Protein AF-A0A238WHJ2-F1 (afdb_monomer)

Sequence (690 aa):
MQRKSIKTCLEKQFNSIIKKARKKAELDFENLLKTTMLLDDFETFKFFYKENFKLENKIQKQSPTYYAERHPHLSFNLYWNKTYLLGIKQDEKLFDGIYSINLKHKVQIAINKYNNLIPKLTYNGFLEGQKCKYFSQYEHRKHIDQEDYDNIRRWQIDNLISLVESNVSIAIERIQKCTLNHKEISSFYTNELNIINNILNLPFKFKNTLIKYISQLSFINYNEVKNFDEGQIIKSINLILNKRFNESVYDIEYFRSKKSKKECFLPDEDILIHLIFKIKYLLQNQLKKGISQDKYITINYKHELLNAINEAKNEANEIITKHKIDNNSNSKEKSINYLKDNLFETYRHQYMSFKNKEYFVYSPDNEFDNLLTYFSINIFFDNKLDYWVKEIKTIVKIYNVLVNSYKLLKEIDKDSDGFDPNITNNHNKLNTRFLIEKLIINKKNYKLMEEAEVDLINYLILPSIPEEFYYLNLKDTYDNVFYETFKMFQEIIDKVDPSKQNIFLQELLKELKLEKIDDKLEKSLESTNSIYIDSLIDFLQVQLDHIRDSTNYNSPLTLINTKKSIKKGGKSFTYIHYKNRISQILDLMIFLKKEEFITEQTEIKHFRRIFSGEEVEVKIVWRGKISALSYFIKYLHNHSKKVEYLKQEHWEVTIDCFVMEDNEPLDRNKLRRAKKPANHELIEKAVNLI

Organism: NCBI:txid1109740

Foldseek 3Di:
DDDDAPLVVLVVLLVVLLVVLLVLLVVVLVVLVVVCPPPDLVVQLVSLVVVLVVLVVVCVPQDLLLLDPPDNLLNSLQSCLCCQFVVDDCSVSNSVNSNSNSNSVSSVVSNVVSLVVDAAQALVNLLVPNDDPCLVPDPDPSRHDPVRVLSLLLVLLVLLLVLLVVLLLQLLVQLLVVCVPDPDNLVVLVVLLVLLVCLLPPDPPDPPCSLVSLCVRSSDHSVLPVPADVVVLVVLSVCLVVLHDRSSCSGPVNSVQQVVVVVRSDSHSNSSNLSSVVSSVVSVVCSVVDPDSDRDDRDPLLVLLVVLLVVLLVVLCVVVVVLDQDPDPVRNVVSLCCLPVPQQVVLLVVCVPDPCNLLLLCQCVPNVVSNSSVLSSVCSSPVCSVVSSVVSSSSSSSQSSNQVSLVVSVVSCPPPPPPDLVLVFPQLLVQLLVLLSNLDHDPVLSVLVVVLVVVLVVCVVRVSHDPSSSRVVSSVSSVVSSVVSVVVSVVSLVVTDLVSSLSSLVVSLVVLVVVVVVVVVVDPDDDPNCPVSVVSNVVSVVVNVVSVVPPVDPDDDPPPPPPDPPPPFQWAWAFPCCPPPVVLLVVLVVLCCVVQQFDPPDDSVQSSCNHHRDGRPDATEGADDLLLLLLLLCCLCPPVNRTPHPDLCSQSSSQSRHAYPVRDRRDSVCSVPRDHDPPSVSSNVSSVSD

Solvent-accessible surface area (backbone atoms only — not comparable to full-atom values): 38519 Å² total; per-residue (Å²): 135,83,81,73,54,71,65,62,53,51,49,52,51,51,54,51,40,49,55,53,18,46,55,51,23,51,54,54,47,54,54,54,54,63,76,39,73,88,48,54,58,67,59,35,25,52,51,36,50,53,50,43,53,53,47,49,57,50,49,74,71,42,88,38,68,73,42,44,83,90,42,63,68,45,34,46,33,32,50,47,37,27,39,65,64,67,64,42,91,47,68,68,49,48,26,54,21,38,18,52,51,50,31,42,51,53,38,49,52,50,31,52,55,31,54,70,70,51,85,62,50,44,44,66,44,38,76,73,61,59,79,56,73,55,53,76,76,41,101,60,69,87,54,35,53,69,67,31,43,52,51,45,50,42,52,40,47,54,51,48,50,53,58,36,53,58,36,43,51,54,34,49,53,38,40,52,61,55,45,76,76,43,96,52,56,68,61,52,50,50,49,51,46,50,52,52,49,46,70,77,63,57,66,91,82,57,84,94,47,58,64,64,56,55,36,68,38,82,59,41,56,50,88,74,48,73,85,58,58,68,70,55,36,54,50,42,50,54,35,56,76,67,72,49,84,59,72,69,67,57,39,58,64,52,52,51,64,41,62,75,42,73,90,52,83,57,80,47,51,60,54,46,47,55,36,53,56,51,50,47,53,52,50,57,48,35,71,70,74,49,92,72,87,72,80,84,75,81,83,56,56,68,58,54,50,51,50,28,48,51,52,18,48,50,54,24,48,51,61,54,59,79,58,62,72,50,93,48,75,80,44,36,57,53,37,49,50,42,43,46,68,57,48,31,45,50,34,49,50,51,58,71,69,42,88,66,62,72,64,42,49,39,37,78,88,83,29,46,68,60,39,47,45,54,53,45,52,52,31,70,74,68,68,40,58,73,57,51,42,50,50,50,21,50,51,46,23,42,50,49,40,35,54,50,41,49,51,49,51,51,65,71,36,77,85,44,94,80,72,49,52,71,78,59,43,65,61,52,55,56,52,46,50,52,52,37,41,69,46,29,61,51,69,67,46,48,48,51,51,49,50,53,50,49,52,50,50,53,50,69,75,50,65,46,65,67,72,59,58,56,41,56,55,47,46,58,49,44,53,51,46,30,51,56,29,48,54,54,39,53,70,46,56,79,72,40,60,65,73,55,43,48,55,52,48,52,54,51,48,50,52,54,53,50,50,56,50,52,59,55,74,76,43,99,62,97,63,92,76,49,57,67,61,49,54,50,48,53,53,50,50,54,52,49,51,52,51,56,73,73,57,78,66,87,61,88,71,84,61,86,62,87,64,80,73,82,70,80,60,25,48,30,43,32,35,77,51,50,93,82,47,54,67,28,57,52,54,29,50,54,46,35,34,76,71,50,37,30,51,82,83,64,50,69,74,50,62,49,32,41,34,61,56,41,66,27,89,59,56,46,46,31,59,48,58,67,27,46,55,33,44,43,52,46,41,35,44,72,71,67,51,47,30,60,86,53,84,86,47,55,51,59,28,44,51,32,32,40,41,40,70,85,65,56,81,78,45,63,69,60,43,71,70,44,56,86,40,92,67,45,68,60,47,52,55,39,52,68,55,86

pLDDT: mean 79.79, std 14.28, range [24.67, 97.62]

Mean predicted aligned error: 16.81 Å

Radius of gyration: 36.81 Å; Cα contacts (8 Å, |Δi|>4): 658; chains: 1; bounding box: 79×66×107 Å

Secondary structure (DSSP, 8-state):
-----HHHHHHHHHHHHHHHHHHHHHHHHHHHHHHTTTS-HHHHHHHHHHHHHHHHHHHHHSS-TT--TT-HHHHHHHHHIIIIIS----HHHHHHHHHHHHHHHHHHHHHHHHHHHSPPPPHHHHHHT---HHHHH-SS-TTS-HHHHHHHHHHHHHHHHHHHHHHHHHHHHHHHHHHTT-S-HHHHHHHHHHHHHHHHH--TT-TTSHHHHHTTSTT--HHHHTT--HHHHHHHHHHHHTT---TTTS-HHHHHHHHTTTT-S--SHHHHHHHHHHHHHHHHHHHHH----PPP----HHHHHHHHHHHHHHHHHHHHHTTPPPSSHHHHHHHHHIIIIIIIHHHHHHHHH-S-GGGGTS-TTT-HHHHHHHHHHHHHHH--HHHHHHHHHHHHHHHHHHHHHHHHHHHHGGG-TT--HHHHHTHHHHHHHHHHHHH--SHHHHHHHHHHHHHHHHHHHS--S-HHHHHHHHHHHHHHHHHHHHHHHHHHHTTS-HHHHHHHHHHHHHHHHHHHHHHHHH-SS--GGGHHHHHHHHHHHHHHHHHHHHH-----------------PBP--BBTTTTT-HHHHHHHHHHHHHTTSB-TT--HHHHHHTTBSS-BSS-EEE-S-HHHHHHHHHIIIIIS--B---TTTHHHHHHHHEEETT-PPP-HHHHHHPPPPTTHHHHHHHHTT-

Structure (mmCIF, N/CA/C/O backbone):
data_AF-A0A238WHJ2-F1
#
_entry.id   AF-A0A238WHJ2-F1
#
loop_
_atom_site.group_PDB
_atom_site.id
_atom_site.type_symbol
_atom_site.label_atom_id
_atom_site.label_alt_id
_atom_site.label_comp_id
_atom_site.label_asym_id
_atom_site.label_entity_id
_atom_site.label_seq_id
_atom_site.pdbx_PDB_ins_code
_atom_site.Cartn_x
_atom_site.Cartn_y
_atom_site.Cartn_z
_atom_site.occupancy
_atom_site.B_iso_or_equiv
_atom_site.auth_seq_id
_atom_site.auth_comp_id
_atom_site.auth_asym_id
_atom_site.auth_atom_id
_atom_site.pdbx_PDB_model_num
ATOM 1 N N . MET A 1 1 ? 23.315 -0.792 -48.861 1.00 28.84 1 MET A N 1
ATOM 2 C CA . MET A 1 1 ? 22.340 -1.479 -47.980 1.00 28.84 1 MET A CA 1
ATOM 3 C C . MET A 1 1 ? 23.037 -1.885 -46.683 1.00 28.84 1 MET A C 1
ATOM 5 O O . MET A 1 1 ? 23.746 -2.881 -46.676 1.00 28.84 1 MET A O 1
ATOM 9 N N . GLN A 1 2 ? 22.910 -1.107 -45.604 1.00 33.22 2 GLN A N 1
ATOM 10 C CA . GLN A 1 2 ? 23.420 -1.511 -44.284 1.00 33.22 2 GLN A CA 1
ATOM 11 C C . GLN A 1 2 ? 22.559 -2.666 -43.745 1.00 33.22 2 GLN A C 1
ATOM 13 O O . GLN A 1 2 ? 21.333 -2.541 -43.680 1.00 33.22 2 GLN A O 1
ATOM 18 N N . ARG A 1 3 ? 23.180 -3.800 -43.390 1.00 38.34 3 ARG A N 1
ATOM 19 C CA . ARG A 1 3 ? 22.505 -4.889 -42.666 1.00 38.34 3 ARG A CA 1
ATOM 20 C C . ARG A 1 3 ? 21.999 -4.315 -41.335 1.00 38.34 3 ARG A C 1
ATOM 22 O O . ARG A 1 3 ? 22.804 -3.894 -40.513 1.00 38.34 3 ARG A O 1
ATOM 29 N N . LYS A 1 4 ? 20.676 -4.236 -41.151 1.00 55.28 4 LYS A N 1
ATOM 30 C CA . LYS A 1 4 ? 20.058 -3.831 -39.873 1.00 55.28 4 LYS A CA 1
ATOM 31 C C . LYS A 1 4 ? 20.497 -4.821 -38.787 1.00 55.28 4 LYS A C 1
ATOM 33 O O . LYS A 1 4 ? 20.529 -6.019 -39.071 1.00 55.28 4 LYS A O 1
ATOM 38 N N . SER A 1 5 ? 20.837 -4.346 -37.586 1.00 72.81 5 SER A N 1
ATOM 39 C CA . SER A 1 5 ? 21.214 -5.246 -36.488 1.00 72.81 5 SER A CA 1
ATOM 40 C C . SER A 1 5 ? 20.043 -6.169 -36.132 1.00 72.81 5 SER A C 1
ATOM 42 O O . SER A 1 5 ? 18.870 -5.818 -36.317 1.00 72.81 5 SER A O 1
ATOM 44 N N . ILE A 1 6 ? 20.349 -7.371 -35.632 1.00 79.12 6 ILE A N 1
ATOM 45 C CA . ILE A 1 6 ? 19.330 -8.362 -35.245 1.00 79.12 6 ILE A CA 1
ATOM 46 C C . ILE A 1 6 ? 18.405 -7.775 -34.167 1.00 79.12 6 ILE A C 1
ATOM 48 O O . ILE A 1 6 ? 17.190 -7.980 -34.216 1.00 79.12 6 ILE A O 1
ATOM 52 N N . LYS A 1 7 ? 18.957 -6.954 -33.264 1.00 82.56 7 LYS A N 1
ATOM 53 C CA . LYS A 1 7 ? 18.200 -6.231 -32.237 1.00 82.56 7 LYS A CA 1
ATOM 54 C C . LYS A 1 7 ? 17.154 -5.292 -32.845 1.00 82.56 7 LYS A C 1
ATOM 56 O O . LYS A 1 7 ? 15.991 -5.373 -32.465 1.00 82.56 7 LYS A O 1
ATOM 61 N N . THR A 1 8 ? 17.504 -4.512 -33.873 1.00 84.50 8 THR A N 1
ATOM 62 C CA . THR A 1 8 ? 16.544 -3.647 -34.590 1.00 84.50 8 THR A CA 1
ATOM 63 C C . THR A 1 8 ? 15.446 -4.441 -35.312 1.00 84.50 8 THR A C 1
ATOM 65 O O . THR A 1 8 ? 14.333 -3.946 -35.498 1.00 84.50 8 THR A O 1
ATOM 68 N N . CYS A 1 9 ? 15.725 -5.670 -35.758 1.00 85.31 9 CYS A N 1
ATOM 69 C CA . CYS A 1 9 ? 14.700 -6.532 -36.353 1.00 85.31 9 CYS A CA 1
ATOM 70 C C . CYS A 1 9 ? 13.687 -7.004 -35.298 1.00 85.31 9 CYS A C 1
ATOM 72 O O . CYS A 1 9 ? 12.480 -6.836 -35.495 1.00 85.31 9 CYS A O 1
ATOM 74 N N . LEU A 1 10 ? 14.177 -7.501 -34.158 1.00 87.81 10 LEU A N 1
ATOM 75 C CA . LEU A 1 10 ? 13.332 -7.919 -33.037 1.00 87.81 10 LEU A CA 1
ATOM 76 C C . LEU A 1 10 ? 12.553 -6.751 -32.423 1.00 87.81 10 LEU A C 1
ATOM 78 O O . LEU A 1 10 ? 11.403 -6.930 -32.035 1.00 87.81 10 LEU A O 1
ATOM 82 N N . GLU A 1 11 ? 13.112 -5.543 -32.409 1.00 89.75 11 GLU A N 1
ATOM 83 C CA . GLU A 1 11 ? 12.412 -4.332 -31.964 1.00 89.75 11 GLU A CA 1
ATOM 84 C C . GLU A 1 11 ? 11.186 -4.014 -32.829 1.00 89.75 11 GLU A C 1
ATOM 86 O O . GLU A 1 11 ? 10.112 -3.681 -32.325 1.00 89.75 11 GLU A O 1
ATOM 91 N N . LYS A 1 12 ? 11.293 -4.180 -34.151 1.00 90.38 12 LYS A N 1
ATOM 92 C CA . LYS A 1 12 ? 10.149 -3.996 -35.057 1.00 90.38 12 LYS A CA 1
ATOM 93 C C . LYS A 1 12 ? 9.064 -5.040 -34.834 1.00 90.38 12 LYS A C 1
ATOM 95 O O . LYS A 1 12 ? 7.881 -4.696 -34.864 1.00 90.38 12 LYS A O 1
ATOM 100 N N . GLN A 1 13 ? 9.455 -6.293 -34.613 1.00 90.62 13 GLN A N 1
ATOM 101 C CA . GLN A 1 13 ? 8.524 -7.370 -34.284 1.00 90.62 13 GLN A CA 1
ATOM 102 C C . GLN A 1 13 ? 7.814 -7.089 -32.955 1.00 90.62 13 GLN A C 1
ATOM 104 O O . GLN A 1 13 ? 6.583 -7.096 -32.913 1.00 90.62 13 GLN A O 1
ATOM 109 N N . PHE A 1 14 ? 8.572 -6.736 -31.917 1.00 91.00 14 PHE A N 1
ATOM 110 C CA . PHE A 1 14 ? 8.073 -6.324 -30.606 1.00 91.00 14 PHE A CA 1
ATOM 111 C C . PHE A 1 14 ? 7.035 -5.196 -30.720 1.00 91.00 14 PHE A C 1
ATOM 113 O O . PHE A 1 14 ? 5.889 -5.351 -30.289 1.00 91.00 14 PHE A O 1
ATOM 120 N N . ASN A 1 15 ? 7.380 -4.106 -31.411 1.00 91.19 15 ASN A N 1
ATOM 121 C CA . ASN A 1 15 ? 6.484 -2.969 -31.625 1.00 91.19 15 ASN A CA 1
ATOM 122 C C . ASN A 1 15 ? 5.226 -3.350 -32.424 1.00 91.19 15 ASN A C 1
ATOM 124 O O . ASN A 1 15 ? 4.122 -2.881 -32.126 1.00 91.19 15 ASN A O 1
ATOM 128 N N . SER A 1 16 ? 5.353 -4.233 -33.421 1.00 93.75 16 SER A N 1
ATOM 129 C CA . SER A 1 16 ? 4.196 -4.732 -34.167 1.00 93.75 16 SER A CA 1
ATOM 130 C C . SER A 1 16 ? 3.249 -5.554 -33.292 1.00 93.75 16 SER A C 1
ATOM 132 O O . SER A 1 16 ? 2.034 -5.458 -33.485 1.00 93.75 16 SER A O 1
ATOM 134 N N . ILE A 1 17 ? 3.770 -6.380 -32.382 1.00 92.12 17 ILE A N 1
ATOM 135 C CA . ILE A 1 17 ? 2.956 -7.202 -31.478 1.00 92.12 17 ILE A CA 1
ATOM 136 C C . ILE A 1 17 ? 2.199 -6.300 -30.502 1.00 92.12 17 ILE A C 1
ATOM 138 O O . ILE A 1 17 ? 0.980 -6.435 -30.383 1.00 92.12 17 ILE A O 1
ATOM 142 N N . ILE A 1 18 ? 2.884 -5.318 -29.903 1.00 91.38 18 ILE A N 1
ATOM 143 C CA . ILE A 1 18 ? 2.269 -4.323 -29.011 1.00 91.38 18 ILE A CA 1
ATOM 144 C C . ILE A 1 18 ? 1.111 -3.610 -29.708 1.00 91.38 18 ILE A C 1
ATOM 146 O O . ILE A 1 18 ? 0.007 -3.537 -29.167 1.00 91.38 18 ILE A O 1
ATOM 150 N N . LYS A 1 19 ? 1.322 -3.128 -30.939 1.00 93.25 19 LYS A N 1
ATOM 151 C CA . LYS A 1 19 ? 0.282 -2.419 -31.696 1.00 93.25 19 LYS A CA 1
ATOM 152 C C . LYS A 1 19 ? -0.960 -3.285 -31.930 1.00 93.25 19 LYS A C 1
ATOM 154 O O . LYS A 1 19 ? -2.081 -2.795 -31.794 1.00 93.25 19 LYS A O 1
ATOM 159 N N . LYS A 1 20 ? -0.781 -4.567 -32.268 1.00 95.56 20 LYS A N 1
ATOM 160 C CA . LYS A 1 20 ? -1.900 -5.507 -32.465 1.00 95.56 20 LYS A CA 1
ATOM 161 C C . LYS A 1 20 ? -2.649 -5.774 -31.157 1.00 95.56 20 LYS A C 1
ATOM 163 O O . LYS A 1 20 ? -3.878 -5.754 -31.156 1.00 95.56 20 LYS A O 1
ATOM 168 N N . ALA A 1 21 ? -1.922 -5.988 -30.061 1.00 92.62 21 ALA A N 1
ATOM 169 C CA . ALA A 1 21 ? -2.499 -6.242 -28.744 1.00 92.62 21 ALA A CA 1
ATOM 170 C C . ALA A 1 21 ? -3.335 -5.051 -28.247 1.00 92.62 21 ALA A C 1
ATOM 172 O O . ALA A 1 21 ? -4.480 -5.236 -27.833 1.00 92.62 21 ALA A O 1
ATOM 173 N N . ARG A 1 22 ? -2.814 -3.823 -28.388 1.00 93.19 22 ARG A N 1
ATOM 174 C CA . ARG A 1 22 ? -3.525 -2.577 -28.051 1.00 93.19 22 ARG A CA 1
ATOM 175 C C . ARG A 1 22 ? -4.826 -2.415 -28.830 1.00 93.19 22 ARG A C 1
ATOM 177 O O . ARG A 1 22 ? -5.868 -2.177 -28.228 1.00 93.19 22 ARG A O 1
ATOM 184 N N . LYS A 1 23 ? -4.786 -2.621 -30.151 1.00 96.81 23 LYS A N 1
ATOM 185 C CA . LYS A 1 23 ? -5.980 -2.520 -31.006 1.00 96.81 23 LYS A CA 1
ATOM 186 C C . LYS A 1 23 ? -7.068 -3.516 -30.594 1.00 96.81 23 LYS A C 1
ATOM 188 O O . LYS A 1 23 ? -8.246 -3.176 -30.599 1.00 96.81 23 LYS A O 1
ATOM 193 N N . LYS A 1 24 ? -6.681 -4.741 -30.225 1.00 96.50 24 LYS A N 1
ATOM 194 C CA . LYS A 1 24 ? -7.632 -5.745 -29.731 1.00 96.50 24 LYS A CA 1
ATOM 195 C C . LYS A 1 24 ? -8.240 -5.336 -28.386 1.00 96.50 24 LYS A C 1
ATOM 197 O O . LYS A 1 24 ? -9.449 -5.430 -28.224 1.00 96.50 24 LYS A O 1
ATOM 202 N N . ALA A 1 25 ? -7.420 -4.860 -27.448 1.00 94.88 25 ALA A N 1
ATOM 203 C CA . ALA A 1 25 ? -7.895 -4.397 -26.144 1.00 94.88 25 ALA A CA 1
ATOM 204 C C . ALA A 1 25 ? -8.886 -3.230 -26.271 1.00 94.88 25 ALA A C 1
ATOM 206 O O . ALA A 1 25 ? -9.856 -3.155 -25.525 1.00 94.88 25 ALA A O 1
ATOM 207 N N . GLU A 1 26 ? -8.660 -2.335 -27.230 1.00 96.75 26 GLU A N 1
ATOM 208 C CA . GLU A 1 26 ? -9.559 -1.223 -27.530 1.00 96.75 26 GLU A CA 1
ATOM 209 C C . GLU A 1 26 ? -10.919 -1.692 -28.054 1.00 96.75 26 GLU A C 1
ATOM 211 O O . GLU A 1 26 ? -11.944 -1.309 -27.498 1.00 96.75 26 GLU A O 1
ATOM 216 N N . LEU A 1 27 ? -10.925 -2.595 -29.036 1.00 97.62 27 LEU A N 1
ATOM 217 C CA . LEU A 1 27 ? -12.154 -3.159 -29.596 1.00 97.62 27 LEU A CA 1
ATOM 218 C C . LEU A 1 27 ? -12.970 -3.938 -28.551 1.00 97.62 27 LEU A C 1
ATOM 220 O O . LEU A 1 27 ? -14.190 -3.802 -28.476 1.00 97.62 27 LEU A O 1
ATOM 224 N N . ASP A 1 28 ? -12.305 -4.730 -27.711 1.00 97.06 28 ASP A N 1
ATOM 225 C CA . ASP A 1 28 ? -12.982 -5.480 -26.651 1.00 97.06 28 ASP A CA 1
ATOM 226 C C . ASP A 1 28 ? -13.545 -4.546 -25.567 1.00 97.06 28 ASP A C 1
ATOM 228 O O . ASP A 1 28 ? -14.643 -4.779 -25.059 1.00 97.06 28 ASP A O 1
ATOM 232 N N . PHE A 1 29 ? -12.847 -3.453 -25.248 1.00 97.50 29 PHE A N 1
ATOM 233 C CA . PHE A 1 29 ? -13.349 -2.442 -24.318 1.00 97.50 29 PHE A CA 1
ATOM 234 C C . PHE A 1 29 ? -14.579 -1.697 -24.862 1.00 97.50 29 PHE A C 1
ATOM 236 O O . PHE A 1 29 ? -15.536 -1.477 -24.121 1.00 97.50 29 PHE A O 1
ATOM 243 N N . GLU A 1 30 ? -14.605 -1.356 -26.153 1.00 96.88 30 GLU A N 1
ATOM 244 C CA . GLU A 1 30 ? -15.794 -0.774 -26.794 1.00 96.88 30 GLU A CA 1
ATOM 245 C C . GLU A 1 30 ? -17.009 -1.705 -26.705 1.00 96.88 30 GLU A C 1
ATOM 247 O O . GLU A 1 30 ? -18.134 -1.251 -26.486 1.00 96.88 30 GLU A O 1
ATOM 252 N N . ASN A 1 31 ? -16.796 -3.017 -26.827 1.00 96.06 31 ASN A N 1
ATOM 253 C CA . ASN A 1 31 ? -17.862 -3.999 -26.653 1.00 96.06 31 ASN A CA 1
ATOM 254 C C . ASN A 1 31 ? -18.369 -4.046 -25.204 1.00 96.06 31 ASN A C 1
ATOM 256 O O . ASN A 1 31 ? -19.580 -4.118 -24.995 1.00 96.06 31 ASN A O 1
ATOM 260 N N . LEU A 1 32 ? -17.482 -3.932 -24.209 1.00 95.81 32 LEU A N 1
ATOM 261 C CA . LEU A 1 32 ? -17.888 -3.809 -22.803 1.00 95.81 32 LEU A CA 1
ATOM 262 C C . LEU A 1 32 ? -18.720 -2.540 -22.563 1.00 95.81 32 LEU A C 1
ATOM 264 O O . LEU A 1 32 ? -19.763 -2.619 -21.922 1.00 95.81 32 LEU A O 1
ATOM 268 N N . LEU A 1 33 ? -18.332 -1.392 -23.126 1.00 94.38 33 LEU A N 1
ATOM 269 C CA . LEU A 1 33 ? -19.107 -0.149 -23.002 1.00 94.38 33 LEU A CA 1
ATOM 270 C C . LEU A 1 33 ? -20.528 -0.274 -23.567 1.00 94.38 33 LEU A C 1
ATOM 272 O O . LEU A 1 33 ? -21.475 0.236 -22.973 1.00 94.38 33 LEU A O 1
ATOM 276 N N . LYS A 1 34 ? -20.707 -0.983 -24.687 1.00 94.81 34 LYS A N 1
ATOM 277 C CA . LYS A 1 34 ? -22.043 -1.222 -25.262 1.00 94.81 34 LYS A CA 1
ATOM 278 C C . LYS A 1 34 ? -22.947 -2.012 -24.315 1.00 94.81 34 LYS A C 1
ATOM 280 O O . LYS A 1 34 ? -24.147 -1.766 -24.277 1.00 94.81 34 LYS A O 1
ATOM 285 N N . THR A 1 35 ? -22.382 -2.927 -23.524 1.00 93.94 35 THR A N 1
ATOM 286 C CA . THR A 1 35 ? -23.162 -3.758 -22.589 1.00 93.94 35 THR A CA 1
ATOM 287 C C . THR A 1 35 ? -23.715 -2.976 -21.396 1.00 93.94 35 THR A C 1
ATOM 289 O O . THR A 1 35 ? -24.651 -3.445 -20.756 1.00 93.94 35 THR A O 1
ATOM 292 N N . THR A 1 36 ? -23.194 -1.774 -21.121 1.00 94.31 36 THR A N 1
ATOM 293 C CA . THR A 1 36 ? -23.620 -0.939 -19.989 1.00 94.31 36 THR A CA 1
ATOM 294 C C . THR A 1 36 ? -24.494 0.251 -20.393 1.00 94.31 36 THR A C 1
ATOM 296 O O . THR A 1 36 ? -24.823 1.062 -19.540 1.00 94.31 36 THR A O 1
ATOM 299 N N . MET A 1 37 ? -24.895 0.383 -21.666 1.00 91.31 37 MET A N 1
ATOM 300 C CA . MET A 1 37 ? -25.613 1.572 -22.174 1.00 91.31 37 MET A CA 1
ATOM 301 C C . MET A 1 37 ? -26.956 1.869 -21.488 1.00 91.31 37 MET A C 1
ATOM 303 O O . MET A 1 37 ? -27.408 3.008 -21.526 1.00 91.31 37 MET A O 1
ATOM 307 N N . LEU A 1 38 ? -27.602 0.857 -20.902 1.00 92.88 38 LEU A N 1
ATOM 308 C CA . LEU A 1 38 ? -28.906 0.983 -20.236 1.00 92.88 38 LEU A CA 1
ATOM 309 C C . LEU A 1 38 ? -28.808 0.994 -18.702 1.00 92.88 38 LEU A C 1
ATOM 311 O O . LEU A 1 38 ? -29.834 1.012 -18.028 1.00 92.88 38 LEU A O 1
ATOM 315 N N . LEU A 1 39 ? -27.597 0.915 -18.149 1.00 93.81 39 LEU A N 1
ATOM 316 C CA . LEU A 1 39 ? -27.372 0.903 -16.706 1.00 93.81 39 LEU A CA 1
ATOM 317 C C . LEU A 1 39 ? -27.223 2.337 -16.186 1.00 93.81 39 LEU A C 1
ATOM 319 O O . LEU A 1 39 ? -26.712 3.205 -16.892 1.00 93.81 39 LEU A O 1
ATOM 323 N N . ASP A 1 40 ? -27.632 2.575 -14.938 1.00 92.19 40 ASP A N 1
ATOM 324 C CA . ASP A 1 40 ? -27.287 3.822 -14.251 1.00 92.19 40 ASP A CA 1
ATOM 325 C C . ASP A 1 40 ? -25.783 3.871 -13.913 1.00 92.19 40 ASP A C 1
ATOM 327 O O . ASP A 1 40 ? -25.050 2.890 -14.094 1.00 92.19 40 ASP A O 1
ATOM 331 N N . ASP A 1 41 ? -25.295 5.018 -13.433 1.00 90.62 41 ASP A N 1
ATOM 332 C CA . ASP A 1 41 ? -23.867 5.201 -13.142 1.00 90.62 41 ASP A CA 1
ATOM 333 C C . ASP A 1 41 ? -23.340 4.205 -12.092 1.00 90.62 41 ASP A C 1
ATOM 335 O O . ASP A 1 41 ? -22.213 3.716 -12.210 1.00 90.62 41 ASP A O 1
ATOM 339 N N . PHE A 1 42 ? -24.156 3.847 -11.092 1.00 88.88 42 PHE A N 1
ATOM 340 C CA . PHE A 1 42 ? -23.762 2.931 -10.019 1.00 88.88 42 PHE A CA 1
ATOM 341 C C . PHE A 1 42 ? -23.710 1.472 -10.495 1.00 88.88 42 PHE A C 1
ATOM 343 O O . PHE A 1 42 ? -22.740 0.759 -10.220 1.00 88.88 42 PHE A O 1
ATOM 350 N N . GLU A 1 43 ? -24.711 1.021 -11.249 1.00 91.50 43 GLU A N 1
ATOM 351 C CA . GLU A 1 43 ? -24.736 -0.319 -11.840 1.00 91.50 43 GLU A CA 1
ATOM 352 C C . GLU A 1 43 ? -23.663 -0.469 -12.928 1.00 91.50 43 GLU A C 1
ATOM 354 O O . GLU A 1 43 ? -23.013 -1.515 -13.026 1.00 91.50 43 GLU A O 1
ATOM 359 N N . THR A 1 44 ? -23.378 0.599 -13.677 1.00 93.19 44 THR A N 1
ATOM 360 C CA . THR A 1 44 ? -22.259 0.639 -14.627 1.00 93.19 44 THR A CA 1
ATOM 361 C C . THR A 1 44 ? -20.914 0.526 -13.913 1.00 93.19 44 THR A C 1
ATOM 363 O O . THR A 1 44 ? -20.070 -0.290 -14.299 1.00 93.19 44 THR A O 1
ATOM 366 N N . PHE A 1 45 ? -20.709 1.287 -12.833 1.00 91.38 45 PHE A N 1
ATOM 367 C CA . PHE A 1 45 ? -19.521 1.163 -11.989 1.00 91.38 45 PHE A CA 1
ATOM 368 C C . PHE A 1 45 ? -19.346 -0.276 -11.485 1.00 91.38 45 PHE A C 1
ATOM 370 O O . PHE A 1 45 ? -18.266 -0.857 -11.618 1.00 91.38 45 PHE A O 1
ATOM 377 N N . LYS A 1 46 ? -20.413 -0.877 -10.946 1.00 91.31 46 LYS A N 1
ATOM 378 C CA . LYS A 1 46 ? -20.407 -2.242 -10.406 1.00 91.31 46 LYS A CA 1
ATOM 379 C C . LYS A 1 46 ? -20.035 -3.280 -11.457 1.00 91.31 46 LYS A C 1
ATOM 381 O O . LYS A 1 46 ? -19.248 -4.190 -11.174 1.00 91.31 46 LYS A O 1
ATOM 386 N N . PHE A 1 47 ? -20.562 -3.133 -12.670 1.00 94.81 47 PHE A N 1
ATOM 387 C CA . PHE A 1 47 ? -20.197 -3.974 -13.802 1.00 94.81 47 PHE A CA 1
ATOM 388 C C . PHE A 1 47 ? -18.688 -3.910 -14.073 1.00 94.81 47 PHE A C 1
ATOM 390 O O . PHE A 1 47 ? -18.012 -4.942 -14.035 1.00 94.81 47 PHE A O 1
ATOM 397 N N . PHE A 1 48 ? -18.133 -2.709 -14.263 1.00 94.94 48 PHE A N 1
ATOM 398 C CA . PHE A 1 48 ? -16.706 -2.553 -14.554 1.00 94.94 48 PHE A CA 1
ATOM 399 C C . PHE A 1 48 ? -15.812 -2.982 -13.389 1.00 94.94 48 PHE A C 1
ATOM 401 O O . PHE A 1 48 ? -14.762 -3.579 -13.622 1.00 94.94 48 PHE A O 1
ATOM 408 N N . TYR A 1 49 ? -16.233 -2.762 -12.141 1.00 91.19 49 TYR A N 1
ATOM 409 C CA . TYR A 1 49 ? -15.524 -3.249 -10.958 1.00 91.19 49 TYR A CA 1
ATOM 410 C C . TYR A 1 49 ? -15.393 -4.780 -10.968 1.00 91.19 49 TYR A C 1
ATOM 412 O O . TYR A 1 49 ? -14.304 -5.323 -10.762 1.00 91.19 49 TYR A O 1
ATOM 420 N N . LYS A 1 50 ? -16.488 -5.489 -11.274 1.00 92.50 50 LYS A N 1
ATOM 421 C CA . LYS A 1 50 ? -16.500 -6.952 -11.404 1.00 92.50 50 LYS A CA 1
ATOM 422 C C . LYS A 1 50 ? -15.614 -7.428 -12.555 1.00 92.50 50 LYS A C 1
ATOM 424 O O . LYS A 1 50 ? -14.882 -8.405 -12.390 1.00 92.50 50 LYS A O 1
ATOM 429 N N . GLU A 1 51 ? -15.651 -6.750 -13.700 1.00 94.31 51 GLU A N 1
ATOM 430 C CA . GLU A 1 51 ? -14.776 -7.069 -14.833 1.00 94.31 51 GLU A CA 1
ATOM 431 C C . GLU A 1 51 ? -13.297 -6.834 -14.502 1.00 94.31 51 GLU A C 1
ATOM 433 O O . GLU A 1 51 ? -12.466 -7.694 -14.799 1.00 94.31 51 GLU A O 1
ATOM 438 N N . ASN A 1 52 ? -12.952 -5.752 -13.794 1.00 92.94 52 ASN A N 1
ATOM 439 C CA . ASN A 1 52 ? -11.584 -5.526 -13.321 1.00 92.94 52 ASN A CA 1
ATOM 440 C C . ASN A 1 52 ? -11.105 -6.666 -12.416 1.00 92.94 52 ASN A C 1
ATOM 442 O O . ASN A 1 52 ? -9.998 -7.166 -12.606 1.00 92.94 52 ASN A O 1
ATOM 446 N N . PHE A 1 53 ? -11.945 -7.132 -11.487 1.00 89.44 53 PHE A N 1
ATOM 447 C CA . PHE A 1 53 ? -11.605 -8.258 -10.612 1.00 89.44 53 PHE A CA 1
ATOM 448 C C . PHE A 1 53 ? -11.389 -9.567 -11.394 1.00 89.44 53 PHE A C 1
ATOM 450 O O . PHE A 1 53 ? -10.466 -10.335 -11.110 1.00 89.44 53 PHE A O 1
ATOM 457 N N . LYS A 1 54 ? -12.202 -9.839 -12.425 1.00 90.75 54 LYS A N 1
ATOM 458 C CA . LYS A 1 54 ? -11.985 -10.993 -13.319 1.00 90.75 54 LYS A CA 1
ATOM 459 C C . LYS A 1 54 ? -10.657 -10.882 -14.071 1.00 90.75 54 LYS A C 1
ATOM 461 O O . LYS A 1 54 ? -9.918 -11.867 -14.144 1.00 90.75 54 LYS A O 1
ATOM 466 N N . LEU A 1 55 ? -10.350 -9.702 -14.612 1.00 89.62 55 LEU A N 1
ATOM 467 C CA . LEU A 1 55 ? -9.101 -9.436 -15.327 1.00 89.62 55 LEU A CA 1
ATOM 468 C C . LEU A 1 55 ? -7.886 -9.573 -14.404 1.00 89.62 55 LEU A C 1
ATOM 470 O O . LEU A 1 55 ? -6.906 -10.197 -14.795 1.00 89.62 55 LEU A O 1
ATOM 474 N N . GLU A 1 56 ? -7.962 -9.077 -13.170 1.00 86.94 56 GLU A N 1
ATOM 475 C CA . GLU A 1 56 ? -6.913 -9.236 -12.156 1.00 86.94 56 GLU A CA 1
ATOM 476 C C . GLU A 1 56 ? -6.603 -10.697 -11.865 1.00 86.94 56 GLU A C 1
ATOM 478 O O . GLU A 1 56 ? -5.448 -11.110 -11.968 1.00 86.94 56 GLU A O 1
ATOM 483 N N . ASN A 1 57 ? -7.631 -11.502 -11.598 1.00 85.06 57 ASN A N 1
ATOM 484 C CA . ASN A 1 57 ? -7.464 -12.934 -11.367 1.00 85.06 57 ASN A CA 1
ATOM 485 C C . ASN A 1 57 ? -6.866 -13.653 -12.583 1.00 85.06 57 ASN A C 1
ATOM 487 O O . ASN A 1 57 ? -6.055 -14.569 -12.433 1.00 85.06 57 ASN A O 1
ATOM 491 N N . LYS A 1 58 ? -7.256 -13.254 -13.800 1.00 83.62 58 LYS A N 1
ATOM 492 C CA . LYS A 1 58 ? -6.698 -13.812 -15.037 1.00 83.62 58 LYS A CA 1
ATOM 493 C C . LYS A 1 58 ? -5.221 -13.445 -15.195 1.00 83.62 58 LYS A C 1
ATOM 495 O O . LYS A 1 58 ? -4.415 -14.328 -15.470 1.00 83.62 58 LYS A O 1
ATOM 500 N N . ILE A 1 59 ? -4.865 -12.181 -14.974 1.00 81.00 59 ILE A N 1
ATOM 501 C CA . ILE A 1 59 ? -3.489 -11.676 -15.076 1.00 81.00 59 ILE A CA 1
ATOM 502 C C . ILE A 1 59 ? -2.587 -12.337 -14.030 1.00 81.00 59 ILE A C 1
ATOM 504 O O . ILE A 1 59 ? -1.498 -12.777 -14.375 1.00 81.00 59 ILE A O 1
ATOM 508 N N . GLN A 1 60 ? -3.045 -12.489 -12.783 1.00 76.25 60 GLN A N 1
ATOM 509 C CA . GLN A 1 60 ? -2.279 -13.171 -11.732 1.00 76.25 60 GLN A CA 1
ATOM 510 C C . GLN A 1 60 ? -1.987 -14.642 -12.072 1.00 76.25 60 GLN A C 1
ATOM 512 O O . GLN A 1 60 ? -0.908 -15.146 -11.764 1.00 76.25 60 GLN A O 1
ATOM 517 N N . LYS A 1 61 ? -2.934 -15.334 -12.722 1.00 73.94 61 LYS A N 1
ATOM 518 C CA . LYS A 1 61 ? -2.783 -16.741 -13.134 1.00 73.94 61 LYS A CA 1
ATOM 519 C C . LYS A 1 61 ? -1.949 -16.913 -14.406 1.00 73.94 61 LYS A C 1
ATOM 521 O O . LYS A 1 61 ? -1.339 -17.964 -14.595 1.00 73.94 61 LYS A O 1
ATOM 526 N N . GLN A 1 62 ? -1.928 -15.923 -15.295 1.00 65.38 62 GLN A N 1
ATOM 527 C CA . GLN A 1 62 ? -1.181 -15.994 -16.547 1.00 65.38 62 GLN A CA 1
ATOM 528 C C . GLN A 1 62 ? 0.284 -15.582 -16.332 1.00 65.38 62 GLN A C 1
ATOM 530 O O . GLN A 1 62 ? 0.610 -14.569 -15.726 1.00 65.38 62 GLN A O 1
ATOM 535 N N . SER A 1 63 ? 1.212 -16.380 -16.866 1.00 49.38 63 SER A N 1
ATOM 536 C CA . SER A 1 63 ? 2.653 -16.180 -16.680 1.00 49.38 63 SER A CA 1
ATOM 537 C C . SER A 1 63 ? 3.283 -14.867 -17.222 1.00 49.38 63 SER A C 1
ATOM 539 O O . SER A 1 63 ? 4.422 -14.627 -16.805 1.00 49.38 63 SER A O 1
ATOM 541 N N . PRO A 1 64 ? 2.683 -14.021 -18.099 1.00 55.03 64 PRO A N 1
ATOM 542 C CA . PRO A 1 64 ? 3.362 -12.852 -18.660 1.00 55.03 64 PRO A CA 1
ATOM 543 C C . PRO A 1 64 ? 3.017 -11.533 -17.943 1.00 55.03 64 PRO A C 1
ATOM 545 O O . PRO A 1 64 ? 2.782 -10.520 -18.592 1.00 55.03 64 PRO A O 1
ATOM 548 N N . THR A 1 65 ? 3.035 -11.503 -16.607 1.00 54.91 65 THR A N 1
ATOM 549 C CA . THR A 1 65 ? 2.935 -10.238 -15.845 1.00 54.91 65 THR A CA 1
ATOM 550 C C . THR A 1 65 ? 4.140 -9.310 -16.043 1.00 54.91 65 THR A C 1
ATOM 552 O O . THR A 1 65 ? 4.081 -8.149 -15.666 1.00 54.91 65 THR A O 1
ATOM 555 N N . TYR A 1 66 ? 5.223 -9.802 -16.657 1.00 65.00 66 TYR A N 1
ATOM 556 C CA . TYR A 1 66 ? 6.474 -9.059 -16.834 1.00 65.00 66 TYR A CA 1
ATOM 557 C C . TYR A 1 66 ? 6.556 -8.201 -18.105 1.00 65.00 66 TYR A C 1
ATOM 559 O O . TYR A 1 66 ? 7.534 -7.488 -18.299 1.00 65.00 66 TYR A O 1
ATOM 567 N N . TYR A 1 67 ? 5.562 -8.258 -18.993 1.00 70.19 67 TYR A N 1
ATOM 568 C CA . TYR A 1 67 ? 5.436 -7.288 -20.085 1.00 70.19 67 TYR A CA 1
ATOM 569 C C . TYR A 1 67 ? 4.507 -6.164 -19.636 1.00 70.19 67 TYR A C 1
ATOM 571 O O . TYR A 1 67 ? 3.396 -6.020 -20.146 1.00 70.19 67 TYR A O 1
ATOM 579 N N . ALA A 1 68 ? 4.926 -5.422 -18.608 1.00 59.25 68 ALA A N 1
ATOM 580 C CA . ALA A 1 68 ? 4.167 -4.283 -18.122 1.00 59.25 68 ALA A CA 1
ATOM 581 C C . ALA A 1 68 ? 4.463 -3.042 -18.965 1.00 59.25 68 ALA A C 1
ATOM 583 O O . ALA A 1 68 ? 5.615 -2.672 -19.189 1.00 59.25 68 ALA A O 1
ATOM 584 N N . GLU A 1 69 ? 3.406 -2.348 -19.382 1.00 55.47 69 GLU A N 1
ATOM 585 C CA . GLU A 1 69 ? 3.504 -1.086 -20.125 1.00 55.47 69 GLU A CA 1
ATOM 586 C C . GLU A 1 69 ? 4.150 0.064 -19.345 1.00 55.47 69 GLU A C 1
ATOM 588 O O . GLU A 1 69 ? 4.391 1.115 -19.931 1.00 55.47 69 GLU A O 1
ATOM 593 N N . ARG A 1 70 ? 4.455 -0.117 -18.053 1.00 56.62 70 ARG A N 1
ATOM 594 C CA . ARG A 1 70 ? 5.085 0.928 -17.240 1.00 56.62 70 ARG A CA 1
ATOM 595 C C . ARG A 1 70 ? 6.468 1.314 -17.773 1.00 56.62 70 ARG A C 1
ATOM 597 O O . ARG A 1 70 ? 6.786 2.494 -17.749 1.00 56.62 70 ARG A O 1
ATOM 604 N N . HIS A 1 71 ? 7.218 0.360 -18.345 1.00 68.56 71 HIS A N 1
ATOM 605 C CA . HIS A 1 71 ? 8.575 0.589 -18.867 1.00 68.56 71 HIS A CA 1
ATOM 606 C C . HIS A 1 71 ? 8.798 -0.142 -20.210 1.00 68.56 71 HIS A C 1
ATOM 608 O O . HIS A 1 71 ? 9.226 -1.302 -20.232 1.00 68.56 71 HIS A O 1
ATOM 614 N N . PRO A 1 72 ? 8.513 0.500 -21.362 1.00 71.94 72 PRO A N 1
ATOM 615 C CA . PRO A 1 72 ? 8.669 -0.109 -22.689 1.00 71.94 72 PRO A CA 1
ATOM 616 C C . PRO A 1 72 ? 10.084 -0.633 -22.971 1.00 71.94 72 PRO A C 1
ATOM 618 O O . PRO A 1 72 ? 10.238 -1.704 -23.559 1.00 71.94 72 PRO A O 1
ATOM 621 N N . HIS A 1 73 ? 11.109 0.085 -22.501 1.00 74.31 73 HIS A N 1
ATOM 622 C CA . HIS A 1 73 ? 12.515 -0.298 -22.655 1.00 74.31 73 HIS A CA 1
ATOM 623 C C . HIS A 1 73 ? 12.847 -1.593 -21.904 1.00 74.31 73 HIS A C 1
ATOM 625 O O . HIS A 1 73 ? 13.470 -2.490 -22.471 1.00 74.31 73 HIS A O 1
ATOM 631 N N . LEU A 1 74 ? 12.347 -1.739 -20.675 1.00 77.25 74 LEU A N 1
ATOM 632 C CA . LEU A 1 74 ? 12.512 -2.947 -19.871 1.00 77.25 74 LEU A CA 1
ATOM 633 C C . LEU A 1 74 ? 11.838 -4.162 -20.522 1.00 77.25 74 LEU A C 1
ATOM 635 O O . LEU A 1 74 ? 12.445 -5.226 -20.666 1.00 77.25 74 LEU A O 1
ATOM 639 N N . SER A 1 75 ? 10.592 -3.986 -20.970 1.00 80.50 75 SER A N 1
ATOM 640 C CA . SER A 1 75 ? 9.843 -5.024 -21.684 1.00 80.50 75 SER A CA 1
ATOM 641 C C . SER A 1 75 ? 10.568 -5.469 -22.957 1.00 80.50 75 SER A C 1
ATOM 643 O O . SER A 1 75 ? 10.617 -6.667 -23.256 1.00 80.50 75 SER A O 1
ATOM 645 N N . PHE A 1 76 ? 11.166 -4.525 -23.690 1.00 86.44 76 PHE A N 1
ATOM 646 C CA . PHE A 1 76 ? 11.949 -4.839 -24.876 1.00 86.44 76 PHE A CA 1
ATOM 647 C C . PHE A 1 76 ? 13.249 -5.573 -24.537 1.00 86.44 76 PHE A C 1
ATOM 649 O O . PHE A 1 76 ? 13.519 -6.596 -25.161 1.00 86.44 76 PHE A O 1
ATOM 656 N N . ASN A 1 77 ? 14.021 -5.131 -23.540 1.00 86.00 77 ASN A N 1
ATOM 657 C CA . ASN A 1 77 ? 15.257 -5.814 -23.141 1.00 86.00 77 ASN A CA 1
ATOM 658 C C . ASN A 1 77 ? 14.981 -7.253 -22.693 1.00 86.00 77 ASN A C 1
ATOM 660 O O . ASN A 1 77 ? 15.668 -8.170 -23.130 1.00 86.00 77 ASN A O 1
ATOM 664 N N . LEU A 1 78 ? 13.915 -7.491 -21.924 1.00 84.62 78 LEU A N 1
ATOM 665 C CA . LEU A 1 78 ? 13.510 -8.845 -21.545 1.00 84.62 78 LEU A CA 1
ATOM 666 C C . LEU A 1 78 ? 13.079 -9.691 -22.757 1.00 84.62 78 LEU A C 1
ATOM 668 O O . LEU A 1 78 ? 13.413 -10.876 -22.839 1.00 84.62 78 LEU A O 1
ATOM 672 N N . TYR A 1 79 ? 12.341 -9.104 -23.706 1.00 87.25 79 TYR A N 1
ATOM 673 C CA . TYR A 1 79 ? 11.971 -9.764 -24.963 1.00 87.25 79 TYR A CA 1
ATOM 674 C C . TYR A 1 79 ? 13.205 -10.109 -25.807 1.00 87.25 79 TYR A C 1
ATOM 676 O O . TYR A 1 79 ? 13.327 -11.247 -26.261 1.00 87.25 79 TYR A O 1
ATOM 684 N N . TRP A 1 80 ? 14.133 -9.165 -25.966 1.00 88.06 80 TRP A N 1
ATOM 685 C CA . TRP A 1 80 ? 15.412 -9.326 -26.656 1.00 88.06 80 TRP A CA 1
ATOM 686 C C . TRP A 1 80 ? 16.247 -10.432 -26.007 1.00 88.06 80 TRP A C 1
ATOM 688 O O . TRP A 1 80 ? 16.584 -11.409 -26.674 1.00 88.06 80 TRP A O 1
ATOM 698 N N . ASN A 1 81 ? 16.488 -10.342 -24.699 1.00 87.94 81 ASN A N 1
ATOM 699 C CA . ASN A 1 81 ? 17.291 -11.296 -23.940 1.00 87.94 81 ASN A CA 1
ATOM 700 C C . ASN A 1 81 ? 16.699 -12.713 -24.049 1.00 87.94 81 ASN A C 1
ATOM 702 O O . ASN A 1 81 ? 17.397 -13.658 -24.401 1.00 87.94 81 ASN A O 1
ATOM 706 N N . LYS A 1 82 ? 15.388 -12.897 -23.857 1.00 86.75 82 LYS A N 1
ATOM 707 C CA . LYS A 1 82 ? 14.771 -14.233 -23.960 1.00 86.75 82 LYS A CA 1
ATOM 708 C C . LYS A 1 82 ? 14.717 -14.792 -25.377 1.00 86.75 82 LYS A C 1
ATOM 710 O O . LYS A 1 82 ? 14.916 -15.991 -25.563 1.00 86.75 82 LYS A O 1
ATOM 715 N N . THR A 1 83 ? 14.410 -13.956 -26.362 1.00 88.56 83 THR A N 1
ATOM 716 C CA . THR A 1 83 ? 14.210 -14.419 -27.740 1.00 88.56 83 THR A CA 1
ATOM 717 C C . THR A 1 83 ? 15.547 -14.694 -28.414 1.00 88.56 83 THR A C 1
ATOM 719 O O . THR A 1 83 ? 15.713 -15.734 -29.046 1.00 88.56 83 THR A O 1
ATOM 722 N N . TYR A 1 84 ? 16.517 -13.793 -28.247 1.00 88.00 84 TYR A N 1
ATOM 723 C CA . TYR A 1 84 ? 17.817 -13.896 -28.898 1.00 88.00 84 TYR A CA 1
ATOM 724 C C . TYR A 1 84 ? 18.798 -14.775 -28.115 1.00 88.00 84 TYR A C 1
ATOM 726 O O . TYR A 1 84 ? 19.295 -15.762 -28.660 1.00 88.00 84 TYR A O 1
ATOM 734 N N . LEU A 1 85 ? 19.043 -14.457 -26.836 1.00 85.25 85 LEU A N 1
ATOM 735 C CA . LEU A 1 85 ? 20.048 -15.151 -26.023 1.00 85.25 85 LEU A CA 1
ATOM 736 C C . LEU A 1 85 ? 19.601 -16.579 -25.682 1.00 85.25 85 LEU A C 1
ATOM 738 O O . LEU A 1 85 ? 20.365 -17.523 -25.851 1.00 85.25 85 LEU A O 1
ATOM 742 N N . LEU A 1 86 ? 18.343 -16.743 -25.253 1.00 84.88 86 LEU A N 1
ATOM 743 C CA . LEU A 1 86 ? 17.813 -18.037 -24.802 1.00 84.88 86 LEU A CA 1
ATOM 744 C C . LEU A 1 86 ? 17.041 -18.820 -25.876 1.00 84.88 86 LEU A C 1
ATOM 746 O O . LEU A 1 86 ? 16.707 -19.981 -25.657 1.00 84.88 86 LEU A O 1
ATOM 750 N N . GLY A 1 87 ? 16.713 -18.210 -27.020 1.00 86.06 87 GLY A N 1
ATOM 751 C CA . GLY A 1 87 ? 15.931 -18.867 -28.076 1.00 86.06 87 GLY A CA 1
ATOM 752 C C . GLY A 1 87 ? 14.474 -19.177 -27.701 1.00 86.06 87 GLY A C 1
ATOM 753 O O . GLY A 1 87 ? 13.852 -20.039 -28.318 1.00 86.06 87 GLY A O 1
ATOM 754 N N . ILE A 1 88 ? 13.910 -18.511 -26.688 1.00 86.69 88 ILE A N 1
ATOM 755 C CA . ILE A 1 88 ? 12.552 -18.789 -26.203 1.00 86.69 88 ILE A CA 1
ATOM 756 C C . ILE A 1 88 ? 11.544 -17.922 -26.965 1.00 86.69 88 ILE A C 1
ATOM 758 O O . ILE A 1 88 ? 11.574 -16.699 -26.851 1.00 86.69 88 ILE A O 1
ATOM 762 N N . LYS A 1 89 ? 10.570 -18.538 -27.649 1.00 87.62 89 LYS A N 1
ATOM 763 C CA . LYS A 1 89 ? 9.469 -17.820 -28.321 1.00 87.62 89 LYS A CA 1
ATOM 764 C C . LYS A 1 89 ? 8.620 -17.038 -27.303 1.00 87.62 89 LYS A C 1
ATOM 766 O O . LYS A 1 89 ? 8.029 -17.633 -26.400 1.00 87.62 89 LYS A O 1
ATOM 771 N N . GLN A 1 90 ? 8.561 -15.710 -27.441 1.00 86.38 90 GLN A N 1
ATOM 772 C CA . GLN A 1 90 ? 7.823 -14.823 -26.525 1.00 86.38 90 GLN A CA 1
ATOM 773 C C . GLN A 1 90 ? 6.581 -14.162 -27.141 1.00 86.38 90 GLN A C 1
ATOM 775 O O . GLN A 1 90 ? 5.804 -13.580 -26.396 1.00 86.38 90 GLN A O 1
ATOM 780 N N . ASP A 1 91 ? 6.359 -14.254 -28.452 1.00 89.38 91 ASP A N 1
ATOM 781 C CA . ASP A 1 91 ? 5.367 -13.429 -29.161 1.00 89.38 91 ASP A CA 1
ATOM 782 C C . ASP A 1 91 ? 3.941 -13.517 -28.606 1.00 89.38 91 ASP A C 1
ATOM 784 O O . ASP A 1 91 ? 3.307 -12.493 -28.364 1.00 89.38 91 ASP A O 1
ATOM 788 N N . GLU A 1 92 ? 3.448 -14.733 -28.368 1.00 88.62 92 GLU A N 1
ATOM 789 C CA . GLU A 1 92 ? 2.107 -14.968 -27.813 1.00 88.62 92 GLU A CA 1
ATOM 790 C C . GLU A 1 92 ? 2.011 -14.454 -26.371 1.00 88.62 92 GLU A C 1
ATOM 792 O O . GLU A 1 92 ? 1.058 -13.770 -26.010 1.00 88.62 92 GLU A O 1
ATOM 797 N N . LYS A 1 93 ? 3.057 -14.686 -25.567 1.00 86.25 93 LYS A N 1
ATOM 798 C CA . LYS A 1 93 ? 3.139 -14.202 -24.181 1.00 86.25 93 LYS A CA 1
ATOM 799 C C . LYS A 1 93 ? 3.176 -12.674 -24.112 1.00 86.25 93 LYS A C 1
ATOM 801 O O . LYS A 1 93 ? 2.531 -12.092 -23.243 1.00 86.25 93 LYS A O 1
ATOM 806 N N . LEU A 1 94 ? 3.916 -12.034 -25.017 1.00 87.38 94 LEU A N 1
ATOM 807 C CA . LEU A 1 94 ? 3.967 -10.582 -25.165 1.00 87.38 94 LEU A CA 1
ATOM 808 C C . LEU A 1 94 ? 2.600 -10.034 -25.575 1.00 87.38 94 LEU A C 1
ATOM 810 O O . LEU A 1 94 ? 2.119 -9.084 -24.963 1.00 87.38 94 LEU A O 1
ATOM 814 N N . PHE A 1 95 ? 1.956 -10.649 -26.569 1.00 90.12 95 PHE A N 1
ATOM 815 C CA . PHE A 1 95 ? 0.626 -10.248 -27.014 1.00 90.12 95 PHE A CA 1
ATOM 816 C C . PHE A 1 95 ? -0.393 -10.313 -25.871 1.00 90.12 95 PHE A C 1
ATOM 818 O O . PHE A 1 95 ? -1.051 -9.313 -25.590 1.00 90.12 95 PHE A O 1
ATOM 825 N N . ASP A 1 96 ? -0.493 -11.457 -25.190 1.00 87.50 96 ASP A N 1
ATOM 826 C CA . ASP A 1 96 ? -1.475 -11.685 -24.127 1.00 87.50 96 ASP A CA 1
ATOM 827 C C . ASP A 1 96 ? -1.253 -10.770 -22.919 1.00 87.50 96 ASP A C 1
ATOM 829 O O . ASP A 1 96 ? -2.223 -10.254 -22.354 1.00 87.50 96 ASP A O 1
ATOM 833 N N . GLY A 1 97 ? 0.010 -10.537 -22.541 1.00 85.75 97 GLY A N 1
ATOM 834 C CA . GLY A 1 97 ? 0.375 -9.625 -21.455 1.00 85.75 97 GLY A CA 1
ATOM 835 C C . GLY A 1 97 ? -0.040 -8.185 -21.760 1.00 85.75 97 GLY A C 1
ATOM 836 O O . GLY A 1 97 ? -0.809 -7.588 -21.004 1.00 85.75 97 GLY A O 1
ATOM 837 N N . ILE A 1 98 ? 0.387 -7.660 -22.914 1.00 87.75 98 ILE A N 1
ATOM 838 C CA . ILE A 1 98 ? 0.078 -6.287 -23.340 1.00 87.75 98 ILE A CA 1
ATOM 839 C C . ILE A 1 98 ? -1.430 -6.102 -23.524 1.00 87.75 98 ILE A C 1
ATOM 841 O O . ILE A 1 98 ? -1.981 -5.106 -23.057 1.00 87.75 98 ILE A O 1
ATOM 845 N N . TYR A 1 99 ? -2.117 -7.064 -24.145 1.00 90.50 99 TYR A N 1
ATOM 846 C CA . TYR A 1 99 ? -3.571 -7.035 -24.318 1.00 90.50 99 TYR A CA 1
ATOM 847 C C . TYR A 1 99 ? -4.297 -6.957 -22.969 1.00 90.50 99 TYR A C 1
ATOM 849 O O . TYR A 1 99 ? -5.131 -6.073 -22.769 1.00 90.50 99 TYR A O 1
ATOM 857 N N . SER A 1 100 ? -3.960 -7.850 -22.033 1.00 87.50 100 SER A N 1
ATOM 858 C CA . SER A 1 100 ? -4.662 -7.950 -20.750 1.00 87.50 100 SER A CA 1
ATOM 859 C C . SER A 1 100 ? -4.467 -6.699 -19.893 1.00 87.50 100 SER A C 1
ATOM 861 O O . SER A 1 100 ? -5.422 -6.221 -19.283 1.00 87.50 100 SER A O 1
ATOM 863 N N . ILE A 1 101 ? -3.254 -6.136 -19.881 1.00 86.38 101 ILE A N 1
ATOM 864 C CA . ILE A 1 101 ? -2.940 -4.909 -19.137 1.00 86.38 101 ILE A CA 1
ATOM 865 C C . ILE A 1 101 ? -3.643 -3.695 -19.747 1.00 86.38 101 ILE A C 1
ATOM 867 O O . ILE A 1 101 ? -4.261 -2.933 -19.007 1.00 86.38 101 ILE A O 1
ATOM 871 N N . ASN A 1 102 ? -3.620 -3.537 -21.075 1.00 89.56 102 ASN A N 1
ATOM 872 C CA . ASN A 1 102 ? -4.311 -2.428 -21.743 1.00 89.56 102 ASN A CA 1
ATOM 873 C C . ASN A 1 102 ? -5.821 -2.471 -21.508 1.00 89.56 102 ASN A C 1
ATOM 875 O O . ASN A 1 102 ? -6.436 -1.444 -21.217 1.00 89.56 102 ASN A O 1
ATOM 879 N N . LEU A 1 103 ? -6.424 -3.659 -21.624 1.00 92.75 103 LEU A N 1
ATOM 880 C CA . LEU A 1 103 ? -7.852 -3.834 -21.378 1.00 92.75 103 LEU A CA 1
ATOM 881 C C . LEU A 1 103 ? -8.184 -3.501 -19.920 1.00 92.75 103 LEU A C 1
ATOM 883 O O . LEU A 1 103 ? -9.108 -2.731 -19.664 1.00 92.75 103 LEU A O 1
ATOM 887 N N . LYS A 1 104 ? -7.387 -4.007 -18.969 1.00 91.75 104 LYS A N 1
ATOM 888 C CA . LYS A 1 104 ? -7.529 -3.680 -17.546 1.00 91.75 104 LYS A CA 1
ATOM 889 C C . LYS A 1 104 ? -7.419 -2.173 -17.299 1.00 91.75 104 LYS A C 1
ATOM 891 O O . LYS A 1 104 ? -8.262 -1.621 -16.605 1.00 91.75 104 LYS A O 1
ATOM 896 N N . HIS A 1 105 ? -6.430 -1.501 -17.884 1.00 91.06 105 HIS A N 1
ATOM 897 C CA . HIS A 1 105 ? -6.243 -0.058 -17.736 1.00 91.06 105 HIS A CA 1
ATOM 898 C C . HIS A 1 105 ? -7.454 0.735 -18.253 1.00 91.06 105 HIS A C 1
ATOM 900 O O . HIS A 1 105 ? -7.955 1.616 -17.558 1.00 91.06 105 HIS A O 1
ATOM 906 N N . LYS A 1 106 ? -7.998 0.383 -19.426 1.00 94.62 106 LYS A N 1
ATOM 907 C CA . LYS A 1 106 ? -9.228 1.006 -19.946 1.00 94.62 106 LYS A CA 1
ATOM 908 C C . LYS A 1 106 ? -10.432 0.762 -19.027 1.00 94.62 106 LYS A C 1
ATOM 910 O O . LYS A 1 106 ? -11.187 1.693 -18.753 1.00 94.62 106 LYS A O 1
ATOM 915 N N . VAL A 1 107 ? -10.578 -0.451 -18.489 1.00 95.94 107 VAL A N 1
ATOM 916 C CA . VAL A 1 107 ? -11.605 -0.761 -17.481 1.00 95.94 107 VAL A CA 1
ATOM 917 C C . VAL A 1 107 ? -11.409 0.081 -16.214 1.00 95.94 107 VAL A C 1
ATOM 919 O O . VAL A 1 107 ? -12.380 0.626 -15.704 1.00 95.94 107 VAL A O 1
ATOM 922 N N . GLN A 1 108 ? -10.180 0.262 -15.729 1.00 93.12 108 GLN A N 1
ATOM 923 C CA . GLN A 1 108 ? -9.888 1.122 -14.574 1.00 93.12 108 GLN A CA 1
ATOM 924 C C . GLN A 1 108 ? -10.225 2.594 -14.834 1.00 93.12 108 GLN A C 1
ATOM 926 O O . GLN A 1 108 ? -10.791 3.248 -13.961 1.00 93.12 108 GLN A O 1
ATOM 931 N N . ILE A 1 109 ? -9.951 3.109 -16.036 1.00 94.44 109 ILE A N 1
ATOM 932 C CA . ILE A 1 109 ? -10.386 4.454 -16.439 1.00 94.44 109 ILE A CA 1
ATOM 933 C C . ILE A 1 109 ? -11.914 4.561 -16.381 1.00 94.44 109 ILE A C 1
ATOM 935 O O . ILE A 1 109 ? -12.432 5.542 -15.850 1.00 94.44 109 ILE A O 1
ATOM 939 N N . ALA A 1 110 ? -12.643 3.557 -16.882 1.00 94.62 110 ALA A N 1
ATOM 940 C CA . ALA A 1 110 ? -14.102 3.531 -16.794 1.00 94.62 110 ALA A CA 1
ATOM 941 C C . ALA A 1 110 ? -14.582 3.510 -15.337 1.00 94.62 110 ALA A C 1
ATOM 943 O O . ALA A 1 110 ? -15.447 4.304 -14.979 1.00 94.62 110 ALA A O 1
ATOM 944 N N . ILE A 1 111 ? -13.982 2.671 -14.484 1.00 92.44 111 ILE A N 1
ATOM 945 C CA . ILE A 1 111 ? -14.264 2.639 -13.041 1.00 92.44 111 ILE A CA 1
ATOM 946 C C . ILE A 1 111 ? -14.111 4.038 -12.448 1.00 92.44 111 ILE A C 1
ATOM 948 O O . ILE A 1 111 ? -15.042 4.517 -11.813 1.00 92.44 111 ILE A O 1
ATOM 952 N N . ASN A 1 112 ? -12.981 4.709 -12.686 1.00 90.06 112 ASN A N 1
ATOM 953 C CA . ASN A 1 112 ? -12.728 6.048 -12.153 1.00 90.06 112 ASN A CA 1
ATOM 954 C C . ASN A 1 112 ? -13.740 7.074 -12.681 1.00 90.06 112 ASN A C 1
ATOM 956 O O . ASN A 1 112 ? -14.245 7.886 -11.910 1.00 90.06 112 ASN A O 1
ATOM 960 N N . LYS A 1 113 ? -14.080 7.011 -13.975 1.00 92.62 113 LYS A N 1
ATOM 961 C CA . LYS A 1 113 ? -15.089 7.880 -14.591 1.00 92.62 113 LYS A CA 1
ATOM 962 C C . LYS A 1 113 ? -16.439 7.752 -13.885 1.00 92.62 113 LYS A C 1
ATOM 964 O O . LYS A 1 113 ? -16.976 8.763 -13.452 1.00 92.62 113 LYS A O 1
ATOM 969 N N . TYR A 1 114 ? -16.977 6.537 -13.769 1.00 89.94 114 TYR A N 1
ATOM 970 C CA . TYR A 1 114 ? -18.296 6.328 -13.164 1.00 89.94 114 TYR A CA 1
ATOM 971 C C . TYR A 1 114 ? -18.279 6.540 -11.647 1.00 89.94 114 TYR A C 1
ATOM 973 O O . TYR A 1 114 ? -19.240 7.072 -11.106 1.00 89.94 114 TYR A O 1
ATOM 981 N N . ASN A 1 115 ? -17.166 6.238 -10.967 1.00 85.81 115 ASN A N 1
ATOM 982 C CA . ASN A 1 115 ? -16.990 6.555 -9.547 1.00 85.81 115 ASN A CA 1
ATOM 983 C C . ASN A 1 115 ? -17.144 8.060 -9.276 1.00 85.81 115 ASN A C 1
ATOM 985 O O . ASN A 1 115 ? -17.797 8.449 -8.316 1.00 85.81 115 ASN A O 1
ATOM 989 N N . ASN A 1 116 ? -16.591 8.906 -10.151 1.00 86.44 116 ASN A N 1
ATOM 990 C CA . ASN A 1 116 ? -16.672 10.361 -10.015 1.00 86.44 116 ASN A CA 1
ATOM 991 C C . ASN A 1 116 ? -18.072 10.938 -10.284 1.00 86.44 116 ASN A C 1
ATOM 993 O O . ASN A 1 116 ? -18.331 12.071 -9.892 1.00 86.44 116 ASN A O 1
ATOM 997 N N . LEU A 1 117 ? -18.954 10.199 -10.967 1.00 87.50 117 LEU A N 1
ATOM 998 C CA . LEU A 1 117 ? -20.327 10.639 -11.247 1.00 87.50 117 LEU A CA 1
ATOM 999 C C . LEU A 1 117 ? -21.279 10.381 -10.078 1.00 87.50 117 LEU A C 1
ATOM 1001 O O . LEU A 1 117 ? -22.342 10.993 -9.994 1.00 87.50 117 LEU A O 1
ATOM 1005 N N . ILE A 1 118 ? -20.913 9.484 -9.167 1.00 83.12 118 ILE A N 1
ATOM 1006 C CA . ILE A 1 118 ? -21.787 9.122 -8.058 1.00 83.12 118 ILE A CA 1
ATOM 1007 C C . ILE A 1 118 ? -21.587 10.179 -6.944 1.00 83.12 118 ILE A C 1
ATOM 1009 O O . ILE A 1 118 ? -20.460 10.593 -6.676 1.00 83.12 118 ILE A O 1
ATOM 1013 N N . PRO A 1 119 ? -22.639 10.661 -6.259 1.00 82.06 119 PRO A N 1
ATOM 1014 C CA . PRO A 1 119 ? -22.486 11.638 -5.173 1.00 82.06 119 PRO A CA 1
ATOM 1015 C C . PRO A 1 119 ? -21.793 11.039 -3.945 1.00 82.06 119 PRO A C 1
ATOM 1017 O O . PRO A 1 119 ? -22.268 10.024 -3.429 1.00 82.06 119 PRO A O 1
ATOM 1020 N N . LYS A 1 120 ? -20.680 11.628 -3.491 1.00 86.50 120 LYS A N 1
ATOM 1021 C CA . LYS A 1 120 ? -19.947 11.166 -2.298 1.00 86.50 120 LYS A CA 1
ATOM 1022 C C . LYS A 1 120 ? -20.782 11.356 -1.030 1.00 86.50 120 LYS A C 1
ATOM 1024 O O . LYS A 1 120 ? -21.532 12.324 -0.924 1.00 86.50 120 LYS A O 1
ATOM 1029 N N . LEU A 1 121 ? -20.626 10.456 -0.059 1.00 86.56 121 LEU A N 1
ATOM 1030 C CA . LEU A 1 121 ? -21.191 10.660 1.278 1.00 86.56 121 LEU A CA 1
ATOM 1031 C C . LEU A 1 121 ? -20.270 11.601 2.061 1.00 86.56 121 LEU A C 1
ATOM 1033 O O . LEU A 1 121 ? -19.085 11.313 2.184 1.00 86.56 121 LEU A O 1
ATOM 1037 N N . THR A 1 122 ? -20.816 12.687 2.601 1.00 90.88 122 THR A N 1
ATOM 1038 C CA . THR A 1 122 ? -20.093 13.595 3.506 1.00 90.88 122 THR A CA 1
ATOM 1039 C C . THR A 1 122 ? -20.344 13.213 4.962 1.00 90.88 122 THR A C 1
ATOM 1041 O O . THR A 1 122 ? -21.335 12.543 5.268 1.00 90.88 122 THR A O 1
ATOM 1044 N N . TYR A 1 123 ? -19.501 13.669 5.889 1.00 90.12 123 TYR A N 1
ATOM 1045 C CA . TYR A 1 123 ? -19.712 13.447 7.319 1.00 90.12 123 TYR A CA 1
ATOM 1046 C C . TYR A 1 123 ? -21.036 14.056 7.797 1.00 90.12 123 TYR A C 1
ATOM 1048 O O . TYR A 1 123 ? -21.792 13.400 8.509 1.00 90.12 123 TYR A O 1
ATOM 1056 N N . ASN A 1 124 ? -21.387 15.260 7.333 1.00 91.81 124 ASN A N 1
ATOM 1057 C CA . ASN A 1 124 ? -22.682 15.871 7.653 1.00 91.81 124 ASN A CA 1
ATOM 1058 C C . ASN A 1 124 ? -23.854 15.072 7.066 1.00 91.81 124 ASN A C 1
ATOM 1060 O O . ASN A 1 124 ? -24.814 14.797 7.779 1.00 91.81 124 ASN A O 1
ATOM 1064 N N . GLY A 1 125 ? -23.751 14.615 5.812 1.00 89.12 125 GLY A N 1
ATOM 1065 C CA . GLY A 1 125 ? -24.771 13.756 5.206 1.00 89.12 125 GLY A CA 1
ATOM 1066 C C . GLY A 1 125 ? -24.939 12.437 5.967 1.00 89.12 125 GLY A C 1
ATOM 1067 O O . GLY A 1 125 ? -26.060 11.995 6.222 1.00 89.12 125 GLY A O 1
ATOM 1068 N N . PHE A 1 126 ? -23.834 11.842 6.422 1.00 88.44 126 PHE A N 1
ATOM 1069 C CA . PHE A 1 126 ? -23.858 10.688 7.317 1.00 88.44 126 PHE A CA 1
ATOM 1070 C C . PHE A 1 126 ? -24.576 11.013 8.633 1.00 88.44 126 PHE A C 1
ATOM 1072 O O . PHE A 1 126 ? -25.459 10.261 9.043 1.00 88.44 126 PHE A O 1
ATOM 1079 N N . LEU A 1 127 ? -24.265 12.150 9.265 1.00 88.94 127 LEU A N 1
ATOM 1080 C CA . LEU A 1 127 ? -24.931 12.600 10.490 1.00 88.94 127 LEU A CA 1
ATOM 1081 C C . LEU A 1 127 ? -26.424 12.918 10.295 1.00 88.94 127 LEU A C 1
ATOM 1083 O O . LEU A 1 127 ? -27.207 12.862 11.245 1.00 88.94 127 LEU A O 1
ATOM 1087 N N . GLU A 1 128 ? -26.861 13.214 9.078 1.00 89.25 128 GLU A N 1
ATOM 1088 C CA . GLU A 1 128 ? -28.274 13.401 8.742 1.00 89.25 128 GLU A CA 1
ATOM 1089 C C . GLU A 1 128 ? -29.014 12.066 8.544 1.00 89.25 128 GLU A C 1
ATOM 1091 O O . GLU A 1 128 ? -30.227 12.009 8.744 1.00 89.25 128 GLU A O 1
ATOM 1096 N N . GLY A 1 129 ? -28.302 10.967 8.272 1.00 85.12 129 GLY A N 1
ATOM 1097 C CA . GLY A 1 129 ? -28.886 9.648 7.987 1.00 85.12 129 GLY A CA 1
ATOM 1098 C C . GLY A 1 129 ? -28.810 9.221 6.524 1.00 85.12 129 GLY A C 1
ATOM 1099 O O . GLY A 1 129 ? -29.449 8.243 6.138 1.00 85.12 129 GLY A O 1
ATOM 1100 N N . GLN A 1 130 ? -28.042 9.921 5.687 1.00 86.00 130 GLN A N 1
ATOM 1101 C CA . GLN A 1 130 ? -27.856 9.526 4.294 1.00 86.00 130 GLN A CA 1
ATOM 1102 C C . GLN A 1 130 ? -27.103 8.189 4.213 1.00 86.00 130 GLN A C 1
ATOM 1104 O O . GLN A 1 130 ? -26.003 8.034 4.745 1.00 86.00 130 GLN A O 1
ATOM 1109 N N . LYS A 1 131 ? -27.687 7.210 3.513 1.00 76.94 131 LYS A N 1
ATOM 1110 C CA . LYS A 1 131 ? -27.068 5.894 3.307 1.00 76.94 131 LYS A CA 1
ATOM 1111 C C . LYS A 1 131 ? -26.226 5.880 2.040 1.00 76.94 131 LYS A C 1
ATOM 1113 O O . LYS A 1 131 ? -26.726 6.108 0.939 1.00 76.94 131 LYS A O 1
ATOM 1118 N N . CYS A 1 132 ? -24.954 5.523 2.178 1.00 74.38 132 CYS A N 1
ATOM 1119 C CA . CYS A 1 132 ? -24.073 5.325 1.035 1.00 74.38 132 CYS A CA 1
ATOM 1120 C C . CYS A 1 132 ? -24.260 3.918 0.448 1.00 74.38 132 CYS A C 1
ATOM 1122 O O . CYS A 1 132 ? -23.901 2.919 1.075 1.00 74.38 132 CYS A O 1
ATOM 1124 N N . LYS A 1 133 ? -24.779 3.823 -0.786 1.00 74.06 133 LYS A N 1
ATOM 1125 C CA . LYS A 1 133 ? -24.936 2.537 -1.498 1.00 74.06 133 LYS A CA 1
ATOM 1126 C C . LYS A 1 133 ? -23.609 1.775 -1.620 1.00 74.06 133 LYS A C 1
ATOM 1128 O O . LYS A 1 133 ? -23.610 0.547 -1.574 1.00 74.06 133 LYS A O 1
ATOM 1133 N N . TYR A 1 134 ? -22.483 2.487 -1.701 1.00 74.56 134 TYR A N 1
ATOM 1134 C CA . TYR A 1 134 ? -21.152 1.880 -1.724 1.00 74.56 134 TYR A CA 1
ATOM 1135 C C . TYR A 1 134 ? -20.808 1.144 -0.437 1.00 74.56 134 TYR A C 1
ATOM 1137 O O . TYR A 1 134 ? -20.394 -0.007 -0.515 1.00 74.56 134 TYR A O 1
ATOM 1145 N N . PHE A 1 135 ? -21.024 1.766 0.725 1.00 66.31 135 PHE A N 1
ATOM 1146 C CA . PHE A 1 135 ? -20.721 1.144 2.016 1.00 66.31 135 PHE A CA 1
ATOM 1147 C C . PHE A 1 135 ? -21.474 -0.167 2.240 1.00 66.31 135 PHE A C 1
ATOM 1149 O O . PHE A 1 135 ? -20.957 -1.079 2.875 1.00 66.31 135 PHE A O 1
ATOM 1156 N N . SER A 1 136 ? -22.682 -0.285 1.686 1.00 65.75 136 SER A N 1
ATOM 1157 C CA . SER A 1 136 ? -23.461 -1.522 1.774 1.00 65.75 136 SER A CA 1
ATOM 1158 C C . SER A 1 136 ? -22.958 -2.652 0.863 1.00 65.75 136 SER A C 1
ATOM 1160 O O . SER A 1 136 ? -23.280 -3.811 1.110 1.00 65.75 136 SER A O 1
ATOM 1162 N N . GLN A 1 137 ? -22.202 -2.340 -0.199 1.00 68.88 137 GLN A N 1
ATOM 1163 C CA . GLN A 1 137 ? -21.795 -3.319 -1.220 1.00 68.88 137 GLN A CA 1
ATOM 1164 C C . GLN A 1 137 ? -20.288 -3.586 -1.285 1.00 68.88 137 GLN A C 1
ATOM 1166 O O . GLN A 1 137 ? -19.893 -4.655 -1.750 1.00 68.88 137 GLN A O 1
ATOM 1171 N N . TYR A 1 138 ? -19.445 -2.654 -0.842 1.00 69.94 138 TYR A N 1
ATOM 1172 C CA . TYR A 1 138 ? -17.992 -2.747 -0.950 1.00 69.94 138 TYR A CA 1
ATOM 1173 C C . TYR A 1 138 ? -17.324 -2.453 0.393 1.00 69.94 138 TYR A C 1
ATOM 1175 O O . TYR A 1 138 ? -17.724 -1.540 1.106 1.00 69.94 138 TYR A O 1
ATOM 1183 N N . GLU A 1 139 ? -16.243 -3.174 0.696 1.00 56.28 139 GLU A N 1
ATOM 1184 C CA . GLU A 1 139 ? -15.451 -3.006 1.928 1.00 56.28 139 GLU A CA 1
ATOM 1185 C C . GLU A 1 139 ? -14.569 -1.736 1.929 1.00 56.28 139 GLU A C 1
ATOM 1187 O O . GLU A 1 139 ? -13.720 -1.572 2.801 1.00 56.28 139 GLU A O 1
ATOM 1192 N N . HIS A 1 140 ? -14.677 -0.860 0.923 1.00 57.47 140 HIS A N 1
ATOM 1193 C CA . HIS A 1 140 ? -13.682 0.184 0.665 1.00 57.47 140 HIS A CA 1
ATOM 1194 C C . HIS A 1 140 ? -14.281 1.591 0.604 1.00 57.47 140 HIS A C 1
ATOM 1196 O O . HIS A 1 140 ? -15.356 1.805 0.046 1.00 57.47 140 HIS A O 1
ATOM 1202 N N . ARG A 1 141 ? -13.475 2.565 1.047 1.00 62.84 141 ARG A N 1
ATOM 1203 C CA . ARG A 1 141 ? -13.728 4.018 1.141 1.00 62.84 141 ARG A CA 1
ATOM 1204 C C . ARG A 1 141 ? -13.952 4.748 -0.190 1.00 62.84 141 ARG A C 1
ATOM 1206 O O . ARG A 1 141 ? -13.877 5.967 -0.224 1.00 62.84 141 ARG A O 1
ATOM 1213 N N . LYS A 1 142 ? -14.163 4.039 -1.307 1.00 64.25 142 LYS A N 1
ATOM 1214 C CA . LYS A 1 142 ? -14.045 4.597 -2.674 1.00 64.25 142 LYS A CA 1
ATOM 1215 C C . LYS A 1 142 ? -14.975 5.780 -2.964 1.00 64.25 142 LYS A C 1
ATOM 1217 O O . LYS A 1 142 ? -14.788 6.442 -3.982 1.00 64.25 142 LYS A O 1
ATOM 1222 N N . HIS A 1 143 ? -15.940 6.026 -2.077 1.00 76.56 143 HIS A N 1
ATOM 1223 C CA . HIS A 1 143 ? -16.998 6.999 -2.271 1.00 76.56 143 HIS A CA 1
ATOM 1224 C C . HIS A 1 143 ? -17.176 8.041 -1.174 1.00 76.56 143 HIS A C 1
ATOM 1226 O O . HIS A 1 143 ? -18.253 8.619 -1.014 1.00 76.56 143 HIS A O 1
ATOM 1232 N N . ILE A 1 144 ? -16.124 8.239 -0.389 1.00 80.12 144 ILE A N 1
ATOM 1233 C CA . ILE A 1 144 ? -16.088 9.169 0.733 1.00 80.12 144 ILE A CA 1
ATOM 1234 C C . ILE A 1 144 ? -14.724 9.818 0.707 1.00 80.12 144 ILE A C 1
ATOM 1236 O O . ILE A 1 144 ? -13.718 9.134 0.503 1.00 80.12 144 ILE A O 1
ATOM 1240 N N . ASP A 1 145 ? -14.695 11.132 0.868 1.00 84.31 145 ASP A N 1
ATOM 1241 C CA . ASP A 1 145 ? -13.429 11.833 0.991 1.00 84.31 145 ASP A CA 1
ATOM 1242 C C . ASP A 1 145 ? -12.693 11.378 2.250 1.00 84.31 145 ASP A C 1
ATOM 1244 O O . ASP A 1 145 ? -13.308 10.994 3.241 1.00 84.31 145 ASP A O 1
ATOM 1248 N N . GLN A 1 146 ? -11.362 11.357 2.193 1.00 80.81 146 GLN A N 1
ATOM 1249 C CA . GLN A 1 146 ? -10.544 10.765 3.253 1.00 80.81 146 GLN A CA 1
ATOM 1250 C C . GLN A 1 146 ? -10.865 11.371 4.629 1.00 80.81 146 GLN A C 1
ATOM 1252 O O . GLN A 1 146 ? -11.056 10.630 5.589 1.00 80.81 146 GLN A O 1
ATOM 1257 N N . GLU A 1 147 ? -10.997 12.697 4.697 1.00 84.00 147 GLU A N 1
ATOM 1258 C CA . GLU A 1 147 ? -11.360 13.423 5.917 1.00 84.00 147 GLU A CA 1
ATOM 1259 C C . GLU A 1 147 ? -12.759 13.043 6.425 1.00 84.00 147 GLU A C 1
ATOM 1261 O O . GLU A 1 147 ? -12.920 12.688 7.592 1.00 84.00 147 GLU A O 1
ATOM 1266 N N . ASP A 1 148 ? -13.769 13.056 5.547 1.00 87.44 148 ASP A N 1
ATOM 1267 C CA . ASP A 1 148 ? -15.133 12.646 5.892 1.00 87.44 148 ASP A CA 1
ATOM 1268 C C . ASP A 1 148 ? -15.170 11.200 6.387 1.00 87.44 148 ASP A C 1
ATOM 1270 O O . ASP A 1 148 ? -15.828 10.894 7.378 1.00 87.44 148 ASP A O 1
ATOM 1274 N N . TYR A 1 149 ? -14.434 10.305 5.731 1.00 84.12 149 TYR A N 1
ATOM 1275 C CA . TYR A 1 149 ? -14.345 8.911 6.128 1.00 84.12 149 TYR A CA 1
ATOM 1276 C C . TYR A 1 149 ? -13.707 8.775 7.510 1.00 84.12 149 TYR A C 1
ATOM 1278 O O . TYR A 1 149 ? -14.234 8.047 8.352 1.00 84.12 149 TYR A O 1
ATOM 1286 N N . ASP A 1 150 ? -12.585 9.454 7.757 1.00 79.44 150 ASP A N 1
ATOM 1287 C CA . ASP A 1 150 ? -11.882 9.366 9.035 1.00 79.44 150 ASP A CA 1
ATOM 1288 C C . ASP A 1 150 ? -12.752 9.953 10.165 1.00 79.44 150 ASP A C 1
ATOM 1290 O O . ASP A 1 150 ? -12.830 9.360 11.245 1.00 79.44 150 ASP A O 1
ATOM 1294 N N . ASN A 1 151 ? -13.508 11.024 9.892 1.00 86.62 151 ASN A N 1
ATOM 1295 C CA . ASN A 1 151 ? -14.497 11.602 10.808 1.00 86.62 151 ASN A CA 1
ATOM 1296 C C . ASN A 1 151 ? -15.676 10.657 11.087 1.00 86.62 151 ASN A C 1
ATOM 1298 O O . ASN A 1 151 ? -16.025 10.444 12.251 1.00 86.62 151 ASN A O 1
ATOM 1302 N N . ILE A 1 152 ? -16.269 10.050 10.049 1.00 85.88 152 ILE A N 1
ATOM 1303 C CA . ILE A 1 152 ? -17.333 9.041 10.191 1.00 85.88 152 ILE A CA 1
ATOM 1304 C C . ILE A 1 152 ? -16.819 7.885 11.043 1.00 85.88 152 ILE A C 1
ATOM 1306 O O . ILE A 1 152 ? -17.442 7.527 12.040 1.00 85.88 152 ILE A O 1
ATOM 1310 N N . ARG A 1 153 ? -15.660 7.328 10.689 1.00 81.62 153 ARG A N 1
ATOM 1311 C CA . ARG A 1 153 ? -15.072 6.176 11.370 1.00 81.62 153 ARG A CA 1
ATOM 1312 C C . ARG A 1 153 ? -14.811 6.482 12.837 1.00 81.62 153 ARG A C 1
ATOM 1314 O O . ARG A 1 153 ? -15.237 5.711 13.696 1.00 81.62 153 ARG A O 1
ATOM 1321 N N . ARG A 1 154 ? -14.175 7.618 13.134 1.00 83.25 154 ARG A N 1
ATOM 1322 C CA . ARG A 1 154 ? -13.949 8.085 14.506 1.00 83.25 154 ARG A CA 1
ATOM 1323 C C . ARG A 1 154 ? -15.258 8.197 15.270 1.00 83.25 154 ARG A C 1
ATOM 1325 O O . ARG A 1 154 ? -15.386 7.603 16.333 1.00 83.25 154 ARG A O 1
ATOM 133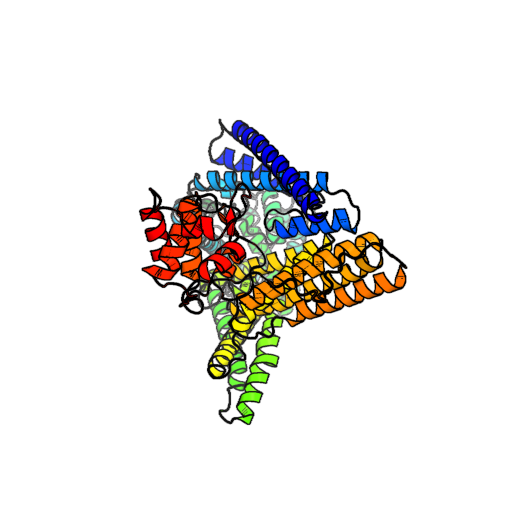2 N N . TRP A 1 155 ? -16.259 8.857 14.689 1.00 88.75 155 TRP A N 1
ATOM 1333 C CA . TRP A 1 155 ? -17.576 8.971 15.302 1.00 88.75 155 TRP A CA 1
ATOM 1334 C C . TRP A 1 155 ? -18.187 7.595 15.600 1.00 88.75 155 TRP A C 1
ATOM 1336 O O . TRP A 1 155 ? -18.666 7.370 16.710 1.00 88.75 155 TRP A O 1
ATOM 1346 N N . GLN A 1 156 ? -18.149 6.648 14.658 1.00 85.94 156 GLN A N 1
ATOM 1347 C CA . GLN A 1 156 ? -18.703 5.304 14.861 1.00 85.94 156 GLN A CA 1
ATOM 1348 C C . GLN A 1 156 ? -17.983 4.564 15.997 1.00 85.94 156 GLN A C 1
ATOM 1350 O O . GLN A 1 156 ? -18.629 3.937 16.836 1.00 85.94 156 GLN A O 1
ATOM 1355 N N . ILE A 1 157 ? -16.653 4.657 16.049 1.00 83.19 157 ILE A N 1
ATOM 1356 C CA . ILE A 1 157 ? -15.829 4.009 17.075 1.00 83.19 157 ILE A CA 1
ATOM 1357 C C . ILE A 1 157 ? -16.066 4.634 18.442 1.00 83.19 157 ILE A C 1
ATOM 1359 O O . ILE A 1 157 ? -16.310 3.899 19.392 1.00 83.19 157 ILE A O 1
ATOM 1363 N N . ASP A 1 158 ? -16.056 5.959 18.549 1.00 86.00 158 ASP A N 1
ATOM 1364 C CA . ASP A 1 158 ? -16.278 6.656 19.815 1.00 86.00 158 ASP A CA 1
ATOM 1365 C C . ASP A 1 158 ? -17.658 6.314 20.388 1.00 86.00 158 ASP A C 1
ATOM 1367 O O . ASP A 1 158 ? -17.799 6.058 21.586 1.00 86.00 158 ASP A O 1
ATOM 1371 N N . ASN A 1 159 ? -18.679 6.229 19.527 1.00 87.12 159 ASN A N 1
ATOM 1372 C CA . ASN A 1 159 ? -20.014 5.808 19.942 1.00 87.12 159 ASN A CA 1
ATOM 1373 C C . ASN A 1 159 ? -20.061 4.328 20.345 1.00 87.12 159 ASN A C 1
ATOM 1375 O O . ASN A 1 159 ? -20.718 4.009 21.337 1.00 87.12 159 ASN A O 1
ATOM 1379 N N . LEU A 1 160 ? -19.369 3.432 19.633 1.00 85.88 160 LEU A N 1
ATOM 1380 C CA . LEU A 1 160 ? -19.295 2.017 20.003 1.00 85.88 160 LEU A CA 1
ATOM 1381 C C . LEU A 1 160 ? -18.561 1.822 21.333 1.00 85.88 160 LEU A C 1
ATOM 1383 O O . LEU A 1 160 ? -19.094 1.163 22.221 1.00 85.88 160 LEU A O 1
ATOM 1387 N N . ILE A 1 161 ? -17.376 2.417 21.489 1.00 86.44 161 ILE A N 1
ATOM 1388 C CA . ILE A 1 161 ? -16.576 2.361 22.718 1.00 86.44 161 ILE A CA 1
ATOM 1389 C C . ILE A 1 161 ? -17.395 2.917 23.880 1.00 86.44 161 ILE A C 1
ATOM 1391 O O . ILE A 1 161 ? -17.529 2.246 24.897 1.00 86.44 161 ILE A O 1
ATOM 1395 N N . SER A 1 162 ? -18.004 4.096 23.725 1.00 85.62 162 SER A N 1
ATOM 1396 C CA . SER A 1 162 ? -18.839 4.705 24.767 1.00 85.62 162 SER A CA 1
ATOM 1397 C C . SER A 1 162 ? -20.011 3.802 25.168 1.00 85.62 162 SER A C 1
ATOM 1399 O O . SER A 1 162 ? -20.280 3.606 26.358 1.00 85.62 162 SER A O 1
ATOM 1401 N N . LEU A 1 163 ? -20.689 3.202 24.186 1.00 86.38 163 LEU A N 1
ATOM 1402 C CA . LEU A 1 163 ? -21.807 2.300 24.436 1.00 86.38 163 LEU A CA 1
ATOM 1403 C C . LEU A 1 163 ? -21.353 1.002 25.116 1.00 86.38 163 LEU A C 1
ATOM 1405 O O . LEU A 1 163 ? -22.017 0.536 26.034 1.00 86.38 163 LEU A O 1
ATOM 1409 N N . VAL A 1 164 ? -20.220 0.422 24.727 1.00 87.06 164 VAL A N 1
ATOM 1410 C CA . VAL A 1 164 ? -19.719 -0.816 25.340 1.00 87.06 164 VAL A CA 1
ATOM 1411 C C . VAL A 1 164 ? -19.160 -0.549 26.738 1.00 87.06 164 VAL A C 1
ATOM 1413 O O . VAL A 1 164 ? -19.553 -1.231 27.676 1.00 87.06 164 VAL A O 1
ATOM 1416 N N . GLU A 1 165 ? -18.309 0.462 26.919 1.00 84.44 165 GLU A N 1
ATOM 1417 C CA . GLU A 1 165 ? -17.673 0.787 28.208 1.00 84.44 165 GLU A CA 1
ATOM 1418 C C . GLU A 1 165 ? -18.694 1.191 29.290 1.00 84.44 165 GLU A C 1
ATOM 1420 O O . GLU A 1 165 ? -18.533 0.836 30.464 1.00 84.44 165 GLU A O 1
ATOM 1425 N N . SER A 1 166 ? -19.793 1.860 28.912 1.00 83.94 166 SER A N 1
ATOM 1426 C CA . SER A 1 166 ? -20.896 2.127 29.850 1.00 83.94 166 SER A CA 1
ATOM 1427 C C . SER A 1 166 ? -21.555 0.835 30.353 1.00 83.94 166 SER A C 1
ATOM 1429 O O . SER A 1 166 ? -21.800 0.697 31.552 1.00 83.94 166 SER A O 1
ATOM 1431 N N . ASN A 1 167 ? -21.747 -0.157 29.480 1.00 86.25 167 ASN A N 1
ATOM 1432 C CA . ASN A 1 167 ? -22.292 -1.463 29.857 1.00 86.25 167 ASN A CA 1
ATOM 1433 C C . ASN A 1 167 ? -21.270 -2.351 30.582 1.00 86.25 167 ASN A C 1
ATOM 1435 O O . ASN A 1 167 ? -21.638 -3.104 31.478 1.00 86.25 167 ASN A O 1
ATOM 1439 N N . VAL A 1 168 ? -19.974 -2.231 30.287 1.00 86.62 168 VAL A N 1
ATOM 1440 C CA . VAL A 1 168 ? -18.907 -2.929 31.028 1.00 86.62 168 VAL A CA 1
ATOM 1441 C C . VAL A 1 168 ? -18.914 -2.519 32.495 1.00 86.62 168 VAL A C 1
ATOM 1443 O O . VAL A 1 168 ? -18.848 -3.381 33.369 1.00 86.62 168 VAL A O 1
ATOM 1446 N N . SER A 1 169 ? -19.068 -1.224 32.770 1.00 82.81 169 SER A N 1
ATOM 1447 C CA . SER A 1 169 ? -19.126 -0.705 34.140 1.00 82.81 169 SER A CA 1
ATOM 1448 C C . SER A 1 169 ? -20.282 -1.335 34.930 1.00 82.81 169 SER A C 1
ATOM 1450 O O . SER A 1 169 ? -20.072 -1.861 36.021 1.00 82.81 169 SER A O 1
ATOM 1452 N N . ILE A 1 170 ? -21.481 -1.389 34.338 1.00 85.56 170 ILE A N 1
ATOM 1453 C CA . ILE A 1 170 ? -22.664 -2.012 34.955 1.00 85.56 170 ILE A CA 1
ATOM 1454 C C . ILE A 1 170 ? -22.472 -3.529 35.124 1.00 85.56 170 ILE A C 1
ATOM 1456 O O . ILE A 1 170 ? -22.844 -4.095 36.154 1.00 85.56 170 ILE A O 1
ATOM 1460 N N . ALA A 1 171 ? -21.882 -4.207 34.135 1.00 88.88 171 ALA A N 1
ATOM 1461 C CA . ALA A 1 171 ? -21.627 -5.643 34.199 1.00 88.88 171 ALA A CA 1
ATOM 1462 C C . ALA A 1 171 ? -20.672 -5.988 35.346 1.00 88.88 171 ALA A C 1
ATOM 1464 O O . ALA A 1 171 ? -20.930 -6.921 36.102 1.00 88.88 171 ALA A O 1
ATOM 1465 N N . ILE A 1 172 ? -19.608 -5.203 35.520 1.00 85.94 172 ILE A N 1
ATOM 1466 C CA . ILE A 1 172 ? -18.648 -5.385 36.611 1.00 85.94 172 ILE A CA 1
ATOM 1467 C C . ILE A 1 172 ? -19.315 -5.158 37.963 1.00 85.94 172 ILE A C 1
ATOM 1469 O O . ILE A 1 172 ? -19.113 -5.968 38.861 1.00 85.94 172 ILE A O 1
ATOM 1473 N N . GLU A 1 173 ? -20.162 -4.138 38.108 1.00 84.44 173 GLU A N 1
ATOM 1474 C CA . GLU A 1 173 ? -20.927 -3.936 39.344 1.00 84.44 173 GLU A CA 1
ATOM 1475 C C . GLU A 1 173 ? -21.826 -5.142 39.671 1.00 84.44 173 GLU A C 1
ATOM 1477 O O . GLU A 1 173 ? -21.925 -5.544 40.833 1.00 84.44 173 GLU A O 1
ATOM 1482 N N . ARG A 1 174 ? -22.469 -5.752 38.663 1.00 88.81 174 ARG A N 1
ATOM 1483 C CA . ARG A 1 174 ? -23.270 -6.979 38.841 1.00 88.81 174 ARG A CA 1
ATOM 1484 C C . ARG A 1 174 ? -22.396 -8.161 39.278 1.00 88.81 174 ARG A C 1
ATOM 1486 O O . ARG A 1 174 ? -22.725 -8.815 40.265 1.00 88.81 174 ARG A O 1
ATOM 1493 N N . ILE A 1 175 ? -21.261 -8.382 38.612 1.00 87.81 175 ILE A N 1
ATOM 1494 C CA . ILE A 1 175 ? -20.283 -9.427 38.967 1.00 87.81 175 ILE A CA 1
ATOM 1495 C C . ILE A 1 175 ? -19.798 -9.229 40.408 1.00 87.81 175 ILE A C 1
ATOM 1497 O O . ILE A 1 175 ? -19.843 -10.160 41.209 1.00 87.81 175 ILE A O 1
ATOM 1501 N N . GLN A 1 176 ? -19.385 -8.013 40.769 1.00 83.56 176 GLN A N 1
ATOM 1502 C CA . GLN A 1 176 ? -18.886 -7.683 42.105 1.00 83.56 176 GLN A CA 1
ATOM 1503 C C . GLN A 1 176 ? -19.943 -7.948 43.182 1.00 83.56 176 GLN A C 1
ATOM 1505 O O . GLN A 1 176 ? -19.632 -8.579 44.193 1.00 83.56 176 GLN A O 1
ATOM 1510 N N . LYS A 1 177 ? -21.211 -7.582 42.949 1.00 85.56 177 LYS A N 1
ATOM 1511 C CA . LYS A 1 177 ? -22.317 -7.924 43.862 1.00 85.56 177 LYS A CA 1
ATOM 1512 C C . LYS A 1 177 ? -22.467 -9.432 44.064 1.00 85.56 177 LYS A C 1
ATOM 1514 O O . LYS A 1 177 ? -22.686 -9.865 45.191 1.00 85.56 177 LYS A O 1
ATOM 1519 N N . CYS A 1 178 ? -22.309 -10.236 43.013 1.00 84.25 178 CYS A N 1
ATOM 1520 C CA . CYS A 1 178 ? -22.321 -11.694 43.135 1.00 84.25 178 CYS A CA 1
ATOM 1521 C C . CYS A 1 178 ? -21.120 -12.213 43.939 1.00 84.25 178 CYS A C 1
ATOM 1523 O O . CYS A 1 178 ? -21.290 -13.104 44.772 1.00 84.25 178 CYS A O 1
ATOM 1525 N N . THR A 1 179 ? -19.927 -11.629 43.764 1.00 81.19 179 THR A N 1
ATOM 1526 C CA . THR A 1 179 ? -18.725 -12.059 44.504 1.00 81.19 179 THR A CA 1
ATOM 1527 C C . THR A 1 179 ? -18.825 -11.855 46.015 1.00 81.19 179 THR A C 1
ATOM 1529 O O . THR A 1 179 ? -18.243 -12.648 46.749 1.00 81.19 179 THR A O 1
ATOM 1532 N N . LEU A 1 180 ? -19.598 -10.870 46.495 1.00 78.56 180 LEU A N 1
ATOM 1533 C CA . LEU A 1 180 ? -19.811 -10.636 47.935 1.00 78.56 180 LEU A CA 1
ATOM 1534 C C . LEU A 1 180 ? -20.404 -11.856 48.657 1.00 78.56 180 LEU A C 1
ATOM 1536 O O . LEU A 1 180 ? -20.174 -12.041 49.849 1.00 78.56 180 LEU A O 1
ATOM 1540 N N . ASN A 1 181 ? -21.139 -12.700 47.932 1.00 74.12 181 ASN A N 1
ATOM 1541 C CA . ASN A 1 181 ? -21.819 -13.872 48.479 1.00 74.12 181 ASN A CA 1
ATOM 1542 C C . ASN A 1 181 ? -21.031 -15.182 48.274 1.00 74.12 181 ASN A C 1
ATOM 1544 O O . ASN A 1 181 ? -21.504 -16.248 48.673 1.00 74.12 181 ASN A O 1
ATOM 1548 N N . HIS A 1 182 ? -19.845 -15.133 47.657 1.00 74.12 182 HIS A N 1
ATOM 1549 C CA . HIS A 1 182 ? -19.030 -16.314 47.365 1.00 74.12 182 HIS A CA 1
ATOM 1550 C C . HIS A 1 182 ? -17.874 -16.475 48.356 1.00 74.12 182 HIS A C 1
ATOM 1552 O O . HIS A 1 182 ? -17.048 -15.583 48.523 1.00 74.12 182 HIS A O 1
ATOM 1558 N N . LYS A 1 183 ? -17.769 -17.666 48.964 1.00 71.12 183 LYS A N 1
ATOM 1559 C CA . LYS A 1 183 ? -16.666 -18.016 49.881 1.00 71.12 183 LYS A CA 1
ATOM 1560 C C . LYS A 1 183 ? -15.301 -18.072 49.182 1.00 71.12 183 LYS A C 1
ATOM 1562 O O . LYS A 1 183 ? -14.291 -17.774 49.806 1.00 71.12 183 LYS A O 1
ATOM 1567 N N . GLU A 1 184 ? -15.279 -18.430 47.897 1.00 81.62 184 GLU A N 1
ATOM 1568 C CA . GLU A 1 184 ? -14.077 -18.471 47.060 1.00 81.62 184 GLU A CA 1
ATOM 1569 C C . GLU A 1 184 ? -14.304 -17.687 45.763 1.00 81.62 184 GLU A C 1
ATOM 1571 O O . GLU A 1 184 ? -14.999 -18.129 44.850 1.00 81.62 184 GLU A O 1
ATOM 1576 N N . ILE A 1 185 ? -13.701 -16.504 45.666 1.00 81.19 185 ILE A N 1
ATOM 1577 C CA . ILE A 1 185 ? -13.895 -15.613 44.514 1.00 81.19 185 ILE A CA 1
ATOM 1578 C C . ILE A 1 185 ? -13.168 -16.143 43.262 1.00 81.19 185 ILE A C 1
ATOM 1580 O O . ILE A 1 185 ? -13.649 -15.963 42.143 1.00 81.19 185 ILE A O 1
ATOM 1584 N N . SER A 1 186 ? -12.038 -16.848 43.418 1.00 80.56 186 SER A N 1
ATOM 1585 C CA . SER A 1 186 ? -11.295 -17.387 42.266 1.00 80.56 186 SER A CA 1
ATOM 1586 C C . SER A 1 186 ? -12.060 -18.500 41.541 1.00 80.56 186 SER A C 1
ATOM 1588 O O . SER A 1 186 ? -12.039 -18.551 40.308 1.00 80.56 186 SER A O 1
ATOM 1590 N N . SER A 1 187 ? -12.776 -19.360 42.275 1.00 84.62 187 SER A N 1
ATOM 1591 C CA . SER A 1 187 ? -13.596 -20.419 41.684 1.00 84.62 187 SER A CA 1
ATOM 1592 C C . SER A 1 187 ? -14.811 -19.836 40.963 1.00 84.62 187 SER A C 1
ATOM 1594 O O . SER A 1 187 ? -15.130 -20.276 39.859 1.00 84.62 187 SER A O 1
ATOM 1596 N N . PHE A 1 188 ? -15.407 -18.766 41.500 1.00 88.06 188 PHE A N 1
ATOM 1597 C CA . PHE A 1 188 ? -16.441 -17.994 40.809 1.00 88.06 188 PHE A CA 1
ATOM 1598 C C . PHE A 1 188 ? -15.941 -17.413 39.472 1.00 88.06 188 PHE A C 1
ATOM 1600 O O . PHE A 1 188 ? -16.535 -17.690 38.430 1.00 88.06 188 PHE A O 1
ATOM 1607 N N . TYR A 1 189 ? -14.810 -16.694 39.456 1.00 87.94 189 TYR A N 1
ATOM 1608 C CA . TYR A 1 189 ? -14.243 -16.154 38.209 1.00 87.94 189 TYR A CA 1
ATOM 1609 C C . TYR A 1 189 ? -13.847 -17.243 37.207 1.00 87.94 189 TYR A C 1
ATOM 1611 O O . TYR A 1 189 ? -14.010 -17.063 36.000 1.00 87.94 189 TYR A O 1
ATOM 1619 N N . THR A 1 190 ? -13.355 -18.385 37.688 1.00 88.56 190 THR A N 1
ATOM 1620 C CA . THR A 1 190 ? -13.023 -19.531 36.829 1.00 88.56 190 THR A CA 1
ATOM 1621 C C . THR A 1 190 ? -14.278 -20.110 36.172 1.00 88.56 190 THR A C 1
ATOM 1623 O O . THR A 1 190 ? -14.267 -20.393 34.975 1.00 88.56 190 THR A O 1
ATOM 1626 N N . ASN A 1 191 ? -15.380 -20.229 36.917 1.00 90.38 191 ASN A N 1
ATOM 1627 C CA . ASN A 1 191 ? -16.661 -20.687 36.378 1.00 90.38 191 ASN A CA 1
ATOM 1628 C C . ASN A 1 191 ? -17.226 -19.715 35.336 1.00 90.38 191 ASN A C 1
ATOM 1630 O O . ASN A 1 191 ? -17.600 -20.154 34.249 1.00 90.38 191 ASN A O 1
ATOM 1634 N N . GLU A 1 192 ? -17.214 -18.410 35.616 1.00 91.81 192 GLU A N 1
ATOM 1635 C CA . GLU A 1 192 ? -17.599 -17.370 34.650 1.00 91.81 192 GLU A CA 1
ATOM 1636 C C . GLU A 1 192 ? -16.781 -17.474 33.356 1.00 91.81 192 GLU A C 1
ATOM 1638 O O . GLU A 1 192 ? -17.334 -17.536 32.257 1.00 91.81 192 GLU A O 1
ATOM 1643 N N . LEU A 1 193 ? -15.454 -17.591 33.464 1.00 91.75 193 LEU A N 1
ATOM 1644 C CA . LEU A 1 193 ? -14.584 -17.759 32.301 1.00 91.75 193 LEU A CA 1
ATOM 1645 C C . LEU A 1 193 ? -14.876 -19.035 31.515 1.00 91.75 193 LEU A C 1
ATOM 1647 O O . LEU A 1 193 ? -14.796 -19.012 30.287 1.00 91.75 193 LEU A O 1
ATOM 1651 N N . ASN A 1 194 ? -15.213 -20.135 32.186 1.00 91.31 194 ASN A N 1
ATOM 1652 C CA . ASN A 1 194 ? -15.591 -21.378 31.521 1.00 91.31 194 ASN A CA 1
ATOM 1653 C C . ASN A 1 194 ? -16.891 -21.212 30.726 1.00 91.31 194 ASN A C 1
ATOM 1655 O O . ASN A 1 194 ? -16.947 -21.641 29.573 1.00 91.31 194 ASN A O 1
ATOM 1659 N N . ILE A 1 195 ? -17.898 -20.534 31.287 1.00 91.38 195 ILE A N 1
ATOM 1660 C CA . ILE A 1 195 ? -19.143 -20.213 30.574 1.00 91.38 195 ILE A CA 1
ATOM 1661 C C . ILE A 1 195 ? -18.832 -19.353 29.345 1.00 91.38 195 ILE A C 1
ATOM 1663 O O . ILE A 1 195 ? -19.243 -19.700 28.237 1.00 91.38 195 ILE A O 1
ATOM 1667 N N . ILE A 1 196 ? -18.039 -18.286 29.501 1.00 92.69 196 ILE A N 1
ATOM 1668 C CA . ILE A 1 196 ? -17.653 -17.426 28.375 1.00 92.69 196 ILE A CA 1
ATOM 1669 C C . ILE A 1 196 ? -16.881 -18.215 27.310 1.00 92.69 196 ILE A C 1
ATOM 1671 O O . ILE A 1 196 ? -17.163 -18.095 26.120 1.00 92.69 196 ILE A O 1
ATOM 1675 N N . ASN A 1 197 ? -15.908 -19.035 27.702 1.00 89.94 197 ASN A N 1
ATOM 1676 C CA . ASN A 1 197 ? -15.141 -19.844 26.756 1.00 89.94 197 ASN A CA 1
ATOM 1677 C C . ASN A 1 197 ? -16.035 -20.823 25.995 1.00 89.94 197 ASN A C 1
ATOM 1679 O O . ASN A 1 197 ? -15.831 -21.002 24.799 1.00 89.94 197 ASN A O 1
ATOM 1683 N N . ASN A 1 198 ? -17.043 -21.400 26.649 1.00 87.06 198 ASN A N 1
ATOM 1684 C CA . ASN A 1 198 ? -18.031 -22.231 25.975 1.00 87.06 198 ASN A CA 1
ATOM 1685 C C . ASN A 1 198 ? -18.835 -21.407 24.963 1.00 87.06 198 ASN A C 1
ATOM 1687 O O . ASN A 1 198 ? -18.904 -21.805 23.807 1.00 87.06 198 ASN A O 1
ATOM 1691 N N . ILE A 1 199 ? -19.347 -20.229 25.340 1.00 87.88 199 ILE A N 1
ATOM 1692 C CA . ILE A 1 199 ? -20.072 -19.325 24.426 1.00 87.88 199 ILE A CA 1
ATOM 1693 C C . ILE A 1 199 ? -19.241 -19.012 23.172 1.00 87.88 199 ILE A C 1
ATOM 1695 O O . ILE A 1 199 ? -19.758 -19.069 22.059 1.00 87.88 199 ILE A O 1
ATOM 1699 N N . LEU A 1 200 ? -17.947 -18.726 23.343 1.00 86.56 200 LEU A N 1
ATOM 1700 C CA . LEU A 1 200 ? -17.052 -18.340 22.248 1.00 86.56 200 LEU A CA 1
ATOM 1701 C C . LEU A 1 200 ? -16.549 -19.518 21.395 1.00 86.56 200 LEU A C 1
ATOM 1703 O O . LEU A 1 200 ? -16.169 -19.299 20.247 1.00 86.56 200 LEU A O 1
ATOM 1707 N N . ASN A 1 201 ? -16.539 -20.742 21.934 1.00 80.50 201 ASN A N 1
ATOM 1708 C CA . ASN A 1 201 ? -16.019 -21.942 21.264 1.00 80.50 201 ASN A CA 1
ATOM 1709 C C . ASN A 1 201 ? -17.113 -22.933 20.828 1.00 80.50 201 ASN A C 1
ATOM 1711 O O . ASN A 1 201 ? -16.786 -24.001 20.304 1.00 80.50 201 ASN A O 1
ATOM 1715 N N . LEU A 1 202 ? -18.395 -22.633 21.067 1.00 71.19 202 LEU A N 1
ATOM 1716 C CA . LEU A 1 202 ? -19.502 -23.524 20.723 1.00 71.19 202 LEU A CA 1
ATOM 1717 C C . LEU A 1 202 ? -19.454 -23.868 19.223 1.00 71.19 202 LEU A C 1
ATOM 1719 O O . LEU A 1 202 ? -19.476 -22.965 18.381 1.00 71.19 202 LEU A O 1
ATOM 1723 N N . PRO A 1 203 ? -19.420 -25.161 18.845 1.00 57.59 203 PRO A N 1
ATOM 1724 C CA . PRO A 1 203 ? -19.531 -25.535 17.447 1.00 57.59 203 PRO A CA 1
ATOM 1725 C C . PRO A 1 203 ? -20.892 -25.056 16.935 1.00 57.59 203 PRO A C 1
ATOM 1727 O O . PRO A 1 203 ? -21.927 -25.360 17.530 1.00 57.59 203 PRO A O 1
ATOM 1730 N N . PHE A 1 204 ? -20.887 -24.336 15.808 1.00 59.50 204 PHE A N 1
ATOM 1731 C CA . PHE A 1 204 ? -22.034 -23.663 15.166 1.00 59.50 204 PHE A CA 1
ATOM 1732 C C . PHE A 1 204 ? -23.241 -24.570 14.806 1.00 59.50 204 PHE A C 1
ATOM 1734 O O . PHE A 1 204 ? -24.155 -24.145 14.102 1.00 59.50 204 PHE A O 1
ATOM 1741 N N . LYS A 1 205 ? -23.252 -25.828 15.265 1.00 53.84 205 LYS A N 1
ATOM 1742 C CA . LYS A 1 205 ? -24.314 -26.826 15.099 1.00 53.84 205 LYS A CA 1
ATOM 1743 C C . LYS A 1 205 ? -25.414 -26.773 16.172 1.00 53.84 205 LYS A C 1
ATOM 1745 O O . LYS A 1 205 ? -26.439 -27.409 15.962 1.00 53.84 205 LYS A O 1
ATOM 1750 N N . PHE A 1 206 ? -25.257 -26.023 17.266 1.00 54.50 206 PHE A N 1
ATOM 1751 C CA . PHE A 1 206 ? -26.248 -25.957 18.357 1.00 54.50 206 PHE A CA 1
ATOM 1752 C C . PHE A 1 206 ? -27.069 -24.656 18.371 1.00 54.50 206 PHE A C 1
ATOM 1754 O O . PHE A 1 206 ? -27.196 -24.007 19.411 1.00 54.50 206 PHE A O 1
ATOM 1761 N N . LYS A 1 207 ? -27.651 -24.278 17.221 1.00 56.66 207 LYS A N 1
ATOM 1762 C CA . LYS A 1 207 ? -28.739 -23.281 17.207 1.00 56.66 207 LYS A CA 1
ATOM 1763 C C . LYS A 1 207 ? -29.843 -23.758 18.168 1.00 56.66 207 LYS A C 1
ATOM 1765 O O . LYS A 1 207 ? -30.196 -24.936 18.127 1.00 56.66 207 LYS A O 1
ATOM 1770 N N . ASN A 1 208 ? -30.363 -22.859 19.000 1.00 64.88 208 ASN A N 1
ATOM 1771 C CA . ASN A 1 208 ? -31.411 -23.007 20.025 1.00 64.88 208 ASN A CA 1
ATOM 1772 C C . ASN A 1 208 ? -30.943 -23.253 21.475 1.00 64.88 208 ASN A C 1
ATOM 1774 O O . ASN A 1 208 ? -31.754 -23.645 22.316 1.00 64.88 208 ASN A O 1
ATOM 1778 N N . THR A 1 209 ? -29.665 -23.034 21.806 1.00 77.94 209 THR A N 1
ATOM 1779 C CA . THR A 1 209 ? -29.181 -23.138 23.206 1.00 77.94 209 THR A CA 1
ATOM 1780 C C . THR A 1 209 ? -28.252 -22.010 23.650 1.00 77.94 209 THR A C 1
ATOM 1782 O O . THR A 1 209 ? -27.930 -21.920 24.837 1.00 77.94 209 THR A O 1
ATOM 1785 N N . LEU A 1 210 ? -27.839 -21.126 22.741 1.00 85.94 210 LEU A N 1
ATOM 1786 C CA . LEU A 1 210 ? -26.826 -20.108 23.006 1.00 85.94 210 LEU A CA 1
ATOM 1787 C C . LEU A 1 210 ? -27.323 -19.063 24.008 1.00 85.94 210 LEU A C 1
ATOM 1789 O O . LEU A 1 210 ? -26.605 -18.738 24.951 1.00 85.94 210 LEU A O 1
ATOM 1793 N N . ILE A 1 211 ? -28.574 -18.612 23.877 1.00 88.56 211 ILE A N 1
ATOM 1794 C CA . ILE A 1 211 ? -29.192 -17.672 24.830 1.00 88.56 211 ILE A CA 1
ATOM 1795 C C . ILE A 1 211 ? -29.220 -18.272 26.237 1.00 88.56 211 ILE A C 1
ATOM 1797 O O . ILE A 1 211 ? -28.954 -17.577 27.216 1.00 88.56 211 ILE A O 1
ATOM 1801 N N . LYS A 1 212 ? -29.488 -19.580 26.347 1.00 86.12 212 LYS A N 1
ATOM 1802 C CA . LYS A 1 212 ? -29.505 -20.278 27.636 1.00 86.12 212 LYS A CA 1
ATOM 1803 C C . LYS A 1 212 ? -28.122 -20.271 28.286 1.00 86.12 212 LYS A C 1
ATOM 1805 O O . LYS A 1 212 ? -28.036 -19.972 29.472 1.00 86.12 212 LYS A O 1
ATOM 1810 N N . TYR A 1 213 ? -27.056 -20.538 27.531 1.00 87.31 213 TYR A N 1
ATOM 1811 C CA . TYR A 1 213 ? -25.682 -20.434 28.039 1.00 87.31 213 TYR A CA 1
ATOM 1812 C C . TYR A 1 213 ? -25.310 -18.999 28.419 1.00 87.31 213 TYR A C 1
ATOM 1814 O O . TYR A 1 213 ? -24.769 -18.778 29.495 1.00 87.31 213 TYR A O 1
ATOM 1822 N N . ILE A 1 214 ? -25.653 -18.018 27.582 1.00 90.00 214 ILE A N 1
ATOM 1823 C CA . ILE A 1 214 ? -25.410 -16.596 27.857 1.00 90.00 214 ILE A CA 1
ATOM 1824 C C . ILE A 1 214 ? -26.106 -16.164 29.154 1.00 90.00 214 ILE A C 1
ATOM 1826 O O . ILE A 1 214 ? -25.505 -15.473 29.968 1.00 90.00 214 ILE A O 1
ATOM 1830 N N . SER A 1 215 ? -27.333 -16.630 29.401 1.00 90.38 215 SER A N 1
ATOM 1831 C CA . SER A 1 215 ? -28.079 -16.317 30.627 1.00 90.38 215 SER A CA 1
ATOM 1832 C C . SER A 1 215 ? -27.515 -16.944 31.909 1.00 90.38 215 SER A C 1
ATOM 1834 O O . SER A 1 215 ? -28.017 -16.650 32.988 1.00 90.38 215 SER A O 1
ATOM 1836 N N . GLN A 1 216 ? -26.502 -17.815 31.813 1.00 91.75 216 GLN A N 1
ATOM 1837 C CA . GLN A 1 216 ? -25.792 -18.346 32.983 1.00 91.75 216 GLN A CA 1
ATOM 1838 C C . GLN A 1 216 ? -24.735 -17.375 33.518 1.00 91.75 216 GLN A C 1
ATOM 1840 O O . GLN A 1 216 ? -24.277 -17.556 34.643 1.00 91.75 216 GLN A O 1
ATOM 1845 N N . LEU A 1 217 ? -24.334 -16.376 32.726 1.00 92.81 217 LEU A N 1
ATOM 1846 C CA . LEU A 1 217 ? -23.386 -15.353 33.156 1.00 92.81 217 LEU A CA 1
ATOM 1847 C C . LEU A 1 217 ? -24.026 -14.482 34.239 1.00 92.81 217 LEU A C 1
ATOM 1849 O O . LEU A 1 217 ? -25.114 -13.941 34.043 1.00 92.81 217 LEU A O 1
ATOM 1853 N N . SER A 1 218 ? -23.330 -14.291 35.358 1.00 89.56 218 SER A N 1
ATOM 1854 C CA . SER A 1 218 ? -23.834 -13.564 36.538 1.00 89.56 218 SER A CA 1
ATOM 1855 C C . SER A 1 218 ? -24.290 -12.130 36.266 1.00 89.56 218 SER A C 1
ATOM 1857 O O . SER A 1 218 ? -25.094 -11.580 37.016 1.00 89.56 218 SER A O 1
ATOM 1859 N N . PHE A 1 219 ? -23.797 -11.509 35.196 1.00 89.69 219 PHE A N 1
ATOM 1860 C CA . PHE A 1 219 ? -24.158 -10.146 34.819 1.00 89.69 219 PHE A CA 1
ATOM 1861 C C . PHE A 1 219 ? -25.321 -10.052 33.824 1.00 89.69 219 PHE A C 1
ATOM 1863 O O . PHE A 1 219 ? -25.710 -8.933 33.483 1.00 89.69 219 PHE A O 1
ATOM 1870 N N . ILE A 1 220 ? -25.900 -11.172 33.375 1.00 90.69 220 ILE A N 1
ATOM 1871 C CA . ILE A 1 220 ? -26.948 -11.207 32.346 1.00 90.69 220 ILE A CA 1
ATOM 1872 C C . ILE A 1 220 ? -28.241 -11.805 32.896 1.00 90.69 220 ILE A C 1
ATOM 1874 O O . ILE A 1 220 ? -28.264 -12.929 33.388 1.00 90.69 220 ILE A O 1
ATOM 1878 N N . ASN A 1 221 ? -29.359 -11.098 32.715 1.00 87.19 221 ASN A N 1
ATOM 1879 C CA . ASN A 1 221 ? -30.680 -11.652 32.995 1.00 87.19 221 ASN A CA 1
ATOM 1880 C C . ASN A 1 221 ? -31.279 -12.295 31.739 1.00 87.19 221 ASN A C 1
ATOM 1882 O O . ASN A 1 221 ? -31.300 -11.685 30.672 1.00 87.19 221 ASN A O 1
ATOM 1886 N N . TYR A 1 222 ? -31.897 -13.474 31.870 1.00 86.88 222 TYR A N 1
ATOM 1887 C CA . TYR A 1 222 ? -32.568 -14.142 30.742 1.00 86.88 222 TYR A CA 1
ATOM 1888 C C . TYR A 1 222 ? -33.592 -13.238 30.032 1.00 86.88 222 TYR A C 1
ATOM 1890 O O . TYR A 1 222 ? -33.670 -13.217 28.807 1.00 86.88 222 TYR A O 1
ATOM 1898 N N . ASN A 1 223 ? -34.344 -12.431 30.788 1.00 86.19 223 ASN A N 1
ATOM 1899 C CA . ASN A 1 223 ? -35.322 -11.499 30.221 1.00 86.19 223 ASN A CA 1
ATOM 1900 C C . ASN A 1 223 ? -34.706 -10.408 29.331 1.00 86.19 223 ASN A C 1
ATOM 1902 O O . ASN A 1 223 ? -35.422 -9.888 28.478 1.00 86.19 223 ASN A O 1
ATOM 1906 N N . GLU A 1 224 ? -33.424 -10.080 29.513 1.00 85.94 224 GLU A N 1
ATOM 1907 C CA . GLU A 1 224 ? -32.699 -9.093 28.702 1.00 85.94 224 GLU A CA 1
ATOM 1908 C C . GLU A 1 224 ? -32.299 -9.675 27.335 1.00 85.94 224 GLU A C 1
ATOM 1910 O O . GLU A 1 224 ? -32.247 -8.936 26.359 1.00 85.94 224 GLU A O 1
ATOM 1915 N N . VAL A 1 225 ? -32.076 -10.995 27.241 1.00 88.38 225 VAL A N 1
ATOM 1916 C CA . VAL A 1 225 ? -31.524 -11.658 26.040 1.00 88.38 225 VAL A CA 1
ATOM 1917 C C . VAL A 1 225 ? -32.483 -12.632 25.345 1.00 88.38 225 VAL A C 1
ATOM 1919 O O . VAL A 1 225 ? -32.194 -13.096 24.248 1.00 88.38 225 VAL A O 1
ATOM 1922 N N . LYS A 1 226 ? -33.644 -12.944 25.936 1.00 87.81 226 LYS A N 1
ATOM 1923 C CA . LYS A 1 226 ? -34.587 -13.965 25.426 1.00 87.81 226 LYS A CA 1
ATOM 1924 C C . LYS A 1 226 ? -35.087 -13.752 23.992 1.00 87.81 226 LYS A C 1
ATOM 1926 O O . LYS A 1 226 ? -35.514 -14.712 23.363 1.00 87.81 226 LYS A O 1
ATOM 1931 N N . ASN A 1 227 ? -35.067 -12.512 23.506 1.00 88.00 227 ASN A N 1
ATOM 1932 C CA . ASN A 1 227 ? -35.564 -12.143 22.179 1.00 88.00 227 ASN A CA 1
ATOM 1933 C C . ASN A 1 227 ? -34.436 -11.942 21.152 1.00 88.00 227 ASN A C 1
ATOM 1935 O O . ASN A 1 227 ? -34.713 -11.471 20.052 1.00 88.00 227 ASN A O 1
ATOM 1939 N N . PHE A 1 228 ? -33.184 -12.222 21.519 1.00 89.94 228 PHE A N 1
ATOM 1940 C CA . PHE A 1 228 ? -32.040 -12.012 20.635 1.00 89.94 228 PHE A CA 1
ATOM 1941 C C . PHE A 1 228 ? -31.973 -13.091 19.547 1.00 89.94 228 PHE A C 1
ATOM 1943 O O . PHE A 1 228 ? -32.353 -14.241 19.765 1.00 89.94 228 PHE A O 1
ATOM 1950 N N . ASP A 1 229 ? -31.463 -12.735 18.372 1.00 89.44 229 ASP A N 1
ATOM 1951 C CA . ASP A 1 229 ? -31.232 -13.669 17.273 1.00 89.44 229 ASP A CA 1
ATOM 1952 C C . ASP A 1 229 ? -29.876 -14.372 17.442 1.00 89.44 229 ASP A C 1
ATOM 1954 O O . ASP A 1 229 ? -28.815 -13.800 17.186 1.00 89.44 229 ASP A O 1
ATOM 1958 N N . GLU A 1 230 ? -29.896 -15.655 17.816 1.00 87.31 230 GLU A N 1
ATOM 1959 C CA . GLU A 1 230 ? -28.681 -16.476 17.935 1.00 87.31 230 GLU A CA 1
ATOM 1960 C C . GLU A 1 230 ? -27.847 -16.521 16.642 1.00 87.31 230 GLU A C 1
ATOM 1962 O O . GLU A 1 230 ? -26.622 -16.658 16.696 1.00 87.31 230 GLU A O 1
ATOM 1967 N N . GLY A 1 231 ? -28.481 -16.381 15.473 1.00 86.56 231 GLY A N 1
ATOM 1968 C CA . GLY A 1 231 ? -27.793 -16.267 14.191 1.00 86.56 231 GLY A CA 1
ATOM 1969 C C . GLY A 1 231 ? -26.951 -14.995 14.085 1.00 86.56 231 GLY A C 1
ATOM 1970 O O . GLY A 1 231 ? -25.821 -15.063 13.591 1.00 86.56 231 GLY A O 1
ATOM 1971 N N . GLN A 1 232 ? -27.456 -13.863 14.586 1.00 86.19 232 GLN A N 1
ATOM 1972 C CA . GLN A 1 232 ? -26.687 -12.618 14.653 1.00 86.19 232 GLN A CA 1
ATOM 1973 C C . GLN A 1 232 ? -25.575 -12.714 15.687 1.00 86.19 232 GLN A C 1
ATOM 1975 O O . GLN A 1 232 ? -24.442 -12.394 15.352 1.00 86.19 232 GLN A O 1
ATOM 1980 N N . ILE A 1 233 ? -25.837 -13.274 16.872 1.00 88.19 233 ILE A N 1
ATOM 1981 C CA . ILE A 1 233 ? -24.802 -13.493 17.898 1.00 88.19 233 ILE A CA 1
ATOM 1982 C C . ILE A 1 233 ? -23.604 -14.263 17.310 1.00 88.19 233 ILE A C 1
ATOM 1984 O O . ILE A 1 233 ? -22.452 -13.854 17.458 1.00 88.19 233 ILE A O 1
ATOM 1988 N N . ILE A 1 234 ? -23.865 -15.351 16.577 1.00 85.94 234 ILE A N 1
ATOM 1989 C CA . ILE A 1 234 ? -22.833 -16.144 15.889 1.00 85.94 234 ILE A CA 1
ATOM 1990 C C . ILE A 1 234 ? -22.058 -15.303 14.863 1.00 85.94 234 ILE A C 1
ATOM 1992 O O . ILE A 1 234 ? -20.834 -15.422 14.744 1.00 85.94 234 ILE A O 1
ATOM 1996 N N . LYS A 1 235 ? -22.756 -14.460 14.099 1.00 84.50 235 LYS A N 1
ATOM 1997 C CA . LYS A 1 235 ? -22.133 -13.564 13.120 1.00 84.50 235 LYS A CA 1
ATOM 1998 C C . LYS A 1 235 ? -21.220 -12.547 13.814 1.00 84.50 235 LYS A C 1
ATOM 2000 O O . LYS A 1 235 ? -20.085 -12.373 13.371 1.00 84.50 235 LYS A O 1
ATOM 2005 N N . SER A 1 236 ? -21.663 -11.950 14.917 1.00 84.94 236 SER A N 1
ATOM 2006 C CA . SER A 1 236 ? -20.903 -10.986 15.721 1.00 84.94 236 SER A CA 1
ATOM 2007 C C . SER A 1 236 ? -19.660 -11.614 16.352 1.00 84.94 236 SER A C 1
ATOM 2009 O O . SER A 1 236 ? -18.574 -11.042 16.255 1.00 84.94 236 SER A O 1
ATOM 2011 N N . ILE A 1 237 ? -19.769 -12.834 16.903 1.00 85.31 237 ILE A N 1
ATOM 2012 C CA . ILE A 1 237 ? -18.616 -13.602 17.411 1.00 85.31 237 ILE A CA 1
ATOM 2013 C C . ILE A 1 237 ? -17.565 -13.773 16.309 1.00 85.31 237 ILE A C 1
ATOM 2015 O O . ILE A 1 237 ? -16.391 -13.471 16.521 1.00 85.31 237 ILE A O 1
ATOM 2019 N N . ASN A 1 238 ? -17.977 -14.203 15.114 1.00 82.00 238 ASN A N 1
ATOM 2020 C CA . ASN A 1 238 ? -17.059 -14.393 13.991 1.00 82.00 238 ASN A CA 1
ATOM 2021 C C . ASN A 1 238 ? -16.401 -13.082 13.533 1.00 82.00 238 ASN A C 1
ATOM 2023 O O . ASN A 1 238 ? -15.225 -13.084 13.169 1.00 82.00 238 ASN A O 1
ATOM 2027 N N . LEU A 1 239 ? -17.123 -11.960 13.547 1.00 77.81 239 LEU A N 1
ATOM 2028 C CA . LEU A 1 239 ? -16.561 -10.653 13.195 1.00 77.81 239 LEU A CA 1
ATOM 2029 C C . LEU A 1 239 ? -15.489 -10.206 14.200 1.00 77.81 239 LEU A C 1
ATOM 2031 O O . LEU A 1 239 ? -14.394 -9.807 13.792 1.00 77.81 239 LEU A O 1
ATOM 2035 N N . ILE A 1 240 ? -15.770 -10.341 15.499 1.00 77.62 240 ILE A N 1
ATOM 2036 C CA . ILE A 1 240 ? -14.862 -9.934 16.580 1.00 77.62 240 ILE A CA 1
ATOM 2037 C C . ILE A 1 240 ? -13.631 -10.844 16.649 1.00 77.62 240 ILE A C 1
ATOM 2039 O O . ILE A 1 240 ? -12.513 -10.339 16.753 1.00 77.62 240 ILE A O 1
ATOM 2043 N N . LEU A 1 241 ? -13.790 -12.166 16.499 1.00 78.81 241 LEU A N 1
ATOM 2044 C CA . LEU A 1 241 ? -12.659 -13.106 16.441 1.00 78.81 241 LEU A CA 1
ATOM 2045 C C . LEU A 1 241 ? -11.712 -12.807 15.270 1.00 78.81 241 LEU A C 1
ATOM 2047 O O . LEU A 1 241 ? -10.497 -12.942 15.408 1.00 78.81 241 LEU A O 1
ATOM 2051 N N . ASN A 1 242 ? -12.254 -12.343 14.142 1.00 72.25 242 ASN A N 1
ATOM 2052 C CA . ASN A 1 242 ? -11.466 -11.911 12.989 1.00 72.25 242 ASN A CA 1
ATOM 2053 C C . ASN A 1 242 ? -10.920 -10.476 13.118 1.00 72.25 242 ASN A C 1
ATOM 2055 O O . ASN A 1 242 ? -10.296 -9.988 12.175 1.00 72.25 242 ASN A O 1
ATOM 2059 N N . LYS A 1 243 ? -11.138 -9.801 14.260 1.00 69.06 243 LYS A N 1
ATOM 2060 C CA . LYS A 1 243 ? -10.735 -8.412 14.541 1.00 69.06 243 LYS A CA 1
ATOM 2061 C C . LYS A 1 243 ? -11.200 -7.413 13.475 1.00 69.06 243 LYS A C 1
ATOM 2063 O O . LYS A 1 243 ? -10.476 -6.481 13.131 1.00 69.06 243 LYS A O 1
ATOM 2068 N N . ARG A 1 244 ? -12.396 -7.618 12.914 1.00 63.34 244 ARG A N 1
ATOM 2069 C CA . ARG A 1 244 ? -12.953 -6.742 11.875 1.00 63.34 244 ARG A CA 1
ATOM 2070 C C . ARG A 1 244 ? -14.000 -5.809 12.470 1.00 63.34 244 ARG A C 1
ATOM 2072 O O . ARG A 1 244 ? -15.026 -6.266 12.965 1.00 63.34 244 ARG A O 1
ATOM 2079 N N . PHE A 1 245 ? -13.762 -4.503 12.364 1.00 69.75 245 PHE A N 1
ATOM 2080 C CA . PHE A 1 245 ? -14.800 -3.496 12.573 1.00 69.75 245 PHE A CA 1
ATOM 2081 C C . PHE A 1 245 ? -15.716 -3.469 11.344 1.00 69.75 245 PHE A C 1
ATOM 2083 O O . PHE A 1 245 ? -15.229 -3.363 10.219 1.00 69.75 245 PHE A O 1
ATOM 2090 N N . ASN A 1 246 ? -17.028 -3.600 11.544 1.00 69.31 246 ASN A N 1
ATOM 2091 C CA . ASN A 1 246 ? -17.990 -3.598 10.447 1.00 69.31 246 ASN A CA 1
ATOM 2092 C C . ASN A 1 246 ? -18.661 -2.226 10.311 1.00 69.31 246 ASN A C 1
ATOM 2094 O O . ASN A 1 246 ? -19.701 -1.959 10.910 1.00 69.31 246 ASN A O 1
ATOM 2098 N N . GLU A 1 247 ? -18.061 -1.374 9.485 1.00 68.31 247 GLU A N 1
ATOM 2099 C CA . GLU A 1 247 ? -18.501 0.008 9.238 1.00 68.31 247 GLU A CA 1
ATOM 2100 C C . GLU A 1 247 ? -19.931 0.086 8.692 1.00 68.31 247 GLU A C 1
ATOM 2102 O O . GLU A 1 247 ? -20.641 1.049 8.967 1.00 68.31 247 GLU A O 1
ATOM 2107 N N . SER A 1 248 ? -20.369 -0.949 7.965 1.00 65.69 248 SER A N 1
ATOM 2108 C CA . SER A 1 248 ? -21.714 -1.015 7.384 1.00 65.69 248 SER A CA 1
ATOM 2109 C C . SER A 1 248 ? -22.817 -1.308 8.406 1.00 65.69 248 SER A C 1
ATOM 2111 O O . SER A 1 248 ? -23.981 -1.037 8.128 1.00 65.69 248 SER A O 1
ATOM 2113 N N . VAL A 1 249 ? -22.468 -1.868 9.571 1.00 70.75 249 VAL A N 1
ATOM 2114 C CA . VAL A 1 249 ? -23.426 -2.200 10.642 1.00 70.75 249 VAL A CA 1
ATOM 2115 C C . VAL A 1 249 ? -23.602 -1.026 11.600 1.00 70.75 249 VAL A C 1
ATOM 2117 O O . VAL A 1 249 ? -24.718 -0.727 12.014 1.00 70.75 249 VAL A O 1
ATOM 2120 N N . TYR A 1 250 ? -22.511 -0.341 11.935 1.00 77.38 250 TYR A N 1
ATOM 2121 C CA . TYR A 1 250 ? -22.500 0.725 12.936 1.00 77.38 250 TYR A CA 1
ATOM 2122 C C . TYR A 1 250 ? -22.832 2.096 12.335 1.00 77.38 250 TYR A C 1
ATOM 2124 O O . TYR A 1 250 ? -22.077 3.052 12.492 1.00 77.38 250 TYR A O 1
ATOM 2132 N N . ASP A 1 251 ? -23.940 2.211 11.608 1.00 76.94 251 ASP A N 1
ATOM 2133 C CA . ASP A 1 251 ? -24.376 3.486 11.033 1.00 76.94 251 ASP A CA 1
ATOM 2134 C C . ASP A 1 251 ? -25.072 4.399 12.065 1.00 76.94 251 ASP A C 1
ATOM 2136 O O . ASP A 1 251 ? -25.224 4.076 13.249 1.00 76.94 251 ASP A O 1
ATOM 2140 N N . ILE A 1 252 ? -25.480 5.593 11.634 1.00 82.50 252 ILE A N 1
ATOM 2141 C CA . ILE A 1 252 ? -26.143 6.527 12.543 1.00 82.50 252 ILE A CA 1
ATOM 2142 C C . ILE A 1 252 ? -27.511 6.037 13.028 1.00 82.50 252 ILE A C 1
ATOM 2144 O O . ILE A 1 252 ? -27.887 6.322 14.168 1.00 82.50 252 ILE A O 1
ATOM 2148 N N . GLU A 1 253 ? -28.261 5.309 12.199 1.00 81.19 253 GLU A N 1
ATOM 2149 C CA . GLU A 1 253 ? -29.571 4.774 12.575 1.00 81.19 253 GLU A CA 1
ATOM 2150 C C . GLU A 1 253 ? -29.417 3.719 13.667 1.00 81.19 253 GLU A C 1
ATOM 2152 O O . GLU A 1 253 ? -30.156 3.751 14.658 1.00 81.19 253 GLU A O 1
ATOM 2157 N N . TYR A 1 254 ? -28.399 2.862 13.546 1.00 83.19 254 TYR A N 1
ATOM 2158 C CA . TYR A 1 254 ? -28.001 1.913 14.572 1.00 83.19 254 TYR A CA 1
ATOM 2159 C C . TYR A 1 254 ? -27.814 2.635 15.908 1.00 83.19 254 TYR A C 1
ATOM 2161 O O . TYR A 1 254 ? -28.578 2.387 16.843 1.00 83.19 254 TYR A O 1
ATOM 2169 N N . PHE A 1 255 ? -26.904 3.609 16.007 1.00 82.38 255 PHE A N 1
ATOM 2170 C CA . PHE A 1 255 ? -26.644 4.278 17.288 1.00 82.38 255 PHE A CA 1
ATOM 2171 C C . PHE A 1 255 ? -27.818 5.123 17.793 1.00 82.38 255 PHE A C 1
ATOM 2173 O O . PHE A 1 255 ? -28.058 5.155 19.004 1.00 82.38 255 PHE A O 1
ATOM 2180 N N . ARG A 1 256 ? -28.582 5.782 16.909 1.00 80.81 256 ARG A N 1
ATOM 2181 C CA . ARG A 1 256 ? -29.807 6.511 17.291 1.00 80.81 256 ARG A CA 1
ATOM 2182 C C . ARG A 1 256 ? -30.808 5.574 17.962 1.00 80.81 256 ARG A C 1
ATOM 2184 O O . ARG A 1 256 ? -31.293 5.896 19.046 1.00 80.81 256 ARG A O 1
ATOM 2191 N N . SER A 1 257 ? -31.037 4.395 17.379 1.00 79.38 257 SER A N 1
ATOM 2192 C CA . SER A 1 257 ? -31.953 3.386 17.925 1.00 79.38 257 SER A CA 1
ATOM 2193 C C . SER A 1 257 ? -31.520 2.836 19.291 1.00 79.38 257 SER A C 1
ATOM 2195 O O . SER A 1 257 ? -32.361 2.376 20.066 1.00 79.38 257 SER A O 1
ATOM 2197 N N . LYS A 1 258 ? -30.216 2.876 19.611 1.00 78.06 258 LYS A N 1
ATOM 2198 C CA . LYS A 1 258 ? -29.684 2.412 20.904 1.00 78.06 258 LYS A CA 1
ATOM 2199 C C . LYS A 1 258 ? -29.665 3.512 21.955 1.00 78.06 258 LYS A C 1
ATOM 2201 O O . LYS A 1 258 ? -30.035 3.258 23.096 1.00 78.06 258 LYS A O 1
ATOM 2206 N N . LYS A 1 259 ? -29.338 4.752 21.578 1.00 68.31 259 LYS A N 1
ATOM 2207 C CA . LYS A 1 259 ? -29.402 5.910 22.489 1.00 68.31 259 LYS A CA 1
ATOM 2208 C C . LYS A 1 259 ? -30.827 6.209 22.958 1.00 68.31 259 LYS A C 1
ATOM 2210 O O . LYS A 1 259 ? -30.996 6.638 24.096 1.00 68.31 259 LYS A O 1
ATOM 2215 N N . SER A 1 260 ? -31.848 5.960 22.133 1.00 60.09 260 SER A N 1
ATOM 2216 C CA . SER A 1 260 ? -33.256 6.078 22.547 1.00 60.09 260 SER A CA 1
ATOM 2217 C C . SER A 1 260 ? -33.684 5.001 23.550 1.00 60.09 260 SER A C 1
ATOM 2219 O O . SER A 1 260 ? -34.660 5.191 24.264 1.00 60.09 260 SER A O 1
ATOM 2221 N N . LYS A 1 261 ? -32.942 3.890 23.647 1.00 61.94 261 LYS A N 1
ATOM 2222 C CA . LYS A 1 261 ? -33.132 2.818 24.636 1.00 61.94 261 LYS A CA 1
ATOM 2223 C C . LYS A 1 261 ? -32.211 2.990 25.851 1.00 61.94 261 LYS A C 1
ATOM 2225 O O . LYS A 1 261 ? -31.791 1.994 26.424 1.00 61.94 261 LYS A O 1
ATOM 2230 N N . LYS A 1 262 ? -31.876 4.230 26.232 1.00 53.56 262 LYS A N 1
ATOM 2231 C CA . LYS A 1 262 ? -30.870 4.596 27.256 1.00 53.56 262 LYS A CA 1
ATOM 2232 C C . LYS A 1 262 ? -30.988 3.864 28.606 1.00 53.56 262 LYS A C 1
ATOM 2234 O O . LYS A 1 262 ? -30.016 3.827 29.347 1.00 53.56 262 LYS A O 1
ATOM 2239 N N . GLU A 1 263 ? -32.146 3.287 28.914 1.00 55.69 263 GLU A N 1
ATOM 2240 C CA . GLU A 1 263 ? -32.404 2.496 30.126 1.00 55.69 263 GLU A CA 1
ATOM 2241 C C . GLU A 1 263 ? -32.062 0.996 29.988 1.00 55.69 263 GLU A C 1
ATOM 2243 O O . GLU A 1 263 ? -32.139 0.249 30.961 1.00 55.69 263 GLU A O 1
ATOM 2248 N N . CYS A 1 264 ? -31.686 0.523 28.797 1.00 65.19 264 CYS A N 1
ATOM 2249 C CA . CYS A 1 264 ? -31.431 -0.888 28.523 1.00 65.19 264 CYS A CA 1
ATOM 2250 C C . CYS A 1 264 ? -29.929 -1.215 28.572 1.00 65.19 264 CYS A C 1
ATOM 2252 O O . CYS A 1 264 ? -29.158 -0.758 27.732 1.00 65.19 264 CYS A O 1
ATOM 2254 N N . PHE A 1 265 ? -29.544 -2.066 29.528 1.00 72.38 265 PHE A N 1
ATOM 2255 C CA . PHE A 1 265 ? -28.181 -2.588 29.714 1.00 72.38 265 PHE A CA 1
ATOM 2256 C C . PHE A 1 265 ? -27.644 -3.404 28.515 1.00 72.38 265 PHE A C 1
ATOM 2258 O O . PHE A 1 265 ? -26.437 -3.513 28.325 1.00 72.38 265 PHE A O 1
ATOM 2265 N N . LEU A 1 266 ? -28.513 -3.988 27.681 1.00 80.75 266 LEU A N 1
ATOM 2266 C CA . LEU A 1 266 ? -28.116 -4.776 26.504 1.00 80.75 266 LEU A CA 1
ATOM 2267 C C . LEU A 1 266 ? -28.943 -4.355 25.282 1.00 80.75 266 LEU A C 1
ATOM 2269 O O . LEU A 1 266 ? -30.056 -4.844 25.087 1.00 80.75 266 LEU A O 1
ATOM 2273 N N . PRO A 1 267 ? -28.423 -3.434 24.450 1.00 74.81 267 PRO A N 1
ATOM 2274 C CA . PRO A 1 267 ? -29.180 -2.863 23.338 1.00 74.81 267 PRO A CA 1
ATOM 2275 C C . PRO A 1 267 ? -29.412 -3.830 22.161 1.00 74.81 267 PRO A C 1
ATOM 2277 O O . PRO A 1 267 ? -30.339 -3.593 21.370 1.00 74.81 267 PRO A O 1
ATOM 2280 N N . ASP A 1 268 ? -28.541 -4.839 22.013 1.00 85.62 268 ASP A N 1
ATOM 2281 C CA . ASP A 1 268 ? -28.540 -5.894 20.984 1.00 85.62 268 ASP A CA 1
ATOM 2282 C C . ASP A 1 268 ? -27.445 -6.959 21.207 1.00 85.62 268 ASP A C 1
ATOM 2284 O O . ASP A 1 268 ? -26.660 -6.913 22.160 1.00 85.62 268 ASP A O 1
ATOM 2288 N N . GLU A 1 269 ? -27.418 -7.911 20.273 1.00 87.94 269 GLU A N 1
ATOM 2289 C CA . GLU A 1 269 ? -26.473 -9.005 20.103 1.00 87.94 269 GLU A CA 1
ATOM 2290 C C . GLU A 1 269 ? -25.020 -8.544 19.919 1.00 87.94 269 GLU A C 1
ATOM 2292 O O . GLU A 1 269 ? -24.112 -9.168 20.468 1.00 87.94 269 GLU A O 1
ATOM 2297 N N . ASP A 1 270 ? -24.775 -7.459 19.179 1.00 85.06 270 ASP A N 1
ATOM 2298 C CA . ASP A 1 270 ? -23.421 -6.975 18.893 1.00 85.06 270 ASP A CA 1
ATOM 2299 C C . ASP A 1 270 ? -22.758 -6.424 20.160 1.00 85.06 270 ASP A C 1
ATOM 2301 O O . ASP A 1 270 ? -21.638 -6.812 20.508 1.00 85.06 270 ASP A O 1
ATOM 2305 N N . ILE A 1 271 ? -23.462 -5.552 20.887 1.00 87.50 271 ILE A N 1
ATOM 2306 C CA . ILE A 1 271 ? -22.989 -4.977 22.152 1.00 87.50 271 ILE A CA 1
ATOM 2307 C C . ILE A 1 271 ? -22.802 -6.065 23.207 1.00 87.50 271 ILE A C 1
ATOM 2309 O O . ILE A 1 271 ? -21.807 -6.039 23.933 1.00 87.50 271 ILE A O 1
ATOM 2313 N N . LEU A 1 272 ? -23.703 -7.050 23.257 1.00 90.19 272 LEU A N 1
ATOM 2314 C CA . LEU A 1 272 ? -23.570 -8.213 24.131 1.00 90.19 272 LEU A CA 1
ATOM 2315 C C . LEU A 1 272 ? -22.254 -8.963 23.892 1.00 90.19 272 LEU A C 1
ATOM 2317 O O . LEU A 1 272 ? -21.548 -9.285 24.848 1.00 90.19 272 LEU A O 1
ATOM 2321 N N . ILE A 1 273 ? -21.897 -9.243 22.637 1.00 89.38 273 ILE A N 1
ATOM 2322 C CA . ILE A 1 273 ? -20.663 -9.982 22.357 1.00 89.38 273 ILE A CA 1
ATOM 2323 C C . ILE A 1 273 ? -19.427 -9.136 22.674 1.00 89.38 273 ILE A C 1
ATOM 2325 O O . ILE A 1 273 ? -18.510 -9.652 23.315 1.00 89.38 273 ILE A O 1
ATOM 2329 N N . HIS A 1 274 ? -19.406 -7.844 22.329 1.00 87.62 274 HIS A N 1
ATOM 2330 C CA . HIS A 1 274 ? -18.314 -6.945 22.742 1.00 87.62 274 HIS A CA 1
ATOM 2331 C C . HIS A 1 274 ? -18.134 -6.927 24.264 1.00 87.62 274 HIS A C 1
ATOM 2333 O O . HIS A 1 274 ? -17.011 -7.053 24.761 1.00 87.62 274 HIS A O 1
ATOM 2339 N N . LEU A 1 275 ? -19.242 -6.854 25.007 1.00 89.69 275 LEU A N 1
ATOM 2340 C CA . LEU A 1 275 ? -19.251 -6.921 26.464 1.00 89.69 275 LEU A CA 1
ATOM 2341 C C . LEU A 1 275 ? -18.648 -8.238 26.971 1.00 89.69 275 LEU A C 1
ATOM 2343 O O . LEU A 1 275 ? -17.744 -8.212 27.804 1.00 89.69 275 LEU A O 1
ATOM 2347 N N . ILE A 1 276 ? -19.085 -9.386 26.444 1.00 90.75 276 ILE A N 1
ATOM 2348 C CA . ILE A 1 276 ? -18.571 -10.709 26.835 1.00 90.75 276 ILE A CA 1
ATOM 2349 C C . ILE A 1 276 ? -17.054 -10.809 26.611 1.00 90.75 276 ILE A C 1
ATOM 2351 O O . ILE A 1 276 ? -16.332 -11.284 27.492 1.00 90.75 276 ILE A O 1
ATOM 2355 N N . PHE A 1 277 ? -16.542 -10.339 25.468 1.00 89.06 277 PHE A N 1
ATOM 2356 C CA . PHE A 1 277 ? -15.100 -10.333 25.189 1.00 89.06 277 PHE A CA 1
ATOM 2357 C C . PHE A 1 277 ? -14.322 -9.445 26.164 1.00 89.06 277 PHE A C 1
ATOM 2359 O O . PHE A 1 277 ? -13.261 -9.850 26.653 1.00 89.06 277 PHE A O 1
ATOM 2366 N N . LYS A 1 278 ? -14.850 -8.259 26.483 1.00 87.50 278 LYS A N 1
ATOM 2367 C CA . LYS A 1 278 ? -14.227 -7.343 27.443 1.00 87.50 278 LYS A CA 1
ATOM 2368 C C . LYS A 1 278 ? -14.200 -7.940 28.850 1.00 87.50 278 LYS A C 1
ATOM 2370 O O . LYS A 1 278 ? -13.149 -7.956 29.488 1.00 87.50 278 LYS A O 1
ATOM 2375 N N . ILE A 1 279 ? -15.320 -8.499 29.308 1.00 89.62 279 ILE A N 1
ATOM 2376 C CA . ILE A 1 279 ? -15.425 -9.143 30.623 1.00 89.62 279 ILE A CA 1
ATOM 2377 C C . ILE A 1 279 ? -14.488 -10.348 30.721 1.00 89.62 279 ILE A C 1
ATOM 2379 O O . ILE A 1 279 ? -13.767 -10.465 31.710 1.00 89.62 279 ILE A O 1
ATOM 2383 N N . LYS A 1 280 ? -14.399 -11.190 29.682 1.00 90.56 280 LYS A N 1
ATOM 2384 C CA . LYS A 1 280 ? -13.422 -12.291 29.628 1.00 90.56 280 LYS A CA 1
ATOM 2385 C C . LYS A 1 280 ? -12.007 -11.806 29.918 1.00 90.56 280 LYS A C 1
ATOM 2387 O O . LYS A 1 280 ? -11.313 -12.389 30.750 1.00 90.56 280 LYS A O 1
ATOM 2392 N N . TYR A 1 281 ? -11.579 -10.753 29.227 1.00 86.75 281 TYR A N 1
ATOM 2393 C CA . TYR A 1 281 ? -10.243 -10.198 29.397 1.00 86.75 281 TYR A CA 1
ATOM 2394 C C . TYR A 1 281 ? -10.015 -9.683 30.826 1.00 86.75 281 TYR A C 1
ATOM 2396 O O . TYR A 1 281 ? -8.988 -9.976 31.442 1.00 86.75 281 TYR A O 1
ATOM 2404 N N . LEU A 1 282 ? -10.990 -8.962 31.381 1.00 84.94 282 LEU A N 1
ATOM 2405 C CA . LEU A 1 282 ? -10.903 -8.423 32.737 1.00 84.94 282 LEU A CA 1
ATOM 2406 C C . LEU A 1 282 ? -10.823 -9.531 33.790 1.00 84.94 282 LEU A C 1
ATOM 2408 O O . LEU A 1 282 ? -9.943 -9.483 34.647 1.00 84.94 282 LEU A O 1
ATOM 2412 N N . LEU A 1 283 ? -11.663 -10.563 33.688 1.00 85.94 283 LEU A N 1
ATOM 2413 C CA . LEU A 1 283 ? -11.635 -11.718 34.588 1.00 85.94 283 LEU A CA 1
ATOM 2414 C C . LEU A 1 283 ? -10.293 -12.466 34.520 1.00 85.94 283 LEU A C 1
ATOM 2416 O O . LEU A 1 283 ? -9.721 -12.809 35.554 1.00 85.94 283 LEU A O 1
ATOM 2420 N N . GLN A 1 284 ? -9.738 -12.663 33.318 1.00 87.19 284 GLN A N 1
ATOM 2421 C CA . GLN A 1 284 ? -8.413 -13.274 33.144 1.00 87.19 284 GLN A CA 1
ATOM 2422 C C . GLN A 1 284 ? -7.298 -12.458 33.807 1.00 87.19 284 GLN A C 1
ATOM 2424 O O . GLN A 1 284 ? -6.374 -13.031 34.384 1.00 87.19 284 GLN A O 1
ATOM 2429 N N . ASN A 1 285 ? -7.368 -11.129 33.729 1.00 79.12 285 ASN A N 1
ATOM 2430 C CA . ASN A 1 285 ? -6.395 -10.253 34.372 1.00 79.12 285 ASN A CA 1
ATOM 2431 C C . ASN A 1 285 ? -6.544 -10.221 35.896 1.00 79.12 285 ASN A C 1
ATOM 2433 O O . ASN A 1 285 ? -5.528 -10.235 36.588 1.00 79.12 285 ASN A O 1
ATOM 2437 N N . GLN A 1 286 ? -7.773 -10.223 36.419 1.00 75.00 286 GLN A N 1
ATOM 2438 C CA . GLN A 1 286 ? -8.041 -10.291 37.861 1.00 75.00 286 GLN A CA 1
ATOM 2439 C C . GLN A 1 286 ? -7.510 -11.596 38.472 1.00 75.00 286 GLN A C 1
ATOM 2441 O O . GLN A 1 286 ? -6.860 -11.574 39.513 1.00 75.00 286 GLN A O 1
ATOM 2446 N N . LEU A 1 287 ? -7.664 -12.731 37.780 1.00 70.19 287 LEU A N 1
ATOM 2447 C CA . LEU A 1 287 ? -7.060 -13.998 38.214 1.00 70.19 287 LEU A CA 1
ATOM 2448 C C . LEU A 1 287 ? -5.523 -13.950 38.271 1.00 70.19 287 LEU A C 1
ATOM 2450 O O . LEU A 1 287 ? -4.930 -14.626 39.105 1.00 70.19 287 LEU A O 1
ATOM 2454 N N . LYS A 1 288 ? -4.872 -13.155 37.409 1.00 72.38 288 LYS A N 1
ATOM 2455 C CA . LYS A 1 288 ? -3.406 -13.003 37.385 1.00 72.38 288 LYS A CA 1
ATOM 2456 C C . LYS A 1 288 ? -2.874 -12.014 38.425 1.00 72.38 288 LYS A C 1
ATOM 2458 O O . LYS A 1 288 ? -1.798 -12.243 38.962 1.00 72.38 288 LYS A O 1
ATOM 2463 N N . LYS A 1 289 ? -3.581 -10.902 38.660 1.00 66.19 289 LYS A N 1
ATOM 2464 C CA . LYS A 1 289 ? -3.147 -9.811 39.556 1.00 66.19 289 LYS A CA 1
ATOM 2465 C C . LYS A 1 289 ? -3.518 -10.037 41.029 1.00 66.19 289 LYS A C 1
ATOM 2467 O O . LYS A 1 289 ? -3.040 -9.295 41.880 1.00 66.19 289 LYS A O 1
ATOM 2472 N N . GLY A 1 290 ? -4.318 -11.063 41.327 1.00 58.94 290 GLY A N 1
ATOM 2473 C CA . GLY A 1 290 ? -4.927 -11.266 42.642 1.00 58.94 290 GLY A CA 1
ATOM 2474 C C . GLY A 1 290 ? -6.305 -10.605 42.713 1.00 58.94 290 GLY A C 1
ATOM 2475 O O . GLY A 1 290 ? -6.585 -9.651 41.993 1.00 58.94 290 GLY A O 1
ATOM 2476 N N . ILE A 1 291 ? -7.192 -11.157 43.546 1.00 59.28 291 ILE A N 1
ATOM 2477 C CA . ILE A 1 291 ? -8.601 -10.750 43.618 1.00 59.28 291 ILE A CA 1
ATOM 2478 C C . ILE A 1 291 ? -8.696 -9.295 44.102 1.00 59.28 291 ILE A C 1
ATOM 2480 O O . ILE A 1 291 ? -8.414 -9.023 45.266 1.00 59.28 291 ILE A O 1
ATOM 2484 N N . SER A 1 292 ? -9.133 -8.379 43.234 1.00 61.16 292 SER A N 1
ATOM 2485 C CA . SER A 1 292 ? -9.475 -7.006 43.610 1.00 61.16 292 SER A CA 1
ATOM 2486 C C . SER A 1 292 ? -10.964 -6.716 43.363 1.00 61.16 292 SER A C 1
ATOM 2488 O O . SER A 1 292 ? -11.536 -7.126 42.349 1.00 61.16 292 SER A O 1
ATOM 2490 N N . GLN A 1 293 ? -11.593 -6.015 44.313 1.00 65.75 293 GLN A N 1
ATOM 2491 C CA . GLN A 1 293 ? -12.952 -5.459 44.212 1.00 65.75 293 GLN A CA 1
ATOM 2492 C C . GLN A 1 293 ? -12.946 -3.977 43.800 1.00 65.75 293 GLN A C 1
ATOM 2494 O O . GLN A 1 293 ? -13.962 -3.295 43.935 1.00 65.75 293 GLN A O 1
ATOM 2499 N N . ASP A 1 294 ? -11.816 -3.462 43.310 1.00 66.94 294 ASP A N 1
ATOM 2500 C CA . ASP A 1 294 ? -11.696 -2.055 42.938 1.00 66.94 294 ASP A CA 1
ATOM 2501 C C . ASP A 1 294 ? -12.733 -1.659 41.882 1.00 66.94 294 ASP A C 1
ATOM 2503 O O . ASP A 1 294 ? -13.146 -2.448 41.022 1.00 66.94 294 ASP A O 1
ATOM 2507 N N . LYS A 1 295 ? -13.155 -0.395 41.943 1.00 69.50 295 LYS A N 1
ATOM 2508 C CA . LYS A 1 295 ? -14.062 0.180 40.954 1.00 69.50 295 LYS A CA 1
ATOM 2509 C C . LYS A 1 295 ? -13.414 0.110 39.571 1.00 69.50 295 LYS A C 1
ATOM 2511 O O . LYS A 1 295 ? -12.259 0.496 39.404 1.00 69.50 295 LYS A O 1
ATOM 2516 N N . TYR A 1 296 ? -14.171 -0.339 38.571 1.00 72.44 296 TYR A N 1
ATOM 2517 C CA . TYR A 1 296 ? -13.703 -0.308 37.190 1.00 72.44 296 TYR A CA 1
ATOM 2518 C C . TYR A 1 296 ? -13.450 1.132 36.740 1.00 72.44 296 TYR A C 1
ATOM 2520 O O . TYR A 1 296 ? -14.325 1.993 36.853 1.00 72.44 296 TYR A O 1
ATOM 2528 N N . ILE A 1 297 ? -12.248 1.380 36.224 1.00 72.50 297 ILE A N 1
ATOM 2529 C CA . ILE A 1 297 ? -11.861 2.659 35.637 1.00 72.50 297 ILE A CA 1
ATOM 2530 C C . ILE A 1 297 ? -11.780 2.454 34.129 1.00 72.50 297 ILE A C 1
ATOM 2532 O O . ILE A 1 297 ? -10.981 1.655 33.639 1.00 72.50 297 ILE A O 1
ATOM 2536 N N . THR A 1 298 ? -12.614 3.186 33.395 1.00 76.31 298 THR A N 1
ATOM 2537 C CA . THR A 1 298 ? -12.574 3.224 31.933 1.00 76.31 298 THR A CA 1
ATOM 2538 C C . THR A 1 298 ? -11.236 3.777 31.460 1.00 76.31 298 THR A C 1
ATOM 2540 O O . THR A 1 298 ? -10.755 4.785 31.984 1.00 76.31 298 THR A O 1
ATOM 2543 N N . ILE A 1 299 ? -10.655 3.152 30.438 1.00 82.38 299 ILE A N 1
ATOM 2544 C CA . ILE A 1 299 ? -9.377 3.588 29.872 1.00 82.38 299 ILE A CA 1
ATOM 2545 C C . ILE A 1 299 ? -9.556 4.965 29.227 1.00 82.38 299 ILE A C 1
ATOM 2547 O O . ILE A 1 299 ? -10.390 5.148 28.341 1.00 82.38 299 ILE A O 1
ATOM 2551 N N . ASN A 1 300 ? -8.731 5.930 29.632 1.00 88.69 300 ASN A N 1
ATOM 2552 C CA . ASN A 1 300 ? -8.633 7.210 28.943 1.00 88.69 300 ASN A CA 1
ATOM 2553 C C . ASN A 1 300 ? -7.594 7.103 27.819 1.00 88.69 300 ASN A C 1
ATOM 2555 O O . ASN A 1 300 ? -6.426 7.437 28.004 1.00 88.69 300 ASN A O 1
ATOM 2559 N N . TYR A 1 301 ? -8.023 6.631 26.646 1.00 89.75 301 TYR A N 1
ATOM 2560 C CA . TYR A 1 301 ? -7.136 6.388 25.502 1.00 89.75 301 TYR A CA 1
ATOM 2561 C C . TYR A 1 301 ? -6.309 7.612 25.098 1.00 89.75 301 TYR A C 1
ATOM 2563 O O . TYR A 1 301 ? -5.135 7.474 24.763 1.00 89.75 301 TYR A O 1
ATOM 2571 N N . LYS A 1 302 ? -6.895 8.815 25.173 1.00 90.56 302 LYS A N 1
ATOM 2572 C CA . LYS A 1 302 ? -6.200 10.066 24.847 1.00 90.56 302 LYS A CA 1
ATOM 2573 C C . LYS A 1 302 ? -5.052 10.337 25.814 1.00 90.56 302 LYS A C 1
ATOM 2575 O O . LYS A 1 302 ? -3.964 10.696 25.376 1.00 90.56 302 LYS A O 1
ATOM 2580 N N . HIS A 1 303 ? -5.294 10.157 27.110 1.00 92.75 303 HIS A N 1
ATOM 2581 C CA . HIS A 1 303 ? -4.270 10.318 28.139 1.00 92.75 303 HIS A CA 1
ATOM 2582 C C . HIS A 1 303 ? -3.139 9.294 27.979 1.00 92.75 303 HIS A C 1
ATOM 2584 O O . HIS A 1 303 ? -1.974 9.681 27.934 1.00 92.75 303 HIS A O 1
ATOM 2590 N N . GLU A 1 304 ? -3.476 8.012 27.813 1.00 93.75 304 GLU A N 1
ATOM 2591 C CA . GLU A 1 304 ? -2.483 6.946 27.622 1.00 93.75 304 GLU A CA 1
ATOM 2592 C C . GLU A 1 304 ? -1.618 7.175 26.377 1.00 93.75 304 GLU A C 1
ATOM 2594 O O . GLU A 1 304 ? -0.397 7.023 26.425 1.00 93.75 304 GLU A O 1
ATOM 2599 N N . LEU A 1 305 ? -2.234 7.605 25.271 1.00 92.06 305 LEU A N 1
ATOM 2600 C CA . LEU A 1 305 ? -1.513 7.925 24.045 1.00 92.06 305 LEU A CA 1
ATOM 2601 C C . LEU A 1 305 ? -0.567 9.119 24.232 1.00 92.06 305 LEU A C 1
ATOM 2603 O O . LEU A 1 305 ? 0.593 9.049 23.827 1.00 92.06 305 LEU A O 1
ATOM 2607 N N . LEU A 1 306 ? -1.037 10.205 24.856 1.00 92.50 306 LEU A N 1
ATOM 2608 C CA . LEU A 1 306 ? -0.213 11.389 25.121 1.00 92.50 306 LEU A CA 1
ATOM 2609 C C . LEU A 1 306 ? 0.988 11.055 26.006 1.00 92.50 306 LEU A C 1
ATOM 2611 O O . LEU A 1 306 ? 2.103 11.476 25.699 1.00 92.50 306 LEU A O 1
ATOM 2615 N N . ASN A 1 307 ? 0.785 10.267 27.062 1.00 94.25 307 ASN A N 1
ATOM 2616 C CA . ASN A 1 307 ? 1.873 9.832 27.933 1.00 94.25 307 ASN A CA 1
ATOM 2617 C C . ASN A 1 307 ? 2.888 8.981 27.169 1.00 94.25 307 ASN A C 1
ATOM 2619 O O . ASN A 1 307 ? 4.084 9.262 27.227 1.00 94.25 307 ASN A O 1
ATOM 2623 N N . ALA A 1 308 ? 2.422 8.011 26.376 1.00 93.25 308 ALA A N 1
ATOM 2624 C CA . ALA A 1 308 ? 3.291 7.183 25.545 1.00 93.25 308 ALA A CA 1
ATOM 2625 C C . ALA A 1 308 ? 4.140 8.020 24.571 1.00 93.25 308 ALA A C 1
ATOM 2627 O O . ALA A 1 308 ? 5.347 7.802 24.458 1.00 93.25 308 ALA A O 1
ATOM 2628 N N . ILE A 1 309 ? 3.528 9.000 23.897 1.00 91.88 309 ILE A N 1
ATOM 2629 C CA . ILE A 1 309 ? 4.218 9.909 22.972 1.00 91.88 309 ILE A CA 1
ATOM 2630 C C . ILE A 1 309 ? 5.257 10.755 23.714 1.00 91.88 309 ILE A C 1
ATOM 2632 O O . ILE A 1 309 ? 6.399 10.847 23.265 1.00 91.88 309 ILE A O 1
ATOM 2636 N N . ASN A 1 310 ? 4.878 11.376 24.831 1.00 92.19 310 ASN A N 1
ATOM 2637 C CA . ASN A 1 310 ? 5.750 12.287 25.572 1.00 92.19 310 ASN A CA 1
ATOM 2638 C C . ASN A 1 310 ? 6.955 11.559 26.174 1.00 92.19 310 ASN A C 1
ATOM 2640 O O . ASN A 1 310 ? 8.083 12.029 26.037 1.00 92.19 310 ASN A O 1
ATOM 2644 N N . GLU A 1 311 ? 6.739 10.391 26.779 1.00 94.19 311 GLU A N 1
ATOM 2645 C CA . GLU A 1 311 ? 7.823 9.560 27.307 1.00 94.19 311 GLU A CA 1
ATOM 2646 C C . GLU A 1 311 ? 8.797 9.146 26.198 1.00 94.19 311 GLU A C 1
ATOM 2648 O O . GLU A 1 311 ? 10.005 9.321 26.344 1.00 94.19 311 GLU A O 1
ATOM 2653 N N . ALA A 1 312 ? 8.292 8.694 25.047 1.00 93.25 312 ALA A N 1
ATOM 2654 C CA . ALA A 1 312 ? 9.142 8.311 23.922 1.00 93.25 312 ALA A CA 1
ATOM 2655 C C . ALA A 1 312 ? 9.906 9.492 23.306 1.00 93.25 312 ALA A C 1
ATOM 2657 O O . ALA A 1 312 ? 11.064 9.333 22.913 1.00 93.25 312 ALA A O 1
ATOM 2658 N N . LYS A 1 313 ? 9.290 10.679 23.230 1.00 91.19 313 LYS A N 1
ATOM 2659 C CA . LYS A 1 313 ? 9.971 11.912 22.801 1.00 91.19 313 LYS A CA 1
ATOM 2660 C C . LYS A 1 313 ? 11.095 12.287 23.765 1.00 91.19 313 LYS A C 1
ATOM 2662 O O . LYS A 1 313 ? 12.182 12.638 23.311 1.00 91.19 313 LYS A O 1
ATOM 2667 N N . ASN A 1 314 ? 10.865 12.169 25.071 1.00 92.62 314 ASN A N 1
ATOM 2668 C CA . ASN A 1 314 ? 11.890 12.419 26.083 1.00 92.62 314 ASN A CA 1
ATOM 2669 C C . ASN A 1 314 ? 13.047 11.421 25.965 1.00 92.62 314 ASN A C 1
ATOM 2671 O O . ASN A 1 314 ? 14.196 11.846 25.872 1.00 92.62 314 ASN A O 1
ATOM 2675 N N . GLU A 1 315 ? 12.761 10.120 25.851 1.00 92.81 315 GLU A N 1
ATOM 2676 C CA . GLU A 1 315 ? 13.790 9.097 25.617 1.00 92.81 315 GLU A CA 1
ATOM 2677 C C . GLU A 1 315 ? 14.600 9.365 24.340 1.00 92.81 315 GLU A C 1
ATOM 2679 O O . GLU A 1 315 ? 15.825 9.243 24.334 1.00 92.81 315 GLU A O 1
ATOM 2684 N N . ALA A 1 316 ? 13.929 9.730 23.243 1.00 90.75 316 ALA A N 1
ATOM 2685 C CA . ALA A 1 316 ? 14.594 10.070 21.990 1.00 90.75 316 ALA A CA 1
ATOM 2686 C C . ALA A 1 316 ? 15.520 11.282 22.166 1.00 90.75 316 ALA A C 1
ATOM 2688 O O . ALA A 1 316 ? 16.674 11.245 21.739 1.00 90.75 316 ALA A O 1
ATOM 2689 N N . ASN A 1 317 ? 15.046 12.331 22.843 1.00 88.62 317 ASN A N 1
ATOM 2690 C CA . ASN A 1 317 ? 15.839 13.519 23.143 1.00 88.62 317 ASN A CA 1
ATOM 2691 C C . ASN A 1 317 ? 17.046 13.198 24.030 1.00 88.62 317 ASN A C 1
ATOM 2693 O O . ASN A 1 317 ? 18.131 13.713 23.773 1.00 88.62 317 ASN A O 1
ATOM 2697 N N . GLU A 1 318 ? 16.915 12.331 25.034 1.00 89.19 318 GLU A N 1
ATOM 2698 C CA . GLU A 1 318 ? 18.049 11.890 25.855 1.00 89.19 318 GLU A CA 1
ATOM 2699 C C . GLU A 1 318 ? 19.115 11.171 25.025 1.00 89.19 318 GLU A C 1
ATOM 2701 O O . GLU A 1 318 ? 20.307 11.431 25.188 1.00 89.19 318 GLU A O 1
ATOM 2706 N N . ILE A 1 319 ? 18.694 10.299 24.107 1.00 87.19 319 ILE A N 1
ATOM 2707 C CA . ILE A 1 319 ? 19.595 9.605 23.184 1.00 87.19 319 ILE A CA 1
ATOM 2708 C C . ILE A 1 319 ? 20.339 10.619 22.314 1.00 87.19 319 ILE A C 1
ATOM 2710 O O . ILE A 1 319 ? 21.557 10.562 22.218 1.00 87.19 319 ILE A O 1
ATOM 2714 N N . ILE A 1 320 ? 19.637 11.587 21.729 1.00 81.25 320 ILE A N 1
ATOM 2715 C CA . ILE A 1 320 ? 20.254 12.601 20.864 1.00 81.25 320 ILE A CA 1
ATOM 2716 C C . ILE A 1 320 ? 21.194 13.518 21.668 1.00 81.25 320 ILE A C 1
ATOM 2718 O O . ILE A 1 320 ? 22.304 13.821 21.235 1.00 81.25 320 ILE A O 1
ATOM 2722 N N . THR A 1 321 ? 20.766 13.967 22.852 1.00 78.75 321 THR A N 1
ATOM 2723 C CA . THR A 1 321 ? 21.504 14.955 23.656 1.00 78.75 321 THR A CA 1
ATOM 2724 C C . THR A 1 321 ? 22.751 14.400 24.328 1.00 78.75 321 THR A C 1
ATOM 2726 O O . THR A 1 321 ? 23.731 15.139 24.431 1.00 78.75 321 THR A O 1
ATOM 2729 N N . LYS A 1 322 ? 22.772 13.111 24.702 1.00 71.88 322 LYS A N 1
ATOM 2730 C CA . LYS A 1 322 ? 23.989 12.413 25.164 1.00 71.88 322 LYS A CA 1
ATOM 2731 C C . LYS A 1 322 ? 25.133 12.460 24.148 1.00 71.88 322 LYS A C 1
ATOM 2733 O O . LYS A 1 322 ? 26.279 12.231 24.520 1.00 71.88 322 LYS A O 1
ATOM 2738 N N . HIS A 1 323 ? 24.831 12.772 22.889 1.00 64.62 323 HIS A N 1
ATOM 2739 C CA . HIS A 1 323 ? 25.781 12.748 21.783 1.00 64.62 323 HIS A CA 1
ATOM 2740 C C . HIS A 1 323 ? 25.896 14.103 21.060 1.00 64.62 323 HIS A C 1
ATOM 2742 O O . HIS A 1 323 ? 26.288 14.147 19.895 1.00 64.62 323 HIS A O 1
ATOM 2748 N N . LYS A 1 324 ? 25.579 15.217 21.746 1.00 58.69 324 LYS A N 1
ATOM 2749 C CA . LYS A 1 324 ? 25.811 16.579 21.232 1.00 58.69 324 LYS A CA 1
ATOM 2750 C C . LYS A 1 324 ? 27.288 16.796 20.878 1.00 58.69 324 LYS A C 1
ATOM 2752 O O . LYS A 1 324 ? 28.178 16.390 21.620 1.00 58.69 324 LYS A O 1
ATOM 2757 N N . ILE A 1 325 ? 27.514 17.442 19.734 1.00 59.50 325 ILE A N 1
ATOM 2758 C CA . ILE A 1 325 ? 28.838 17.699 19.157 1.00 59.50 325 ILE A CA 1
ATOM 2759 C C . ILE A 1 325 ? 29.617 18.672 20.036 1.00 59.50 325 ILE A C 1
ATOM 2761 O O . ILE A 1 325 ? 29.144 19.769 20.329 1.00 59.50 325 ILE A O 1
ATOM 2765 N N . ASP A 1 326 ? 30.822 18.264 20.419 1.00 57.91 326 ASP A N 1
ATOM 2766 C CA . ASP A 1 326 ? 31.804 19.131 21.055 1.00 57.91 326 ASP A CA 1
ATOM 2767 C C . ASP A 1 326 ? 32.635 19.817 19.956 1.00 57.91 326 ASP A C 1
ATOM 2769 O O . ASP A 1 326 ? 33.159 19.142 19.063 1.00 57.91 326 ASP A O 1
ATOM 2773 N N . ASN A 1 327 ? 32.732 21.150 19.982 1.00 54.66 327 ASN A N 1
ATOM 2774 C CA . ASN A 1 327 ? 33.204 21.984 18.859 1.00 54.66 327 ASN A CA 1
ATOM 2775 C C . ASN A 1 327 ? 34.723 21.906 18.573 1.00 54.66 327 ASN A C 1
ATOM 2777 O O . ASN A 1 327 ? 35.224 22.637 17.718 1.00 54.66 327 ASN A O 1
ATOM 2781 N N . ASN A 1 328 ? 35.473 21.027 19.244 1.00 57.53 328 ASN A N 1
ATOM 2782 C CA . ASN A 1 328 ? 36.879 20.769 18.921 1.00 57.53 328 ASN A CA 1
ATOM 2783 C C . ASN A 1 328 ? 37.012 19.909 17.639 1.00 57.53 328 ASN A C 1
ATOM 2785 O O . ASN A 1 328 ? 36.222 19.002 17.389 1.00 57.53 328 ASN A O 1
ATOM 2789 N N . SER A 1 329 ? 38.031 20.156 16.806 1.00 53.84 329 SER A N 1
ATOM 2790 C CA . SER A 1 329 ? 38.157 19.545 15.463 1.00 53.84 329 SER A CA 1
ATOM 2791 C C . SER A 1 329 ? 38.213 18.007 15.465 1.00 53.84 329 SER A C 1
ATOM 2793 O O . SER A 1 329 ? 37.490 17.368 14.705 1.00 53.84 329 SER A O 1
ATOM 2795 N N . ASN A 1 330 ? 38.993 17.401 16.369 1.00 56.59 330 ASN A N 1
ATOM 2796 C CA . ASN A 1 330 ? 39.094 15.938 16.508 1.00 56.59 330 ASN A CA 1
ATOM 2797 C C . ASN A 1 330 ? 37.861 15.286 17.166 1.00 56.59 330 ASN A C 1
ATOM 2799 O O . ASN A 1 330 ? 37.652 14.080 17.012 1.00 56.59 330 ASN A O 1
ATOM 2803 N N . SER A 1 331 ? 37.058 16.037 17.930 1.00 62.56 331 SER A N 1
ATOM 2804 C CA . SER A 1 331 ? 35.793 15.538 18.488 1.00 62.56 331 SER A CA 1
ATOM 2805 C C . SER A 1 331 ? 34.652 15.662 17.485 1.00 62.56 331 SER A C 1
ATOM 2807 O O . SER A 1 331 ? 33.809 14.773 17.445 1.00 62.56 331 SER A O 1
ATOM 2809 N N . LYS A 1 332 ? 34.668 16.685 16.619 1.00 67.69 332 LYS A N 1
ATOM 2810 C CA . LYS A 1 332 ? 33.660 16.906 15.572 1.00 67.69 332 LYS A CA 1
ATOM 2811 C C . LYS A 1 332 ? 33.556 15.714 14.615 1.00 67.69 332 LYS A C 1
ATOM 2813 O O . LYS A 1 332 ? 32.464 15.184 14.445 1.00 67.69 332 LYS A O 1
ATOM 2818 N N . GLU A 1 333 ? 34.669 15.237 14.055 1.00 68.81 333 GLU A N 1
ATOM 2819 C CA . GLU A 1 333 ? 34.674 14.090 13.126 1.00 68.81 333 GLU A CA 1
ATOM 2820 C C . GLU A 1 333 ? 34.198 12.790 13.798 1.00 68.81 333 GLU A C 1
ATOM 2822 O O . GLU A 1 333 ? 33.375 12.057 13.251 1.00 68.81 333 GLU A O 1
ATOM 2827 N N . LYS A 1 334 ? 34.633 12.535 15.039 1.00 70.62 334 LYS A N 1
ATOM 2828 C CA . LYS A 1 334 ? 34.165 11.382 15.826 1.00 70.62 334 LYS A CA 1
ATOM 2829 C C . LYS A 1 334 ? 32.669 11.458 16.130 1.00 70.62 334 LYS A C 1
ATOM 2831 O O . LYS A 1 334 ? 31.983 10.441 16.046 1.00 70.62 334 LYS A O 1
ATOM 2836 N N . SER A 1 335 ? 32.160 12.642 16.466 1.00 70.56 335 SER A N 1
ATOM 2837 C CA . SER A 1 335 ? 30.732 12.877 16.685 1.00 70.56 335 SER A CA 1
ATOM 2838 C C . SER A 1 335 ? 29.924 1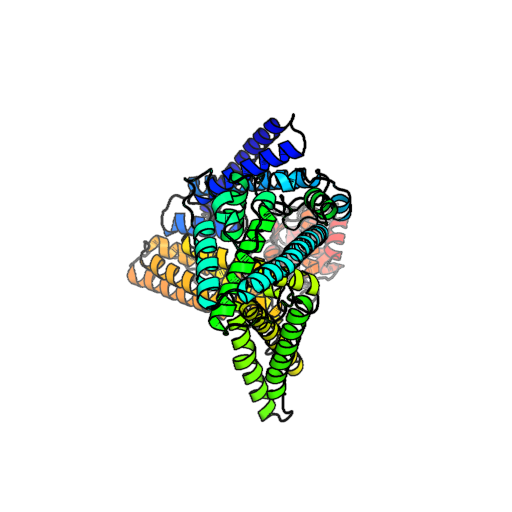2.688 15.401 1.00 70.56 335 SER A C 1
ATOM 2840 O O . SER A 1 335 ? 28.866 12.071 15.459 1.00 70.56 335 SER A O 1
ATOM 2842 N N . ILE A 1 336 ? 30.426 13.143 14.247 1.00 72.44 336 ILE A N 1
ATOM 2843 C CA . ILE A 1 336 ? 29.784 12.933 12.939 1.00 72.44 336 ILE A CA 1
ATOM 2844 C C . ILE A 1 336 ? 29.709 11.442 12.607 1.00 72.44 336 ILE A C 1
ATOM 2846 O O . ILE A 1 336 ? 28.619 10.942 12.338 1.00 72.44 336 ILE A O 1
ATOM 2850 N N . ASN A 1 337 ? 30.830 10.719 12.683 1.00 74.31 337 ASN A N 1
ATOM 2851 C CA . ASN A 1 337 ? 30.864 9.285 12.376 1.00 74.31 337 ASN A CA 1
ATOM 2852 C C . ASN A 1 337 ? 29.948 8.496 13.317 1.00 74.31 337 ASN A C 1
ATOM 2854 O O . ASN A 1 337 ? 29.226 7.608 12.882 1.00 74.31 337 ASN A O 1
ATOM 2858 N N . TYR A 1 338 ? 29.890 8.861 14.599 1.00 76.44 338 TYR A N 1
ATOM 2859 C CA . TYR A 1 338 ? 28.950 8.243 15.530 1.00 76.44 338 TYR A CA 1
ATOM 2860 C C . TYR A 1 338 ? 27.482 8.552 15.182 1.00 76.44 338 TYR A C 1
ATOM 2862 O O . TYR A 1 338 ? 26.649 7.645 15.160 1.00 76.44 338 TYR A O 1
ATOM 2870 N N . LEU A 1 339 ? 27.150 9.819 14.903 1.00 75.94 339 LEU A N 1
ATOM 2871 C CA . LEU A 1 339 ? 25.795 10.227 14.519 1.00 75.94 339 LEU A CA 1
ATOM 2872 C C . LEU A 1 339 ? 25.333 9.514 13.246 1.00 75.94 339 LEU A C 1
ATOM 2874 O O . LEU A 1 339 ? 24.185 9.079 13.184 1.00 75.94 339 LEU A O 1
ATOM 2878 N N . LYS A 1 340 ? 26.227 9.368 12.267 1.00 76.31 340 LYS A N 1
ATOM 2879 C CA . LYS A 1 340 ? 25.971 8.708 10.988 1.00 76.31 340 LYS A CA 1
ATOM 2880 C C . LYS A 1 340 ? 25.908 7.185 11.133 1.00 76.31 340 LYS A C 1
ATOM 2882 O O . LYS A 1 340 ? 24.848 6.596 10.943 1.00 76.31 340 LYS A O 1
ATOM 2887 N N . ASP A 1 341 ? 27.005 6.553 11.532 1.00 73.75 341 ASP A N 1
ATOM 2888 C CA . ASP A 1 341 ? 27.159 5.098 11.431 1.00 73.75 341 ASP A CA 1
ATOM 2889 C C . ASP A 1 341 ? 26.474 4.344 12.582 1.00 73.75 341 ASP A C 1
ATOM 2891 O O . ASP A 1 341 ? 26.043 3.209 12.400 1.00 73.75 341 ASP A O 1
ATOM 2895 N N . ASN A 1 342 ? 26.326 4.961 13.764 1.00 78.06 342 ASN A N 1
ATOM 2896 C CA . ASN A 1 342 ? 25.714 4.295 14.921 1.00 78.06 342 ASN A CA 1
ATOM 2897 C C . ASN A 1 342 ? 24.280 4.741 15.185 1.00 78.06 342 ASN A C 1
ATOM 2899 O O . ASN A 1 342 ? 23.436 3.899 15.478 1.00 78.06 342 ASN A O 1
ATOM 2903 N N . LEU A 1 343 ? 23.978 6.037 15.128 1.00 83.00 343 LEU A N 1
ATOM 2904 C CA . LEU A 1 343 ? 22.630 6.529 15.426 1.00 83.00 343 LEU A CA 1
ATOM 2905 C C . LEU A 1 343 ? 21.724 6.447 14.201 1.00 83.00 343 LEU A C 1
ATOM 2907 O O . LEU A 1 343 ? 20.732 5.720 14.212 1.00 83.00 343 LEU A O 1
ATOM 2911 N N . PHE A 1 344 ? 22.071 7.170 13.144 1.00 82.88 344 PHE A N 1
ATOM 2912 C CA . PHE A 1 344 ? 21.249 7.275 11.950 1.00 82.88 344 PHE A CA 1
ATOM 2913 C C . PHE A 1 344 ? 21.045 5.907 11.286 1.00 82.88 344 PHE A C 1
ATOM 2915 O O . PHE A 1 344 ? 19.898 5.492 11.114 1.00 82.88 344 PHE A O 1
ATOM 2922 N N . GLU A 1 345 ? 22.117 5.160 11.002 1.00 81.50 345 GLU A N 1
ATOM 2923 C CA . GLU A 1 345 ? 22.004 3.850 10.342 1.00 81.50 345 GLU A CA 1
ATOM 2924 C C . GLU A 1 345 ? 21.250 2.812 11.188 1.00 81.50 345 GLU A C 1
ATOM 2926 O O . GLU A 1 345 ? 20.365 2.121 10.677 1.00 81.50 345 GLU A O 1
ATOM 2931 N N . THR A 1 346 ? 21.493 2.743 12.503 1.00 87.31 346 THR A N 1
ATOM 2932 C CA . THR A 1 346 ? 20.761 1.811 13.383 1.00 87.31 346 THR A CA 1
ATOM 2933 C C . THR A 1 346 ? 19.259 2.069 13.348 1.00 87.31 346 THR A C 1
ATOM 2935 O O . THR A 1 346 ? 18.466 1.138 13.186 1.00 87.31 346 THR A O 1
ATOM 2938 N N . TYR A 1 347 ? 18.842 3.328 13.489 1.00 88.25 347 TYR A N 1
ATOM 2939 C CA . TYR A 1 347 ? 17.422 3.669 13.496 1.00 88.25 347 TYR A CA 1
ATOM 2940 C C . TYR A 1 347 ? 16.799 3.604 12.094 1.00 88.25 347 TYR A C 1
ATOM 2942 O O . TYR A 1 347 ? 15.626 3.242 11.976 1.00 88.25 347 TYR A O 1
ATOM 2950 N N . ARG A 1 348 ? 17.582 3.828 11.028 1.00 84.88 348 ARG A N 1
ATOM 2951 C CA . ARG A 1 348 ? 17.175 3.564 9.637 1.00 84.88 348 ARG A CA 1
ATOM 2952 C C . ARG A 1 348 ? 16.868 2.081 9.434 1.00 84.88 348 ARG A C 1
ATOM 2954 O O . ARG A 1 348 ? 15.802 1.748 8.917 1.00 84.88 348 ARG A O 1
ATOM 2961 N N . HIS A 1 349 ? 17.724 1.182 9.918 1.00 84.12 349 HIS A N 1
ATOM 2962 C CA . HIS A 1 349 ? 17.484 -0.263 9.867 1.00 84.12 349 HIS A CA 1
ATOM 2963 C C . HIS A 1 349 ? 16.286 -0.708 10.717 1.00 84.12 349 HIS A C 1
ATOM 2965 O O . HIS A 1 349 ? 15.501 -1.558 10.282 1.00 84.12 349 HIS A O 1
ATOM 2971 N N . GLN A 1 350 ? 16.091 -0.125 11.903 1.00 87.62 350 GLN A N 1
ATOM 2972 C CA . GLN A 1 350 ? 14.900 -0.394 12.717 1.00 87.62 350 GLN A CA 1
ATOM 2973 C C . GLN A 1 350 ? 13.616 0.035 12.000 1.00 87.62 350 GLN A C 1
ATOM 2975 O O . GLN A 1 350 ? 12.658 -0.731 11.959 1.00 87.62 350 GLN A O 1
ATOM 2980 N N . TYR A 1 351 ? 13.608 1.210 11.366 1.00 85.06 351 TYR A N 1
ATOM 2981 C CA . TYR A 1 351 ? 12.486 1.646 10.533 1.00 85.06 351 TYR A CA 1
ATOM 2982 C C . TYR A 1 351 ? 12.249 0.694 9.346 1.00 85.06 351 TYR A C 1
ATOM 2984 O O . TYR A 1 351 ? 11.117 0.280 9.092 1.00 85.06 351 TYR A O 1
ATOM 2992 N N . MET A 1 352 ? 13.309 0.285 8.641 1.00 78.62 352 MET A N 1
ATOM 2993 C CA . MET A 1 352 ? 13.214 -0.629 7.493 1.00 78.62 352 MET A CA 1
ATOM 2994 C C . MET A 1 352 ? 12.649 -2.005 7.861 1.00 78.62 352 MET A C 1
ATOM 2996 O O . MET A 1 352 ? 11.855 -2.561 7.097 1.00 78.62 352 MET A O 1
ATOM 3000 N N . SER A 1 353 ? 13.033 -2.533 9.026 1.00 82.38 353 SER A N 1
ATOM 3001 C CA . SER A 1 353 ? 12.580 -3.829 9.549 1.00 82.38 353 SER A CA 1
ATOM 3002 C C . SER A 1 353 ? 11.215 -3.776 10.241 1.00 82.38 353 SER A C 1
ATOM 3004 O O . SER A 1 353 ? 10.634 -4.824 10.537 1.00 82.38 353 SER A O 1
ATOM 3006 N N . PHE A 1 354 ? 10.666 -2.581 10.471 1.00 83.38 354 PHE A N 1
ATOM 3007 C CA . PHE A 1 354 ? 9.361 -2.430 11.094 1.00 83.38 354 PHE A CA 1
ATOM 3008 C C . PHE A 1 354 ? 8.251 -2.913 10.153 1.00 83.38 354 PHE A C 1
ATOM 3010 O O . PHE A 1 354 ? 8.117 -2.446 9.021 1.00 83.38 354 PHE A O 1
ATOM 3017 N N . LYS A 1 355 ? 7.438 -3.864 10.629 1.00 77.94 355 LYS A N 1
ATOM 3018 C CA . LYS A 1 355 ? 6.466 -4.585 9.793 1.00 77.94 355 LYS A CA 1
ATOM 3019 C C . LYS A 1 355 ? 5.377 -3.674 9.216 1.00 77.94 355 LYS A C 1
ATOM 3021 O O . LYS A 1 355 ? 5.036 -3.799 8.045 1.00 77.94 355 LYS A O 1
ATOM 3026 N N . ASN A 1 356 ? 4.849 -2.761 10.029 1.00 74.25 356 ASN A N 1
ATOM 3027 C CA . ASN A 1 356 ? 3.688 -1.941 9.684 1.00 74.25 356 ASN A CA 1
ATOM 3028 C C . ASN A 1 356 ? 4.095 -0.464 9.588 1.00 74.25 356 ASN A C 1
ATOM 3030 O O . ASN A 1 356 ? 3.858 0.330 10.497 1.00 74.25 356 ASN A O 1
ATOM 3034 N N . LYS A 1 357 ? 4.763 -0.103 8.487 1.00 77.19 357 LYS A N 1
ATOM 3035 C CA . LYS A 1 357 ? 5.318 1.248 8.271 1.00 77.19 357 LYS A CA 1
ATOM 3036 C C . LYS A 1 357 ? 4.255 2.346 8.186 1.00 77.19 357 LYS A C 1
ATOM 3038 O O . LYS A 1 357 ? 4.551 3.497 8.484 1.00 77.19 357 LYS A O 1
ATOM 3043 N N . GLU A 1 358 ? 3.016 1.980 7.860 1.00 71.69 358 GLU A N 1
ATOM 3044 C CA . GLU A 1 358 ? 1.851 2.875 7.875 1.00 71.69 358 GLU A CA 1
ATOM 3045 C C . GLU A 1 358 ? 1.666 3.596 9.222 1.00 71.69 358 GLU A C 1
ATOM 3047 O O . GLU A 1 358 ? 1.174 4.718 9.252 1.00 71.69 358 GLU A O 1
ATOM 3052 N N . TYR A 1 359 ? 2.131 3.018 10.337 1.00 74.19 359 TYR A N 1
ATOM 3053 C CA . TYR A 1 359 ? 2.000 3.655 11.650 1.00 74.19 359 TYR A CA 1
ATOM 3054 C C . TYR A 1 359 ? 2.889 4.885 11.824 1.00 74.19 359 TYR A C 1
ATOM 3056 O O . TYR A 1 359 ? 2.588 5.734 12.657 1.00 74.19 359 TYR A O 1
ATOM 3064 N N . PHE A 1 360 ? 3.952 5.014 11.030 1.00 76.25 360 PHE A N 1
ATOM 3065 C CA . PHE A 1 360 ? 4.797 6.204 11.043 1.00 76.25 360 PHE A CA 1
ATOM 3066 C C . PHE A 1 360 ? 4.139 7.398 10.332 1.00 76.25 360 PHE A C 1
ATOM 3068 O O . PHE A 1 360 ? 4.568 8.528 10.541 1.00 76.25 360 PHE A O 1
ATOM 3075 N N . VAL A 1 361 ? 3.116 7.170 9.495 1.00 70.06 361 VAL A N 1
ATOM 3076 C CA . VAL A 1 361 ? 2.391 8.240 8.778 1.00 70.06 361 VAL A CA 1
ATOM 3077 C C . VAL A 1 361 ? 1.612 9.112 9.753 1.00 70.06 361 VAL A C 1
ATOM 3079 O O . VAL A 1 361 ? 1.534 10.326 9.586 1.00 70.06 361 VAL A O 1
ATOM 3082 N N . TYR A 1 362 ? 1.094 8.504 10.818 1.00 68.88 362 TYR A N 1
ATOM 3083 C CA . TYR A 1 362 ? 0.409 9.199 11.897 1.00 68.88 362 TYR A CA 1
ATOM 3084 C C . TYR A 1 362 ? 1.413 9.864 12.843 1.00 68.88 362 TYR A C 1
ATOM 3086 O O . TYR A 1 362 ? 1.435 9.581 14.043 1.00 68.88 362 TYR A O 1
ATOM 3094 N N . SER A 1 363 ? 2.284 10.719 12.293 1.00 62.94 363 SER A N 1
ATOM 3095 C CA . SER A 1 363 ? 3.231 11.495 13.087 1.00 62.94 363 SER A CA 1
ATOM 3096 C C . SER A 1 363 ? 2.465 12.174 14.225 1.00 62.94 363 SER A C 1
ATOM 3098 O O . SER A 1 363 ? 1.460 12.850 13.959 1.00 62.94 363 SER A O 1
ATOM 3100 N N . PRO A 1 364 ? 2.912 12.016 15.485 1.00 59.91 364 PRO A N 1
ATOM 3101 C CA . PRO A 1 364 ? 2.183 12.518 16.646 1.00 59.91 364 PRO A CA 1
ATOM 3102 C C . PRO A 1 364 ? 1.969 14.039 16.623 1.00 59.91 364 PRO A C 1
ATOM 3104 O O . PRO A 1 364 ? 1.152 14.533 17.394 1.00 59.91 364 PRO A O 1
ATOM 3107 N N . ASP A 1 365 ? 2.683 14.767 15.759 1.00 61.94 365 ASP A N 1
ATOM 3108 C CA . ASP A 1 365 ? 2.612 16.224 15.656 1.00 61.94 365 ASP A CA 1
ATOM 3109 C C . ASP A 1 365 ? 1.547 16.732 14.669 1.00 61.94 365 ASP A C 1
ATOM 3111 O O . ASP A 1 365 ? 1.014 17.817 14.880 1.00 61.94 365 ASP A O 1
ATOM 3115 N N . ASN A 1 366 ? 1.197 15.960 13.630 1.00 63.09 366 ASN A N 1
ATOM 3116 C CA . ASN A 1 366 ? 0.301 16.427 12.556 1.00 63.09 366 ASN A CA 1
ATOM 3117 C C . ASN A 1 366 ? -1.035 15.669 12.493 1.00 63.09 366 ASN A C 1
ATOM 3119 O O . ASN A 1 366 ? -2.025 16.221 12.031 1.00 63.09 366 ASN A O 1
ATOM 3123 N N . GLU A 1 367 ? -1.077 14.419 12.964 1.00 76.62 367 GLU A N 1
ATOM 3124 C CA . GLU A 1 367 ? -2.199 13.492 12.744 1.00 76.62 367 GLU A CA 1
ATOM 3125 C C . GLU A 1 367 ? -2.656 12.832 14.059 1.00 76.62 367 GLU A C 1
ATOM 3127 O O . GLU A 1 367 ? -3.032 11.656 14.098 1.00 76.62 367 GLU A O 1
ATOM 3132 N N . PHE A 1 368 ? -2.602 13.579 15.172 1.00 81.94 368 PHE A N 1
ATOM 3133 C CA . PHE A 1 368 ? -2.869 13.049 16.518 1.00 81.94 368 PHE A CA 1
ATOM 3134 C C . PHE A 1 368 ? -4.224 12.346 16.620 1.00 81.94 368 PHE A C 1
ATOM 3136 O O . PHE A 1 368 ? -4.312 11.263 17.195 1.00 81.94 368 PHE A O 1
ATOM 3143 N N . ASP A 1 369 ? -5.282 12.922 16.052 1.00 81.44 369 ASP A N 1
ATOM 3144 C CA . ASP A 1 369 ? -6.612 12.331 16.185 1.00 81.44 369 ASP A CA 1
ATOM 3145 C C . ASP A 1 369 ? -6.767 11.033 15.370 1.00 81.44 369 ASP A C 1
ATOM 3147 O O . ASP A 1 369 ? -7.492 10.114 15.771 1.00 81.44 369 ASP A O 1
ATOM 3151 N N . ASN A 1 370 ? -6.059 10.916 14.244 1.00 79.56 370 ASN A N 1
ATOM 3152 C CA . ASN A 1 370 ? -5.999 9.686 13.457 1.00 79.56 370 ASN A CA 1
ATOM 3153 C C . ASN A 1 370 ? -5.202 8.605 14.193 1.00 79.56 370 ASN A C 1
ATOM 3155 O O . ASN A 1 370 ? -5.660 7.460 14.287 1.00 79.56 370 ASN A O 1
ATOM 3159 N N . LEU A 1 371 ? -4.087 8.986 14.824 1.00 83.50 371 LEU A N 1
ATOM 3160 C CA . LEU A 1 371 ? -3.338 8.110 15.723 1.00 83.50 371 LEU A CA 1
ATOM 3161 C C . LEU A 1 371 ? -4.188 7.658 16.917 1.00 83.50 371 LEU A C 1
ATOM 3163 O O . LEU A 1 371 ? -4.177 6.479 17.264 1.00 83.50 371 LEU A O 1
ATOM 3167 N N . LEU A 1 372 ? -4.959 8.567 17.520 1.00 86.12 372 LEU A N 1
ATOM 3168 C CA . LEU A 1 372 ? -5.859 8.278 18.635 1.00 86.12 372 LEU A CA 1
ATOM 3169 C C . LEU A 1 372 ? -6.949 7.293 18.235 1.00 86.12 372 LEU A C 1
ATOM 3171 O O . LEU A 1 372 ? -7.203 6.332 18.962 1.00 86.12 372 LEU A O 1
ATOM 3175 N N . THR A 1 373 ? -7.559 7.497 17.070 1.00 82.38 373 THR A N 1
ATOM 3176 C CA . THR A 1 373 ? -8.575 6.590 16.528 1.00 82.38 373 THR A CA 1
ATOM 3177 C C . THR A 1 373 ? -7.976 5.196 16.345 1.00 82.38 373 THR A C 1
ATOM 3179 O O . THR A 1 373 ? -8.508 4.213 16.859 1.00 82.38 373 THR A O 1
ATOM 3182 N N . TYR A 1 374 ? -6.816 5.105 15.692 1.00 82.38 374 TYR A N 1
ATOM 3183 C CA . TYR A 1 374 ? -6.097 3.849 15.493 1.00 82.38 374 TYR A CA 1
ATOM 3184 C C . TYR A 1 374 ? -5.742 3.155 16.822 1.00 82.38 374 TYR A C 1
ATOM 3186 O O . TYR A 1 374 ? -6.039 1.973 17.010 1.00 82.38 374 TYR A O 1
ATOM 3194 N N . PHE A 1 375 ? -5.141 3.885 17.760 1.00 86.62 375 PHE A N 1
ATOM 3195 C CA . PHE A 1 375 ? -4.746 3.388 19.077 1.00 86.62 375 PHE A CA 1
ATOM 3196 C C . PHE A 1 375 ? -5.951 2.847 19.859 1.00 86.62 375 PHE A C 1
ATOM 3198 O O . PHE A 1 375 ? -5.911 1.729 20.376 1.00 86.62 375 PHE A O 1
ATOM 3205 N N . SER A 1 376 ? -7.057 3.596 19.862 1.00 87.12 376 SER A N 1
ATOM 3206 C CA . SER A 1 376 ? -8.284 3.240 20.581 1.00 87.12 376 SER A CA 1
ATOM 3207 C C . SER A 1 376 ? -8.941 1.983 20.013 1.00 87.12 376 SER A C 1
ATOM 3209 O O . SER A 1 376 ? -9.281 1.089 20.784 1.00 87.12 376 SER A O 1
ATOM 3211 N N . ILE A 1 377 ? -9.057 1.856 18.681 1.00 81.88 377 ILE A N 1
ATOM 3212 C CA . ILE A 1 377 ? -9.610 0.651 18.028 1.00 81.88 377 ILE A CA 1
ATOM 3213 C C . ILE A 1 377 ? -8.823 -0.580 18.444 1.00 81.88 377 ILE A C 1
ATOM 3215 O O . ILE A 1 377 ? -9.402 -1.581 18.865 1.00 81.88 377 ILE A O 1
ATOM 3219 N N . ASN A 1 378 ? -7.503 -0.531 18.281 1.00 84.06 378 ASN A N 1
ATOM 3220 C CA . ASN A 1 378 ? -6.715 -1.735 18.450 1.00 84.06 378 ASN A CA 1
ATOM 3221 C C . ASN A 1 378 ? -6.764 -2.227 19.894 1.00 84.06 378 ASN A C 1
ATOM 3223 O O . ASN A 1 378 ? -7.029 -3.409 20.107 1.00 84.06 378 ASN A O 1
ATOM 3227 N N . ILE A 1 379 ? -6.637 -1.318 20.868 1.00 85.81 379 ILE A N 1
ATOM 3228 C CA . ILE A 1 379 ? -6.773 -1.666 22.285 1.00 85.81 379 ILE A CA 1
ATOM 3229 C C . ILE A 1 379 ? -8.191 -2.134 22.603 1.00 85.81 379 ILE A C 1
ATOM 3231 O O . ILE A 1 379 ? -8.356 -3.070 23.380 1.00 85.81 379 ILE A O 1
ATOM 3235 N N . PHE A 1 380 ? -9.221 -1.507 22.033 1.00 84.06 380 PHE A N 1
ATOM 3236 C CA . PHE A 1 380 ? -10.604 -1.919 22.261 1.00 84.06 380 PHE A CA 1
ATOM 3237 C C . PHE A 1 380 ? -10.844 -3.373 21.826 1.00 84.06 380 PHE A C 1
ATOM 3239 O O . PHE A 1 380 ? -11.426 -4.151 22.581 1.00 84.06 380 PHE A O 1
ATOM 3246 N N . PHE A 1 381 ? -10.344 -3.767 20.651 1.00 78.12 381 PHE A N 1
ATOM 3247 C CA . PHE A 1 381 ? -10.562 -5.109 20.107 1.00 78.12 381 PHE A CA 1
ATOM 3248 C C . PHE A 1 381 ? -9.638 -6.182 20.683 1.00 78.12 381 PHE A C 1
ATOM 3250 O O . PHE A 1 381 ? -10.065 -7.324 20.855 1.00 78.12 381 PHE A O 1
ATOM 3257 N N . ASP A 1 382 ? -8.368 -5.872 20.946 1.00 80.62 382 ASP A N 1
ATOM 3258 C CA . ASP A 1 382 ? -7.413 -6.879 21.415 1.00 80.62 382 ASP A CA 1
ATOM 3259 C C . ASP A 1 382 ? -7.150 -6.853 22.921 1.00 80.62 382 ASP A C 1
ATOM 3261 O O . ASP A 1 382 ? -6.578 -7.811 23.449 1.00 80.62 382 ASP A O 1
ATOM 3265 N N . ASN A 1 383 ? -7.615 -5.806 23.606 1.00 79.25 383 ASN A N 1
ATOM 3266 C CA . ASN A 1 383 ? -7.410 -5.551 25.024 1.00 79.25 383 ASN A CA 1
ATOM 3267 C C . ASN A 1 383 ? -5.929 -5.566 25.444 1.00 79.25 383 ASN A C 1
ATOM 3269 O O . ASN A 1 383 ? -5.595 -5.989 26.544 1.00 79.25 383 ASN A O 1
ATOM 3273 N N . LYS A 1 384 ? -4.995 -5.114 24.604 1.00 85.25 384 LYS A N 1
ATOM 3274 C CA . LYS A 1 384 ? -3.559 -5.095 24.935 1.00 85.25 384 LYS A CA 1
ATOM 3275 C C . LYS A 1 384 ? -3.012 -3.676 25.070 1.00 85.25 384 LYS A C 1
ATOM 3277 O O . LYS A 1 384 ? -2.151 -3.275 24.294 1.00 85.25 384 LYS A O 1
ATOM 3282 N N . LEU A 1 385 ? -3.467 -2.939 26.087 1.00 88.06 385 LEU A N 1
ATOM 3283 C CA . LEU A 1 385 ? -2.995 -1.572 26.357 1.00 88.06 385 LEU A CA 1
ATOM 3284 C C . LEU A 1 385 ? -1.459 -1.489 26.407 1.00 88.06 385 LEU A C 1
ATOM 3286 O O . LEU A 1 385 ? -0.871 -0.746 25.629 1.00 88.06 385 LEU A O 1
ATOM 3290 N N . ASP A 1 386 ? -0.809 -2.315 27.233 1.00 89.69 386 ASP A N 1
ATOM 3291 C CA . ASP A 1 386 ? 0.653 -2.286 27.411 1.00 89.69 386 ASP A CA 1
ATOM 3292 C C . ASP A 1 386 ? 1.423 -2.565 26.111 1.00 89.69 386 ASP A C 1
ATOM 3294 O O . ASP A 1 386 ? 2.472 -1.972 25.853 1.00 89.69 386 ASP A O 1
ATOM 3298 N N . TYR A 1 387 ? 0.895 -3.463 25.271 1.00 90.81 387 TYR A N 1
ATOM 3299 C CA . TYR A 1 387 ? 1.477 -3.765 23.964 1.00 90.81 387 TYR A CA 1
ATOM 3300 C C . TYR A 1 387 ? 1.414 -2.538 23.057 1.00 90.81 387 TYR A C 1
ATOM 3302 O O . TYR A 1 387 ? 2.440 -2.125 22.527 1.00 90.81 387 TYR A O 1
ATOM 3310 N N . TRP A 1 388 ? 0.239 -1.920 22.925 1.00 89.31 388 TRP A N 1
ATOM 3311 C CA . TRP A 1 388 ? 0.066 -0.757 22.057 1.00 89.31 388 TRP A CA 1
ATOM 3312 C C . TRP A 1 388 ? 0.812 0.471 22.559 1.00 89.31 388 TRP A C 1
ATOM 3314 O O . TRP A 1 388 ? 1.418 1.171 21.755 1.00 89.31 388 TRP A O 1
ATOM 3324 N N . VAL A 1 389 ? 0.855 0.702 23.872 1.00 91.94 389 VAL A N 1
ATOM 3325 C CA . VAL A 1 389 ? 1.699 1.746 24.471 1.00 91.94 389 VAL A CA 1
ATOM 3326 C C . VAL A 1 389 ? 3.165 1.523 24.092 1.00 91.94 389 VAL A C 1
ATOM 3328 O O . VAL A 1 389 ? 3.837 2.461 23.665 1.00 91.94 389 VAL A O 1
ATOM 3331 N N . LYS A 1 390 ? 3.667 0.284 24.175 1.00 92.69 390 LYS A N 1
ATOM 3332 C CA . LYS A 1 390 ? 5.040 -0.056 23.775 1.00 92.69 390 LYS A CA 1
ATOM 3333 C C . LYS A 1 390 ? 5.285 0.125 22.272 1.00 92.69 390 LYS A C 1
ATOM 3335 O O . LYS A 1 390 ? 6.335 0.647 21.893 1.00 92.69 390 LYS A O 1
ATOM 3340 N N . GLU A 1 391 ? 4.345 -0.291 21.426 1.00 89.50 391 GLU A N 1
ATOM 3341 C CA . GLU A 1 391 ? 4.430 -0.120 19.968 1.00 89.50 391 GLU A CA 1
ATOM 3342 C C . GLU A 1 391 ? 4.498 1.366 19.599 1.00 89.50 391 GLU A C 1
ATOM 3344 O O . GLU A 1 391 ? 5.424 1.779 18.902 1.00 89.50 391 GLU A O 1
ATOM 3349 N N . ILE A 1 392 ? 3.596 2.194 20.144 1.00 89.31 392 ILE A N 1
ATOM 3350 C CA . ILE A 1 392 ? 3.604 3.648 19.934 1.00 89.31 392 ILE A CA 1
ATOM 3351 C C . ILE A 1 392 ? 4.920 4.260 20.401 1.00 89.31 392 ILE A C 1
ATOM 3353 O O . ILE A 1 392 ? 5.541 5.009 19.647 1.00 89.31 392 ILE A O 1
ATOM 3357 N N . LYS A 1 393 ? 5.388 3.914 21.606 1.00 91.44 393 LYS A N 1
ATOM 3358 C CA . LYS A 1 393 ? 6.676 4.407 22.105 1.00 91.44 393 LYS A CA 1
ATOM 3359 C C . LYS A 1 393 ? 7.816 4.080 21.144 1.00 91.44 393 LYS A C 1
ATOM 3361 O O . LYS A 1 393 ? 8.646 4.938 20.862 1.00 91.44 393 LYS A O 1
ATOM 3366 N N . THR A 1 394 ? 7.830 2.863 20.604 1.00 90.88 394 THR A N 1
ATOM 3367 C CA . THR A 1 394 ? 8.847 2.407 19.648 1.00 90.88 394 THR A CA 1
ATOM 3368 C C . THR A 1 394 ? 8.802 3.223 18.356 1.00 90.88 394 THR A C 1
ATOM 3370 O O . THR A 1 394 ? 9.834 3.733 17.926 1.00 90.88 394 THR A O 1
ATOM 3373 N N . ILE A 1 395 ? 7.615 3.414 17.774 1.00 88.00 395 ILE A N 1
ATOM 3374 C CA . ILE A 1 395 ? 7.416 4.197 16.543 1.00 88.00 395 ILE A CA 1
ATOM 3375 C C . ILE A 1 395 ? 7.864 5.649 16.742 1.00 88.00 395 ILE A C 1
ATOM 3377 O O . ILE A 1 395 ? 8.686 6.157 15.978 1.00 88.00 395 ILE A O 1
ATOM 3381 N N . VAL A 1 396 ? 7.370 6.303 17.799 1.00 88.31 396 VAL A N 1
ATOM 3382 C CA . VAL A 1 396 ? 7.680 7.706 18.113 1.00 88.31 396 VAL A CA 1
ATOM 3383 C C . VAL A 1 396 ? 9.175 7.886 18.353 1.00 88.31 396 VAL A C 1
ATOM 3385 O O . VAL A 1 396 ? 9.765 8.843 17.851 1.00 88.31 396 VAL A O 1
ATOM 3388 N N . LYS A 1 397 ? 9.805 6.956 19.075 1.00 90.06 397 LYS A N 1
ATOM 3389 C CA . LYS A 1 397 ? 11.244 6.970 19.337 1.00 90.06 397 LYS A CA 1
ATOM 3390 C C . LYS A 1 397 ? 12.057 6.819 18.056 1.00 90.06 397 LYS A C 1
ATOM 3392 O O . LYS A 1 397 ? 12.935 7.644 17.818 1.00 90.06 397 LYS A O 1
ATOM 3397 N N . ILE A 1 398 ? 11.747 5.819 17.223 1.00 89.25 398 ILE A N 1
ATOM 3398 C CA . ILE A 1 398 ? 12.438 5.606 15.943 1.00 89.25 398 ILE A CA 1
ATOM 3399 C C . ILE A 1 398 ? 12.338 6.861 15.080 1.00 89.25 398 ILE A C 1
ATOM 3401 O O . ILE A 1 398 ? 13.361 7.368 14.627 1.00 89.25 398 ILE A O 1
ATOM 3405 N 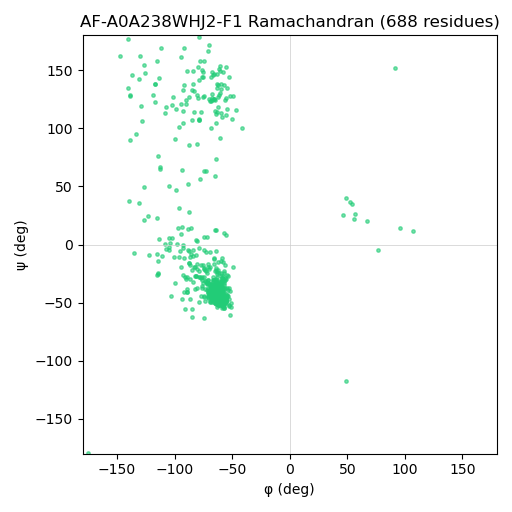N . TYR A 1 399 ? 11.127 7.395 14.913 1.00 87.19 399 TYR A N 1
ATOM 3406 C CA . TYR A 1 399 ? 10.890 8.596 14.118 1.00 87.19 399 TYR A CA 1
ATOM 3407 C C . TYR A 1 399 ? 11.702 9.796 14.628 1.00 87.19 399 TYR A C 1
ATOM 3409 O O . TYR A 1 399 ? 12.432 10.420 13.861 1.00 87.19 399 TYR A O 1
ATOM 3417 N N . ASN A 1 400 ? 11.627 10.102 15.928 1.00 86.94 400 ASN A N 1
ATOM 3418 C CA . ASN A 1 400 ? 12.287 11.282 16.490 1.00 86.94 400 ASN A CA 1
ATOM 3419 C C . ASN A 1 400 ? 13.816 11.172 16.458 1.00 86.94 400 ASN A C 1
ATOM 3421 O O . ASN A 1 400 ? 14.477 12.145 16.099 1.00 86.94 400 ASN A O 1
ATOM 3425 N N . VAL A 1 401 ? 14.392 10.012 16.797 1.00 88.00 401 VAL A N 1
ATOM 3426 C CA . VAL A 1 401 ? 15.851 9.823 16.730 1.00 88.00 401 VAL A CA 1
ATOM 3427 C C . VAL A 1 401 ? 16.340 9.950 15.291 1.00 88.00 401 VAL A C 1
ATOM 3429 O O . VAL A 1 401 ? 17.314 10.655 15.029 1.00 88.00 401 VAL A O 1
ATOM 3432 N N . LEU A 1 402 ? 15.637 9.327 14.348 1.00 85.44 402 LEU A N 1
ATOM 3433 C CA . LEU A 1 402 ? 15.985 9.358 12.935 1.00 85.44 402 LEU A CA 1
ATOM 3434 C C . LEU A 1 402 ? 15.925 10.788 12.365 1.00 85.44 402 LEU A C 1
ATOM 3436 O O . LEU A 1 402 ? 16.911 11.282 11.823 1.00 85.44 402 LEU A O 1
ATOM 3440 N N . VAL A 1 403 ? 14.808 11.496 12.551 1.00 82.44 403 VAL A N 1
ATOM 3441 C CA . VAL A 1 403 ? 14.627 12.864 12.035 1.00 82.44 403 VAL A CA 1
ATOM 3442 C C . VAL A 1 403 ? 15.623 13.842 12.656 1.00 82.44 403 VAL A C 1
ATOM 3444 O O . VAL A 1 403 ? 16.200 14.666 11.947 1.00 82.44 403 VAL A O 1
ATOM 3447 N N . ASN A 1 404 ? 15.842 13.772 13.968 1.00 83.25 404 ASN A N 1
ATOM 3448 C CA . ASN A 1 404 ? 16.721 14.723 14.645 1.00 83.25 404 ASN A CA 1
ATOM 3449 C C . ASN A 1 404 ? 18.208 14.425 14.409 1.00 83.25 404 ASN A C 1
ATOM 3451 O O . ASN A 1 404 ? 18.977 15.370 14.253 1.00 83.25 404 ASN A O 1
ATOM 3455 N N . SER A 1 405 ? 18.622 13.154 14.322 1.00 81.94 405 SER A N 1
ATOM 3456 C CA . SER A 1 405 ? 20.000 12.810 13.929 1.00 81.94 405 SER A CA 1
ATOM 3457 C C . SER A 1 405 ? 20.320 13.313 12.522 1.00 81.94 405 SER A C 1
ATOM 3459 O O . SER A 1 405 ? 21.372 13.909 12.314 1.00 81.94 405 SER A O 1
ATOM 3461 N N . TYR A 1 406 ? 19.379 13.184 11.584 1.00 79.19 406 TYR A N 1
ATOM 3462 C CA . TYR A 1 406 ? 19.515 13.744 10.241 1.00 79.19 406 TYR A CA 1
ATOM 3463 C C . TYR A 1 406 ? 19.614 15.271 10.231 1.00 79.19 406 TYR A C 1
ATOM 3465 O O . TYR A 1 406 ? 20.500 15.819 9.578 1.00 79.19 406 TYR A O 1
ATOM 3473 N N . LYS A 1 407 ? 18.744 15.968 10.977 1.00 79.12 407 LYS A N 1
ATOM 3474 C CA . LYS A 1 407 ? 18.815 17.433 11.109 1.00 79.12 407 LYS A CA 1
ATOM 3475 C C . LYS A 1 407 ? 20.179 17.881 11.631 1.00 79.12 407 LYS A C 1
ATOM 3477 O O . LYS A 1 407 ? 20.770 18.780 11.045 1.00 79.12 407 LYS A O 1
ATOM 3482 N N . LEU A 1 408 ? 20.692 17.220 12.669 1.00 78.19 408 LEU A N 1
ATOM 3483 C CA . LEU A 1 408 ? 22.016 17.509 13.219 1.00 78.19 408 LEU A CA 1
ATOM 3484 C C . LEU A 1 408 ? 23.121 17.258 12.192 1.00 78.19 408 LEU A C 1
ATOM 3486 O O . LEU A 1 408 ? 23.953 18.133 11.991 1.00 78.19 408 LEU A O 1
ATOM 3490 N N . LEU A 1 409 ? 23.113 16.113 11.503 1.00 76.12 409 LEU A N 1
ATOM 3491 C CA . LEU A 1 409 ? 24.084 15.821 10.442 1.00 76.12 409 LEU A CA 1
ATOM 3492 C C . LEU A 1 409 ? 24.073 16.915 9.366 1.00 76.12 409 LEU A C 1
ATOM 3494 O O . LEU A 1 409 ? 25.122 17.456 9.040 1.00 76.12 409 LEU A O 1
ATOM 3498 N N . LYS A 1 410 ? 22.890 17.327 8.902 1.00 73.25 410 LYS A N 1
ATOM 3499 C CA . LYS A 1 410 ? 22.732 18.398 7.908 1.00 73.25 410 LYS A CA 1
ATOM 3500 C C . LYS A 1 410 ? 23.193 19.769 8.412 1.00 73.25 410 LYS A C 1
ATOM 3502 O O . LYS A 1 410 ? 23.665 20.578 7.623 1.00 73.25 410 LYS A O 1
ATOM 3507 N N . GLU A 1 411 ? 23.029 20.064 9.698 1.00 72.00 411 GLU A N 1
ATOM 3508 C CA . GLU A 1 411 ? 23.520 21.307 10.306 1.00 72.00 411 GLU A CA 1
ATOM 3509 C C . GLU A 1 411 ? 25.046 21.334 10.414 1.00 72.00 411 GLU A C 1
ATOM 3511 O O . GLU A 1 411 ? 25.652 22.365 10.130 1.00 72.00 411 GLU A O 1
ATOM 3516 N N . ILE A 1 412 ? 25.658 20.210 10.793 1.00 68.25 412 ILE A N 1
ATOM 3517 C CA . ILE A 1 412 ? 27.113 20.076 10.941 1.00 68.25 412 ILE A CA 1
ATOM 3518 C C . ILE A 1 412 ? 27.818 20.121 9.583 1.00 68.25 412 ILE A C 1
ATOM 3520 O O . ILE A 1 412 ? 28.937 20.633 9.496 1.00 68.25 412 ILE A O 1
ATOM 3524 N N . ASP A 1 413 ? 27.169 19.576 8.554 1.00 62.19 413 ASP A N 1
ATOM 3525 C CA . ASP A 1 413 ? 27.773 19.330 7.247 1.00 62.19 413 ASP A CA 1
ATOM 3526 C C . ASP A 1 413 ? 27.557 20.447 6.221 1.00 62.19 413 ASP A C 1
ATOM 3528 O O . ASP A 1 413 ? 27.945 20.316 5.069 1.00 62.19 413 ASP A O 1
ATOM 3532 N N . LYS A 1 414 ? 27.021 21.607 6.627 1.00 53.84 414 LYS A N 1
ATOM 3533 C CA . LYS A 1 414 ? 26.960 22.795 5.749 1.00 53.84 414 LYS A CA 1
ATOM 3534 C C . LYS A 1 414 ? 28.334 23.268 5.241 1.00 53.84 414 LYS A C 1
ATOM 3536 O O . LYS A 1 414 ? 28.370 24.041 4.290 1.00 53.84 414 LYS A O 1
ATOM 3541 N N . ASP A 1 415 ? 29.424 22.803 5.857 1.00 44.84 415 ASP A N 1
ATOM 3542 C CA . ASP A 1 415 ? 30.810 23.132 5.498 1.00 44.84 415 ASP A CA 1
ATOM 3543 C C . ASP A 1 415 ? 31.549 22.001 4.749 1.00 44.84 415 ASP A C 1
ATOM 3545 O O . ASP A 1 415 ? 32.718 22.172 4.401 1.00 44.84 415 ASP A O 1
ATOM 3549 N N . SER A 1 416 ? 30.930 20.834 4.524 1.00 45.22 416 SER A N 1
ATOM 3550 C CA . SER A 1 416 ? 31.580 19.689 3.875 1.00 45.22 416 SER A CA 1
ATOM 3551 C C . SER A 1 416 ? 30.624 19.013 2.888 1.00 45.22 416 SER A C 1
ATOM 3553 O O . SER A 1 416 ? 29.502 18.661 3.224 1.00 45.22 416 SER A O 1
ATOM 3555 N N . ASP A 1 417 ? 31.065 18.823 1.644 1.00 42.66 417 ASP A N 1
ATOM 3556 C CA . ASP A 1 417 ? 30.278 18.253 0.534 1.00 42.66 417 ASP A CA 1
ATOM 3557 C C . ASP A 1 417 ? 29.853 16.765 0.735 1.00 42.66 417 ASP A C 1
ATOM 3559 O O . ASP A 1 417 ? 29.464 16.088 -0.219 1.00 42.66 417 ASP A O 1
ATOM 3563 N N . GLY A 1 418 ? 29.977 16.193 1.942 1.00 46.12 418 GLY A N 1
ATOM 3564 C CA . GLY A 1 418 ? 29.993 14.742 2.187 1.00 46.12 418 GLY A CA 1
ATOM 3565 C C . GLY A 1 418 ? 28.650 14.076 2.520 1.00 46.12 418 GLY A C 1
ATOM 3566 O O . GLY A 1 418 ? 28.470 12.882 2.260 1.00 46.12 418 GLY A O 1
ATOM 3567 N N . PHE A 1 419 ? 27.700 14.810 3.085 1.00 45.97 419 PHE A N 1
ATOM 3568 C CA . PHE A 1 419 ? 26.373 14.354 3.497 1.00 45.97 419 PHE A CA 1
ATOM 3569 C C . PHE A 1 419 ? 25.317 15.262 2.865 1.00 45.97 419 PHE A C 1
ATOM 3571 O O . PHE A 1 419 ? 24.398 15.741 3.527 1.00 45.97 419 PHE A O 1
ATOM 3578 N N . ASP A 1 420 ? 25.433 15.490 1.554 1.00 51.50 420 ASP A N 1
ATOM 3579 C CA . ASP A 1 420 ? 24.280 15.865 0.745 1.00 51.50 420 ASP A CA 1
ATOM 3580 C C . ASP A 1 420 ? 23.662 14.592 0.150 1.00 51.50 420 ASP A C 1
ATOM 3582 O O . ASP A 1 420 ? 24.191 14.011 -0.813 1.00 51.50 420 ASP A O 1
ATOM 3586 N N . PRO A 1 421 ? 22.519 14.132 0.689 1.00 48.03 421 PRO A N 1
ATOM 3587 C CA . PRO A 1 421 ? 21.738 13.100 0.042 1.00 48.03 421 PRO A CA 1
ATOM 3588 C C . PRO A 1 421 ? 21.453 13.491 -1.409 1.00 48.03 421 PRO A C 1
ATOM 3590 O O . PRO A 1 421 ? 21.566 12.644 -2.276 1.00 48.03 421 PRO A O 1
ATOM 3593 N N . ASN A 1 422 ? 21.208 14.764 -1.742 1.00 41.66 422 ASN A N 1
ATOM 3594 C CA . ASN A 1 422 ? 20.881 15.176 -3.113 1.00 41.66 422 ASN A CA 1
ATOM 3595 C C . ASN A 1 422 ? 21.989 14.866 -4.131 1.00 41.66 422 ASN A C 1
ATOM 3597 O O . ASN A 1 422 ? 21.673 14.461 -5.253 1.00 41.66 422 ASN A O 1
ATOM 3601 N N . ILE A 1 423 ? 23.267 14.960 -3.741 1.00 44.91 423 ILE A N 1
ATOM 3602 C CA . ILE A 1 423 ? 24.413 14.627 -4.608 1.00 44.91 423 ILE A CA 1
ATOM 3603 C C . ILE A 1 423 ? 24.508 13.109 -4.833 1.00 44.91 423 ILE A C 1
ATOM 3605 O O . ILE A 1 423 ? 24.855 12.655 -5.925 1.00 44.91 423 ILE A O 1
ATOM 3609 N N . THR A 1 424 ? 24.121 12.300 -3.843 1.00 45.94 424 THR A N 1
ATOM 3610 C CA . THR A 1 424 ? 24.075 10.832 -3.965 1.00 45.94 424 THR A CA 1
ATOM 3611 C C . THR A 1 424 ? 22.752 10.295 -4.537 1.00 45.94 424 THR A C 1
ATOM 3613 O O . THR A 1 424 ? 22.724 9.159 -5.022 1.00 45.94 424 THR A O 1
ATOM 3616 N N . ASN A 1 425 ? 21.689 11.108 -4.555 1.00 43.97 425 ASN A N 1
ATOM 3617 C CA . ASN A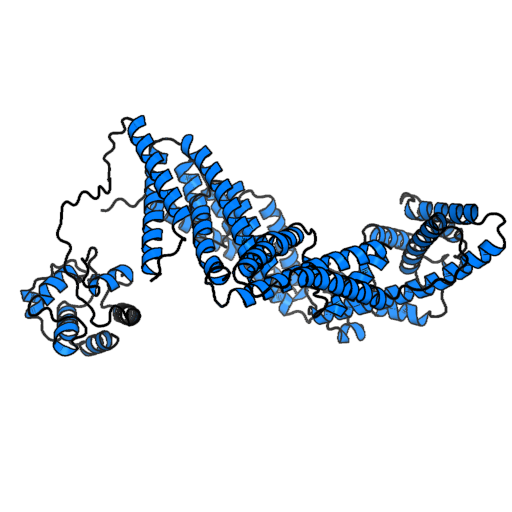 1 425 ? 20.297 10.679 -4.716 1.00 43.97 425 ASN A CA 1
ATOM 3618 C C . ASN A 1 425 ? 19.781 10.600 -6.144 1.00 43.97 425 ASN A C 1
ATOM 3620 O O . ASN A 1 425 ? 19.055 9.656 -6.442 1.00 43.97 425 ASN A O 1
ATOM 3624 N N . ASN A 1 426 ? 20.100 11.543 -7.030 1.00 43.56 426 ASN A N 1
ATOM 3625 C CA . ASN A 1 426 ? 19.504 11.521 -8.373 1.00 43.56 426 ASN A CA 1
ATOM 3626 C C . ASN A 1 426 ? 20.331 10.733 -9.389 1.00 43.56 426 ASN A C 1
ATOM 3628 O O . ASN A 1 426 ? 19.770 10.141 -10.307 1.00 43.56 426 ASN A O 1
ATOM 3632 N N . HIS A 1 427 ? 21.649 10.658 -9.209 1.00 45.59 427 HIS A N 1
ATOM 3633 C CA . HIS A 1 427 ? 22.538 10.172 -10.265 1.00 45.59 427 HIS A CA 1
ATOM 3634 C C . HIS A 1 427 ? 22.973 8.707 -10.107 1.00 45.59 427 HIS A C 1
ATOM 3636 O O . HIS A 1 427 ? 23.044 8.003 -11.110 1.00 45.59 427 HIS A O 1
ATOM 3642 N N . ASN A 1 428 ? 23.145 8.192 -8.880 1.00 47.84 428 ASN A N 1
ATOM 3643 C CA . ASN A 1 428 ? 23.422 6.759 -8.671 1.00 47.84 428 ASN A CA 1
ATOM 3644 C C . ASN A 1 428 ? 22.222 5.873 -9.049 1.00 47.84 428 ASN A C 1
ATOM 3646 O O . ASN A 1 428 ? 22.400 4.792 -9.604 1.00 47.84 428 ASN A O 1
ATOM 3650 N N . LYS A 1 429 ? 20.995 6.356 -8.800 1.00 49.16 429 LYS A N 1
ATOM 3651 C CA . LYS A 1 429 ? 19.742 5.641 -9.096 1.00 49.16 429 LYS A CA 1
ATOM 3652 C C . LYS A 1 429 ? 19.510 5.410 -10.586 1.00 49.16 429 LYS A C 1
ATOM 3654 O O . LYS A 1 429 ? 18.985 4.364 -10.959 1.00 49.16 429 LYS A O 1
ATOM 3659 N N . LEU A 1 430 ? 19.865 6.388 -11.421 1.00 52.62 430 LEU A N 1
ATOM 3660 C CA . LEU A 1 430 ? 19.692 6.293 -12.871 1.00 52.62 430 LEU A CA 1
ATOM 3661 C C . LEU A 1 430 ? 20.621 5.217 -13.456 1.00 52.62 430 LEU A C 1
ATOM 3663 O O . LEU A 1 430 ? 20.176 4.434 -14.293 1.00 52.62 430 LEU A O 1
ATOM 3667 N N . ASN A 1 431 ? 21.842 5.080 -12.923 1.00 62.09 431 ASN A N 1
ATOM 3668 C CA . ASN A 1 431 ? 22.842 4.158 -13.462 1.00 62.09 431 ASN A CA 1
ATOM 3669 C C . ASN A 1 431 ? 22.614 2.693 -13.050 1.00 62.09 431 ASN A C 1
ATOM 3671 O O . ASN A 1 431 ? 22.574 1.834 -13.930 1.00 62.09 431 ASN A O 1
ATOM 3675 N N . THR A 1 432 ? 22.397 2.353 -11.770 1.00 70.19 432 THR A N 1
ATOM 3676 C CA . THR A 1 432 ? 22.148 0.938 -11.399 1.00 70.19 432 THR A CA 1
ATOM 3677 C C . THR A 1 432 ? 20.825 0.419 -11.940 1.00 70.19 432 THR A C 1
ATOM 3679 O O . THR A 1 432 ? 20.775 -0.708 -12.434 1.00 70.19 432 THR A O 1
ATOM 3682 N N . ARG A 1 433 ? 19.773 1.244 -11.953 1.00 74.69 433 ARG A N 1
ATOM 3683 C CA . ARG A 1 433 ? 18.504 0.885 -12.593 1.00 74.69 433 ARG A CA 1
ATOM 3684 C C . ARG A 1 433 ? 18.685 0.607 -14.085 1.00 74.69 433 ARG A C 1
ATOM 3686 O O . ARG A 1 433 ? 18.250 -0.443 -14.553 1.00 74.69 433 ARG A O 1
ATOM 3693 N N . PHE A 1 434 ? 19.350 1.500 -14.819 1.00 77.88 434 PHE A N 1
ATOM 3694 C CA . PHE A 1 434 ? 19.652 1.292 -16.235 1.00 77.88 434 PHE A CA 1
ATOM 3695 C C . PHE A 1 434 ? 20.402 -0.028 -16.463 1.00 77.88 434 PHE A C 1
ATOM 3697 O O . PHE A 1 434 ? 20.025 -0.816 -17.331 1.00 77.88 434 PHE A O 1
ATOM 3704 N N . LEU A 1 435 ? 21.419 -0.319 -15.646 1.00 82.25 435 LEU A N 1
ATOM 3705 C CA . LEU A 1 435 ? 22.186 -1.561 -15.752 1.00 82.25 435 LEU A CA 1
ATOM 3706 C C . LEU A 1 435 ? 21.322 -2.801 -15.481 1.00 82.25 435 LEU A C 1
ATOM 3708 O O . LEU A 1 435 ? 21.385 -3.765 -16.245 1.00 82.25 435 LEU A O 1
ATOM 3712 N N . ILE A 1 436 ? 20.468 -2.770 -14.453 1.00 82.38 436 ILE A N 1
ATOM 3713 C CA . ILE A 1 436 ? 19.489 -3.834 -14.178 1.00 82.38 436 ILE A CA 1
ATOM 3714 C C . ILE A 1 436 ? 18.599 -4.063 -15.406 1.00 82.38 436 ILE A C 1
ATOM 3716 O O . ILE A 1 436 ? 18.451 -5.202 -15.856 1.00 82.38 436 ILE A O 1
ATOM 3720 N N . GLU A 1 437 ? 18.060 -2.996 -16.002 1.00 83.19 437 GLU A N 1
ATOM 3721 C CA . GLU A 1 437 ? 17.186 -3.079 -17.178 1.00 83.19 437 GLU A CA 1
ATOM 3722 C C . GLU A 1 437 ? 17.867 -3.749 -18.380 1.00 83.19 437 GLU A C 1
ATOM 3724 O O . GLU A 1 437 ? 17.194 -4.428 -19.161 1.00 83.19 437 GLU A O 1
ATOM 3729 N N . LYS A 1 438 ? 19.189 -3.601 -18.536 1.00 85.44 438 LYS A N 1
ATOM 3730 C CA . LYS A 1 438 ? 19.960 -4.273 -19.596 1.00 85.44 438 LYS A CA 1
ATOM 3731 C C . LYS A 1 438 ? 20.188 -5.761 -19.321 1.00 85.44 438 LYS A C 1
ATOM 3733 O O . LYS A 1 438 ? 20.217 -6.558 -20.262 1.00 85.44 438 LYS A O 1
ATOM 3738 N N . LEU A 1 439 ? 20.320 -6.144 -18.053 1.00 86.31 439 LEU A N 1
ATOM 3739 C CA . LEU A 1 439 ? 20.702 -7.495 -17.626 1.00 86.31 439 LEU A CA 1
ATOM 3740 C C . LEU A 1 439 ? 19.510 -8.414 -17.293 1.00 86.31 439 LEU A C 1
ATOM 3742 O O . LEU A 1 439 ? 19.691 -9.607 -17.045 1.00 86.31 439 LEU A O 1
ATOM 3746 N N . ILE A 1 440 ? 18.272 -7.910 -17.299 1.00 83.88 440 ILE A N 1
ATOM 3747 C CA . ILE A 1 440 ? 17.077 -8.709 -16.988 1.00 83.88 440 ILE A CA 1
ATOM 3748 C C . ILE A 1 440 ? 16.837 -9.815 -18.031 1.00 83.88 440 ILE A C 1
ATOM 3750 O O . ILE A 1 440 ? 16.514 -9.558 -19.189 1.00 83.88 440 ILE A O 1
ATOM 3754 N N . ILE A 1 441 ? 16.945 -11.080 -17.610 1.00 78.06 441 ILE A N 1
ATOM 3755 C CA . ILE A 1 441 ? 16.779 -12.254 -18.493 1.00 78.06 441 ILE A CA 1
ATOM 3756 C C . ILE A 1 441 ? 15.545 -13.099 -18.136 1.00 78.06 441 ILE A C 1
ATOM 3758 O O . ILE A 1 441 ? 14.983 -13.797 -18.986 1.00 78.06 441 ILE A O 1
ATOM 3762 N N . ASN A 1 442 ? 15.073 -13.058 -16.888 1.00 75.50 442 ASN A N 1
ATOM 3763 C CA . ASN A 1 442 ? 13.976 -13.914 -16.444 1.00 75.50 442 ASN A CA 1
ATOM 3764 C C . ASN A 1 442 ? 12.981 -13.211 -15.513 1.00 75.50 442 ASN A C 1
ATOM 3766 O O . ASN A 1 442 ? 13.126 -12.045 -15.153 1.00 75.50 442 ASN A O 1
ATOM 3770 N N . LYS A 1 443 ? 11.931 -13.960 -15.151 1.00 73.00 443 LYS A N 1
ATOM 3771 C CA . LYS A 1 443 ? 10.825 -13.471 -14.323 1.00 73.00 443 LYS A CA 1
ATOM 3772 C C . LYS A 1 443 ? 11.268 -13.115 -12.899 1.00 73.00 443 LYS A C 1
ATOM 3774 O O . LYS A 1 443 ? 10.666 -12.227 -12.314 1.00 73.00 443 LYS A O 1
ATOM 3779 N N . LYS A 1 444 ? 12.287 -13.788 -12.348 1.00 80.00 444 LYS A N 1
ATOM 3780 C CA . LYS A 1 444 ? 12.790 -13.515 -10.994 1.00 80.00 444 LYS A CA 1
ATOM 3781 C C . LYS A 1 444 ? 13.439 -12.128 -10.943 1.00 80.00 444 LYS A C 1
ATOM 3783 O O . LYS A 1 444 ? 13.025 -11.333 -10.114 1.00 80.00 444 LYS A O 1
ATOM 3788 N N . ASN A 1 445 ? 14.339 -11.806 -11.878 1.00 76.88 445 ASN A N 1
ATOM 3789 C CA . ASN A 1 445 ? 15.008 -10.492 -11.929 1.00 76.88 445 ASN A CA 1
ATOM 3790 C C . ASN A 1 445 ? 13.998 -9.360 -12.132 1.00 76.88 445 ASN A C 1
ATOM 3792 O O . ASN A 1 445 ? 14.052 -8.343 -11.453 1.00 76.88 445 ASN A O 1
ATOM 3796 N N . TYR A 1 446 ? 13.035 -9.578 -13.031 1.00 76.25 446 TYR A N 1
ATOM 3797 C CA . TYR A 1 446 ? 11.954 -8.624 -13.247 1.00 76.25 446 TYR A CA 1
ATOM 3798 C C . TYR A 1 446 ? 11.140 -8.384 -11.966 1.00 76.25 446 TYR A C 1
ATOM 3800 O O . TYR A 1 446 ? 10.869 -7.241 -11.623 1.00 76.25 446 TYR A O 1
ATOM 3808 N N . LYS A 1 447 ? 10.777 -9.450 -11.238 1.00 77.31 447 LYS A N 1
ATOM 3809 C CA . LYS A 1 447 ? 10.001 -9.348 -9.995 1.00 77.31 447 LYS A CA 1
ATOM 3810 C C . LYS A 1 447 ? 10.775 -8.630 -8.888 1.00 77.31 447 LYS A C 1
ATOM 3812 O O . LYS A 1 447 ? 10.177 -7.828 -8.193 1.00 77.31 447 LYS A O 1
ATOM 3817 N N . LEU A 1 448 ? 12.082 -8.875 -8.764 1.00 79.06 448 LEU A N 1
ATOM 3818 C CA . LEU A 1 448 ? 12.940 -8.168 -7.805 1.00 79.06 448 LEU A CA 1
ATOM 3819 C C . LEU A 1 448 ? 12.976 -6.658 -8.083 1.00 79.06 448 LEU A C 1
ATOM 3821 O O . LEU A 1 448 ? 12.865 -5.858 -7.160 1.00 79.06 448 LEU A O 1
ATOM 3825 N N . MET A 1 449 ? 13.083 -6.268 -9.357 1.00 77.88 449 MET A N 1
ATOM 3826 C CA . MET A 1 449 ? 13.019 -4.860 -9.756 1.00 77.88 449 MET A CA 1
ATOM 3827 C C . MET A 1 449 ? 11.628 -4.259 -9.507 1.00 77.88 449 MET A C 1
ATOM 3829 O O . MET A 1 449 ? 11.525 -3.161 -8.973 1.00 77.88 449 MET A O 1
ATOM 3833 N N . GLU A 1 450 ? 10.557 -4.976 -9.857 1.00 76.44 450 GLU A N 1
ATOM 3834 C CA . GLU A 1 450 ? 9.177 -4.532 -9.623 1.00 76.44 450 GLU A CA 1
ATOM 3835 C C . GLU A 1 450 ? 8.873 -4.368 -8.126 1.00 76.44 450 GLU A C 1
ATOM 3837 O O . GLU A 1 450 ? 8.247 -3.387 -7.739 1.00 76.44 450 GLU A O 1
ATOM 3842 N N . GLU A 1 451 ? 9.337 -5.289 -7.278 1.00 77.88 451 GLU A N 1
ATOM 3843 C CA . GLU A 1 451 ? 9.218 -5.197 -5.818 1.00 77.88 451 GLU A CA 1
ATOM 3844 C C . GLU A 1 451 ? 9.955 -3.962 -5.283 1.00 77.88 451 GLU A C 1
ATOM 3846 O O . GLU A 1 451 ? 9.361 -3.190 -4.535 1.00 77.88 451 GLU A O 1
ATOM 3851 N N . ALA A 1 452 ? 11.180 -3.698 -5.751 1.00 77.06 452 ALA A N 1
ATOM 3852 C CA . ALA A 1 452 ? 11.922 -2.487 -5.394 1.00 77.06 452 ALA A CA 1
ATOM 3853 C C . ALA A 1 452 ? 11.205 -1.191 -5.828 1.00 77.06 452 ALA A C 1
ATOM 3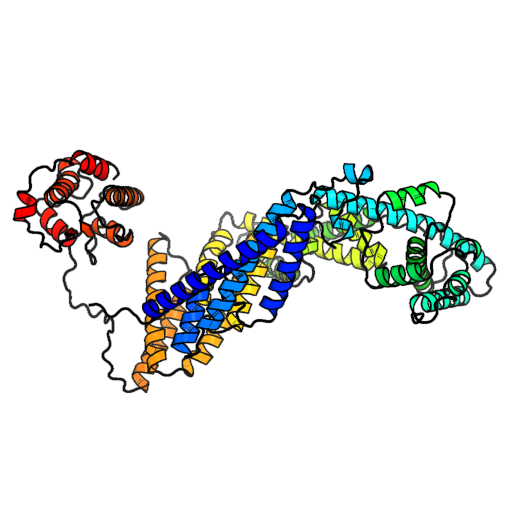855 O O . ALA A 1 452 ? 11.195 -0.203 -5.091 1.00 77.06 452 ALA A O 1
ATOM 3856 N N . GLU A 1 453 ? 10.579 -1.177 -7.010 1.00 74.88 453 GLU A N 1
ATOM 3857 C CA . GLU A 1 453 ? 9.787 -0.035 -7.489 1.00 74.88 453 GLU A CA 1
ATOM 3858 C C . GLU A 1 453 ? 8.478 0.147 -6.711 1.00 74.88 453 GLU A C 1
ATOM 3860 O O . GLU A 1 453 ? 8.073 1.276 -6.435 1.00 74.88 453 GLU A O 1
ATOM 3865 N N . VAL A 1 454 ? 7.797 -0.942 -6.354 1.00 74.62 454 VAL A N 1
ATOM 3866 C CA . VAL A 1 454 ? 6.588 -0.891 -5.522 1.00 74.62 454 VAL A CA 1
ATOM 3867 C C . VAL A 1 454 ? 6.930 -0.386 -4.128 1.00 74.62 454 VAL A C 1
ATOM 3869 O O . VAL A 1 454 ? 6.224 0.481 -3.616 1.00 74.62 454 VAL A O 1
ATOM 3872 N N . ASP A 1 455 ? 8.026 -0.862 -3.543 1.00 71.44 455 ASP A N 1
ATOM 3873 C CA . ASP A 1 455 ? 8.517 -0.376 -2.259 1.00 71.44 455 ASP A CA 1
ATOM 3874 C C . ASP A 1 455 ? 8.817 1.124 -2.328 1.00 71.44 455 ASP A C 1
ATOM 3876 O O . ASP A 1 455 ? 8.346 1.873 -1.474 1.00 71.44 455 ASP A O 1
ATOM 3880 N N . LEU A 1 456 ? 9.481 1.599 -3.390 1.00 71.06 456 LEU A N 1
ATOM 3881 C CA . LEU A 1 456 ? 9.686 3.030 -3.639 1.00 71.06 456 LEU A CA 1
ATOM 3882 C C . LEU A 1 456 ? 8.372 3.816 -3.671 1.00 71.06 456 LEU A C 1
ATOM 3884 O O . LEU A 1 456 ? 8.256 4.854 -3.023 1.00 71.06 456 LEU A O 1
ATOM 3888 N N . ILE A 1 457 ? 7.392 3.351 -4.444 1.00 69.62 457 ILE A N 1
ATOM 3889 C CA . ILE A 1 457 ? 6.099 4.029 -4.569 1.00 69.62 457 ILE A CA 1
ATOM 3890 C C . ILE A 1 457 ? 5.392 4.071 -3.211 1.00 69.62 457 ILE A C 1
ATOM 3892 O O . ILE A 1 457 ? 4.873 5.117 -2.830 1.00 69.62 457 ILE A O 1
ATOM 3896 N N . ASN A 1 458 ? 5.414 2.972 -2.454 1.00 68.50 458 ASN A N 1
ATOM 3897 C CA . ASN A 1 458 ? 4.837 2.921 -1.112 1.00 68.50 458 ASN A CA 1
ATOM 3898 C C . ASN A 1 458 ? 5.513 3.928 -0.173 1.00 68.50 458 ASN A C 1
ATOM 3900 O O . ASN A 1 458 ? 4.824 4.599 0.591 1.00 68.50 458 ASN A O 1
ATOM 3904 N N . TYR A 1 459 ? 6.835 4.081 -0.265 1.00 68.06 459 TYR A N 1
ATOM 3905 C CA . TYR A 1 459 ? 7.589 5.075 0.497 1.00 68.06 459 TYR A CA 1
ATOM 3906 C C . TYR A 1 459 ? 7.235 6.521 0.120 1.00 68.06 459 TYR A C 1
ATOM 3908 O O . TYR A 1 459 ? 7.093 7.359 1.005 1.00 68.06 459 TYR A O 1
ATOM 3916 N N . LEU A 1 460 ? 7.053 6.812 -1.171 1.00 64.69 460 LEU A N 1
ATOM 3917 C CA . LEU A 1 460 ? 6.688 8.150 -1.652 1.00 64.69 460 LEU A CA 1
ATOM 3918 C C . LEU A 1 460 ? 5.237 8.532 -1.317 1.00 64.69 460 LEU A C 1
ATOM 3920 O O . LEU A 1 460 ? 4.950 9.704 -1.092 1.00 64.69 460 LEU A O 1
ATOM 3924 N N . ILE A 1 461 ? 4.319 7.560 -1.303 1.00 64.38 461 ILE A N 1
ATOM 3925 C CA . ILE A 1 461 ? 2.888 7.787 -1.034 1.00 64.38 461 ILE A CA 1
ATOM 3926 C C . ILE A 1 461 ? 2.591 7.873 0.470 1.00 64.38 461 ILE A C 1
ATOM 3928 O O . ILE A 1 461 ? 1.634 8.538 0.862 1.00 64.38 461 ILE A O 1
ATOM 3932 N N . LEU A 1 462 ? 3.401 7.232 1.316 1.00 61.97 462 LEU A N 1
ATOM 3933 C CA . LEU A 1 462 ? 3.267 7.252 2.774 1.00 61.97 462 LEU A CA 1
ATOM 3934 C C . LEU A 1 462 ? 4.452 8.010 3.400 1.00 61.97 462 LEU A C 1
ATOM 3936 O O . LEU A 1 462 ? 5.259 7.379 4.093 1.00 61.97 462 LEU A O 1
ATOM 3940 N N . PRO A 1 463 ? 4.597 9.333 3.156 1.00 59.88 463 PRO A N 1
ATOM 3941 C CA . PRO A 1 463 ? 5.713 10.100 3.685 1.00 59.88 463 PRO A CA 1
ATOM 3942 C C . PRO A 1 463 ? 5.620 10.108 5.208 1.00 59.88 463 PRO A C 1
ATOM 3944 O O . PRO A 1 463 ? 4.783 10.764 5.821 1.00 59.88 463 PRO A O 1
ATOM 3947 N N . SER A 1 464 ? 6.482 9.310 5.813 1.00 65.56 464 SER A N 1
ATOM 3948 C CA . SER A 1 464 ? 6.530 9.061 7.243 1.00 65.56 464 SER A CA 1
ATOM 3949 C C . SER A 1 464 ? 7.889 9.424 7.830 1.00 65.56 464 SER A C 1
ATOM 3951 O O . SER A 1 464 ? 8.061 9.371 9.039 1.00 65.56 464 SER A O 1
ATOM 3953 N N . ILE A 1 465 ? 8.866 9.723 6.970 1.00 69.88 465 ILE A N 1
ATOM 3954 C CA . ILE A 1 465 ? 10.216 10.205 7.266 1.00 69.88 465 ILE A CA 1
ATOM 3955 C C . ILE A 1 465 ? 10.654 11.141 6.116 1.00 69.88 465 ILE A C 1
ATOM 3957 O O . ILE A 1 465 ? 10.036 11.104 5.050 1.00 69.88 465 ILE A O 1
ATOM 3961 N N . PRO A 1 466 ? 11.678 11.995 6.301 1.00 71.25 466 PRO A N 1
ATOM 3962 C CA . PRO A 1 466 ? 12.157 12.893 5.248 1.00 71.25 466 PRO A CA 1
ATOM 3963 C C . PRO A 1 466 ? 12.544 12.180 3.945 1.00 71.25 466 PRO A C 1
ATOM 3965 O O . PRO A 1 466 ? 12.929 11.008 3.937 1.00 71.25 466 PRO A O 1
ATOM 3968 N N . GLU A 1 467 ? 12.439 12.901 2.831 1.00 68.31 467 GLU A N 1
ATOM 3969 C CA . GLU A 1 467 ? 12.567 12.334 1.487 1.00 68.31 467 GLU A CA 1
ATOM 3970 C C . GLU A 1 467 ? 13.930 11.664 1.279 1.00 68.31 467 GLU A C 1
ATOM 3972 O O . GLU A 1 467 ? 14.035 10.568 0.730 1.00 68.31 467 GLU A O 1
ATOM 3977 N N . GLU A 1 468 ? 14.976 12.297 1.804 1.00 68.50 468 GLU A N 1
ATOM 3978 C CA . GLU A 1 468 ? 16.375 11.913 1.670 1.00 68.50 468 GLU A CA 1
ATOM 3979 C C . GLU A 1 468 ? 16.664 10.491 2.171 1.00 68.50 468 GLU A C 1
ATOM 3981 O O . GLU A 1 468 ? 17.474 9.774 1.578 1.00 68.50 468 GLU A O 1
ATOM 3986 N N . PHE A 1 469 ? 15.943 10.033 3.197 1.00 71.88 469 PHE A N 1
ATOM 3987 C CA . PHE A 1 469 ? 16.053 8.667 3.708 1.00 71.88 469 PHE A CA 1
ATOM 3988 C C . PHE A 1 469 ? 15.593 7.627 2.698 1.00 71.88 469 PHE A C 1
ATOM 3990 O O . PHE A 1 469 ? 16.200 6.560 2.571 1.00 71.88 469 PHE A O 1
ATOM 3997 N N . TYR A 1 470 ? 14.513 7.920 1.975 1.00 71.38 470 TYR A N 1
ATOM 3998 C CA . TYR A 1 470 ? 13.990 7.006 0.971 1.00 71.38 470 TYR A CA 1
ATOM 3999 C C . TYR A 1 470 ? 15.000 6.791 -0.136 1.00 71.38 470 TYR A C 1
ATOM 4001 O O . TYR A 1 470 ? 15.146 5.672 -0.618 1.00 71.38 470 TYR A O 1
ATOM 4009 N N . TYR A 1 471 ? 15.744 7.825 -0.516 1.00 70.19 471 TYR A N 1
ATOM 4010 C CA . TYR A 1 471 ? 16.765 7.665 -1.531 1.00 70.19 471 TYR A CA 1
ATOM 4011 C C . TYR A 1 471 ? 17.948 6.803 -1.079 1.00 70.19 471 TYR A C 1
ATOM 4013 O O . TYR A 1 471 ? 18.392 5.977 -1.876 1.00 70.19 471 TYR A O 1
ATOM 4021 N N . LEU A 1 472 ? 18.401 6.926 0.173 1.00 71.62 472 LEU A N 1
ATOM 4022 C CA . LEU A 1 472 ? 19.452 6.063 0.725 1.00 71.62 472 LEU A CA 1
ATOM 4023 C C . LEU A 1 472 ? 19.006 4.596 0.768 1.00 71.62 472 LEU A C 1
ATOM 4025 O O . LEU A 1 472 ? 19.713 3.717 0.285 1.00 71.62 472 LEU A O 1
ATOM 4029 N N . ASN A 1 473 ? 17.791 4.329 1.253 1.00 73.00 473 ASN A N 1
ATOM 4030 C CA . ASN A 1 473 ? 17.235 2.969 1.272 1.00 73.00 473 ASN A CA 1
ATOM 4031 C C . ASN A 1 473 ? 17.059 2.404 -0.140 1.00 73.00 473 ASN A C 1
ATOM 4033 O O . ASN A 1 473 ? 17.276 1.218 -0.391 1.00 73.00 473 ASN A O 1
ATOM 4037 N N . LEU A 1 474 ? 16.668 3.265 -1.078 1.00 72.62 474 LEU A N 1
ATOM 4038 C CA . LEU A 1 474 ? 16.479 2.869 -2.459 1.00 72.62 474 LEU A CA 1
ATOM 4039 C C . LEU A 1 474 ? 17.805 2.527 -3.141 1.00 72.62 474 LEU A C 1
ATOM 4041 O O . LEU A 1 474 ? 17.834 1.595 -3.939 1.00 72.62 474 LEU A O 1
ATOM 4045 N N . LYS A 1 475 ? 18.890 3.242 -2.824 1.00 74.00 475 LYS A N 1
ATOM 4046 C CA . LYS A 1 475 ? 20.231 2.906 -3.313 1.00 74.00 475 LYS A CA 1
ATOM 4047 C C . LYS A 1 475 ? 20.613 1.487 -2.894 1.00 74.00 475 LYS A C 1
ATOM 4049 O O . LYS A 1 475 ? 20.888 0.669 -3.763 1.00 74.00 475 LYS A O 1
ATOM 4054 N N . ASP A 1 476 ? 20.521 1.177 -1.601 1.00 73.75 476 ASP A N 1
ATOM 4055 C CA . ASP A 1 476 ? 20.849 -0.157 -1.078 1.00 73.75 476 ASP A CA 1
ATOM 4056 C C . ASP A 1 476 ? 19.973 -1.245 -1.723 1.00 73.75 476 ASP A C 1
ATOM 4058 O O . ASP A 1 476 ? 20.432 -2.341 -2.048 1.00 73.75 476 ASP A O 1
ATOM 4062 N N . THR A 1 477 ? 18.698 -0.927 -1.964 1.00 76.81 477 THR A N 1
ATOM 4063 C CA . THR A 1 477 ? 17.764 -1.832 -2.641 1.00 76.81 477 THR A CA 1
ATOM 4064 C C . THR A 1 477 ? 18.188 -2.090 -4.090 1.00 76.81 477 THR A C 1
ATOM 4066 O O . THR A 1 477 ? 18.292 -3.249 -4.491 1.00 76.81 477 THR A O 1
ATOM 4069 N N . TYR A 1 478 ? 18.475 -1.050 -4.880 1.00 76.75 478 TYR A N 1
ATOM 4070 C CA . TYR A 1 478 ? 18.912 -1.221 -6.270 1.00 76.75 478 TYR A CA 1
ATOM 4071 C C . TYR A 1 478 ? 20.289 -1.873 -6.384 1.00 76.75 478 TYR A C 1
ATOM 4073 O O . TYR A 1 478 ? 20.472 -2.683 -7.287 1.00 76.75 478 TYR A O 1
ATOM 4081 N N . ASP A 1 479 ? 21.225 -1.591 -5.480 1.00 77.69 479 ASP A N 1
ATOM 4082 C CA . ASP A 1 479 ? 22.546 -2.229 -5.471 1.00 77.69 479 ASP A CA 1
ATOM 4083 C C . ASP A 1 479 ? 22.409 -3.748 -5.245 1.00 77.69 479 ASP A C 1
ATOM 4085 O O . ASP A 1 479 ? 22.991 -4.549 -5.983 1.00 77.69 479 ASP A O 1
ATOM 4089 N N . ASN A 1 480 ? 21.542 -4.164 -4.314 1.00 81.19 480 ASN A N 1
ATOM 4090 C CA . ASN A 1 480 ? 21.221 -5.577 -4.088 1.00 81.19 480 ASN A CA 1
ATOM 4091 C C . ASN A 1 480 ? 20.525 -6.225 -5.297 1.00 81.19 480 ASN A C 1
ATOM 4093 O O . ASN A 1 480 ? 20.889 -7.329 -5.713 1.00 81.19 480 ASN A O 1
ATOM 4097 N N . VAL A 1 481 ? 19.539 -5.545 -5.895 1.00 83.25 481 VAL A N 1
ATOM 4098 C CA . VAL A 1 481 ? 18.847 -6.043 -7.098 1.00 83.25 481 VAL A CA 1
ATOM 4099 C C . VAL A 1 481 ? 19.817 -6.155 -8.275 1.00 83.25 481 VAL A C 1
ATOM 4101 O O . VAL A 1 481 ? 19.746 -7.130 -9.028 1.00 83.25 481 VAL A O 1
ATOM 4104 N N . PHE A 1 482 ? 20.736 -5.201 -8.434 1.00 85.00 482 PHE A N 1
ATOM 4105 C CA . PHE A 1 482 ? 21.783 -5.240 -9.449 1.00 85.00 482 PHE A CA 1
ATOM 4106 C C . PHE A 1 482 ? 22.707 -6.433 -9.238 1.00 85.00 482 PHE A C 1
ATOM 4108 O O . PHE A 1 482 ? 22.896 -7.201 -10.179 1.00 85.00 482 PHE A O 1
ATOM 4115 N N . TYR A 1 483 ? 23.212 -6.644 -8.021 1.00 84.94 483 TYR A N 1
ATOM 4116 C CA . TYR A 1 483 ? 24.077 -7.778 -7.701 1.00 84.94 483 TYR A CA 1
ATOM 4117 C C . TYR A 1 483 ? 23.411 -9.125 -8.022 1.00 84.94 483 TYR A C 1
ATOM 4119 O O . TYR A 1 483 ? 23.983 -9.946 -8.742 1.00 84.94 483 TYR A O 1
ATOM 4127 N N . GLU A 1 484 ? 22.171 -9.334 -7.571 1.00 86.38 484 GLU A N 1
ATOM 4128 C CA . GLU A 1 484 ? 21.416 -10.560 -7.857 1.00 86.38 484 GLU A CA 1
ATOM 4129 C C . GLU A 1 484 ? 21.142 -10.728 -9.360 1.00 86.38 484 GLU A C 1
ATOM 4131 O O . GLU A 1 484 ? 21.295 -11.820 -9.916 1.00 86.38 484 GLU A O 1
ATOM 4136 N N . THR A 1 485 ? 20.785 -9.640 -10.049 1.00 86.50 485 THR A N 1
ATOM 4137 C CA . THR A 1 485 ? 20.548 -9.645 -11.500 1.00 86.50 485 THR A CA 1
ATOM 4138 C C . THR A 1 485 ? 21.825 -9.984 -12.267 1.00 86.50 485 THR A C 1
ATOM 4140 O O . THR A 1 485 ? 21.778 -10.799 -13.191 1.00 86.50 485 THR A O 1
ATOM 4143 N N . PHE A 1 486 ? 22.959 -9.400 -11.877 1.00 87.44 486 PHE A N 1
ATOM 4144 C CA . PHE A 1 486 ? 24.268 -9.618 -12.485 1.00 87.44 486 PHE A CA 1
ATOM 4145 C C . PHE A 1 486 ? 24.767 -11.048 -12.268 1.00 87.44 486 PHE A C 1
ATOM 4147 O O . PHE A 1 486 ? 25.156 -11.710 -13.228 1.00 87.44 486 PHE A O 1
ATOM 4154 N N . LYS A 1 487 ? 24.674 -11.572 -11.042 1.00 87.31 487 LYS A N 1
ATOM 4155 C CA . LYS A 1 487 ? 25.033 -12.962 -10.730 1.00 87.31 487 LYS A CA 1
ATOM 4156 C C . LYS A 1 487 ? 24.265 -13.949 -11.608 1.00 87.31 487 LYS A C 1
ATOM 4158 O O . LYS A 1 487 ? 24.843 -14.850 -12.209 1.00 87.31 487 LYS A O 1
ATOM 4163 N N . MET A 1 488 ? 22.958 -13.743 -11.743 1.00 85.81 488 MET A N 1
ATOM 4164 C CA . MET A 1 488 ? 22.119 -14.590 -12.588 1.00 85.81 488 MET A CA 1
ATOM 4165 C C . MET A 1 488 ? 22.413 -14.415 -14.082 1.00 85.81 488 MET A C 1
ATOM 4167 O O . MET A 1 488 ? 22.307 -15.375 -14.843 1.00 85.81 488 MET A O 1
ATOM 4171 N N . PHE A 1 489 ? 22.773 -13.205 -14.517 1.00 88.12 489 PHE A N 1
ATOM 4172 C CA . PHE A 1 489 ? 23.247 -12.957 -15.876 1.00 88.12 489 PHE A CA 1
ATOM 4173 C C . PHE A 1 489 ? 24.516 -13.763 -16.172 1.00 88.12 489 PHE A C 1
ATOM 4175 O O . PHE A 1 489 ? 24.569 -14.449 -17.192 1.00 88.12 489 PHE A O 1
ATOM 4182 N N . GLN A 1 490 ? 25.487 -13.744 -15.258 1.00 86.75 490 GLN A N 1
ATOM 4183 C CA . GLN A 1 490 ? 26.738 -14.489 -15.374 1.00 86.75 490 GLN A CA 1
ATOM 4184 C C . GLN A 1 490 ? 26.495 -16.006 -15.472 1.00 86.75 490 GLN A C 1
ATOM 4186 O O . GLN A 1 490 ? 26.968 -16.653 -16.399 1.00 86.75 490 GLN A O 1
ATOM 4191 N N . GLU A 1 491 ? 25.654 -16.576 -14.606 1.00 87.12 491 GLU A N 1
ATOM 4192 C CA . GLU A 1 491 ? 25.321 -18.012 -14.653 1.00 87.12 491 GLU A CA 1
ATOM 4193 C C . GLU A 1 491 ? 24.675 -18.466 -15.976 1.00 87.12 491 GLU A C 1
ATOM 4195 O O . GLU A 1 491 ? 24.726 -19.651 -16.329 1.00 87.12 491 GLU A O 1
ATOM 4200 N N . ILE A 1 492 ? 23.995 -17.550 -16.670 1.00 86.44 492 ILE A N 1
ATOM 4201 C CA . ILE A 1 492 ? 23.327 -17.815 -17.945 1.00 86.44 492 ILE A CA 1
ATOM 4202 C C . ILE A 1 492 ? 24.297 -17.636 -19.104 1.00 86.44 492 ILE A C 1
ATOM 4204 O O . ILE A 1 492 ? 24.317 -18.487 -19.991 1.00 86.44 492 ILE A O 1
ATOM 4208 N N . ILE A 1 493 ? 25.067 -16.546 -19.119 1.00 84.62 493 ILE A N 1
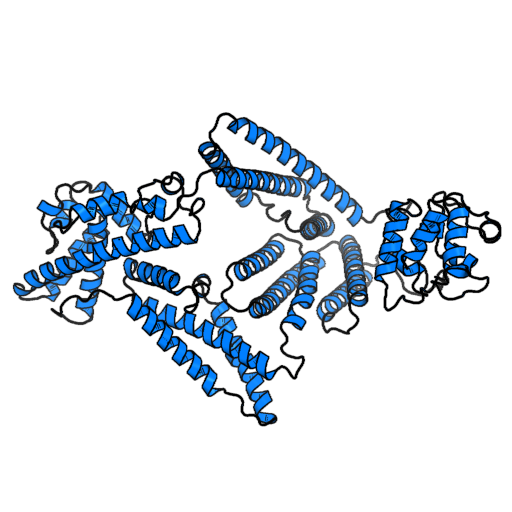ATOM 4209 C CA . ILE A 1 493 ? 25.915 -16.190 -20.258 1.00 84.62 493 ILE A CA 1
ATOM 4210 C C . ILE A 1 493 ? 26.961 -17.275 -20.535 1.00 84.62 493 ILE A C 1
ATOM 4212 O O . ILE A 1 493 ? 27.184 -17.600 -21.697 1.00 84.62 493 ILE A O 1
ATOM 4216 N N . ASP A 1 494 ? 27.471 -17.919 -19.482 1.00 81.44 494 ASP A N 1
ATOM 4217 C CA . ASP A 1 494 ? 28.443 -19.019 -19.551 1.00 81.44 494 ASP A CA 1
ATOM 4218 C C . ASP A 1 494 ? 27.881 -20.300 -20.201 1.00 81.44 494 ASP A C 1
ATOM 4220 O O . ASP A 1 494 ? 28.634 -21.189 -20.592 1.00 81.44 494 ASP A O 1
ATOM 4224 N N . LYS A 1 495 ? 26.551 -20.426 -20.317 1.00 85.12 495 LYS A N 1
ATOM 4225 C CA . LYS A 1 495 ? 25.860 -21.609 -20.870 1.00 85.12 495 LYS A CA 1
ATOM 4226 C C . LYS A 1 495 ? 25.315 -21.387 -22.280 1.00 85.12 495 LYS A C 1
ATOM 4228 O O . LYS A 1 495 ? 24.723 -22.300 -22.859 1.00 85.12 495 LYS A O 1
ATOM 4233 N N . VAL A 1 496 ? 25.424 -20.171 -22.808 1.00 86.00 496 VAL A N 1
ATOM 4234 C CA . VAL A 1 496 ? 24.869 -19.800 -24.113 1.00 86.00 496 VAL A CA 1
ATOM 4235 C C . VAL A 1 496 ? 25.844 -20.181 -25.224 1.00 86.00 496 VAL A C 1
ATOM 4237 O O . VAL A 1 496 ? 27.055 -20.162 -25.042 1.00 86.00 496 VAL A O 1
ATOM 4240 N N . ASP A 1 497 ? 25.305 -20.504 -26.401 1.00 84.12 497 ASP A N 1
ATOM 4241 C CA . ASP A 1 497 ? 26.108 -20.726 -27.603 1.00 84.12 497 ASP A CA 1
ATOM 4242 C C . ASP A 1 497 ? 27.077 -19.545 -27.866 1.00 84.12 497 ASP A C 1
ATOM 4244 O O . ASP A 1 497 ? 26.610 -18.399 -27.949 1.00 84.12 497 ASP A O 1
ATOM 4248 N N . PRO A 1 498 ? 28.389 -19.791 -28.061 1.00 82.75 498 PRO A N 1
ATOM 4249 C CA . PRO A 1 498 ? 29.388 -18.726 -28.164 1.00 82.75 498 PRO A CA 1
ATOM 4250 C C . PRO A 1 498 ? 29.128 -17.708 -29.280 1.00 82.75 498 PRO A C 1
ATOM 4252 O O . PRO A 1 498 ? 29.468 -16.531 -29.146 1.00 82.75 498 PRO A O 1
ATOM 4255 N N . SER A 1 499 ? 28.484 -18.114 -30.382 1.00 80.25 499 SER A N 1
ATOM 4256 C CA . SER A 1 499 ? 28.172 -17.200 -31.486 1.00 80.25 499 SER A CA 1
ATOM 4257 C C . SER A 1 499 ? 27.075 -16.200 -31.104 1.00 80.25 499 SER A C 1
ATOM 4259 O O . SER A 1 499 ? 27.182 -15.003 -31.394 1.00 80.25 499 SER A O 1
ATOM 4261 N N . LYS A 1 500 ? 26.046 -16.666 -30.384 1.00 82.94 500 LYS A N 1
ATOM 4262 C CA . LYS A 1 500 ? 24.980 -15.817 -29.834 1.00 82.94 500 LYS A CA 1
ATOM 4263 C C . LYS A 1 500 ? 25.503 -14.944 -28.703 1.00 82.94 500 LYS A C 1
ATOM 4265 O O . LYS A 1 500 ? 25.179 -13.756 -28.666 1.00 82.94 500 LYS A O 1
ATOM 4270 N N . GLN A 1 501 ? 26.331 -15.523 -27.833 1.00 85.88 501 GLN A N 1
ATOM 4271 C CA . GLN A 1 501 ? 26.995 -14.846 -26.723 1.00 85.88 501 GLN A CA 1
ATOM 4272 C C . GLN A 1 501 ? 27.833 -13.663 -27.230 1.00 85.88 501 GLN A C 1
ATOM 4274 O O . GLN A 1 501 ? 27.633 -12.537 -26.785 1.00 85.88 501 GLN A O 1
ATOM 4279 N N . ASN A 1 502 ? 28.685 -13.879 -28.236 1.00 84.44 502 ASN A N 1
ATOM 4280 C CA . ASN A 1 502 ? 29.544 -12.844 -28.815 1.00 84.44 502 ASN A CA 1
ATOM 4281 C C . ASN A 1 502 ? 28.740 -11.645 -29.350 1.00 84.44 502 ASN A C 1
ATOM 4283 O O . ASN A 1 502 ? 28.989 -10.503 -28.969 1.00 84.44 502 ASN A O 1
ATOM 4287 N N . ILE A 1 503 ? 27.728 -11.892 -30.190 1.00 83.94 503 ILE A N 1
ATOM 4288 C CA . ILE A 1 503 ? 26.897 -10.816 -30.761 1.00 83.94 503 ILE A CA 1
ATOM 4289 C C . ILE A 1 503 ? 26.136 -10.068 -29.659 1.00 83.94 503 ILE A C 1
ATOM 4291 O O . ILE A 1 503 ? 26.042 -8.842 -29.692 1.00 83.94 503 ILE A O 1
ATOM 4295 N N . PHE A 1 504 ? 25.604 -10.794 -28.674 1.00 87.62 504 PHE A N 1
ATOM 4296 C CA . PHE A 1 504 ? 24.882 -10.197 -27.559 1.00 87.62 504 PHE A CA 1
ATOM 4297 C C . PHE A 1 504 ? 25.773 -9.261 -26.732 1.00 87.62 504 PHE A C 1
ATOM 4299 O O . PHE A 1 504 ? 25.403 -8.112 -26.492 1.00 87.62 504 PHE A O 1
ATOM 4306 N N . LEU A 1 505 ? 26.952 -9.742 -26.327 1.00 87.62 505 LEU A N 1
ATOM 4307 C CA . LEU A 1 505 ? 27.906 -8.981 -25.523 1.00 87.62 505 LEU A CA 1
ATOM 4308 C C . LEU A 1 505 ? 28.417 -7.746 -26.274 1.00 87.62 505 LEU A C 1
ATOM 4310 O O . LEU A 1 505 ? 28.553 -6.687 -25.668 1.00 87.62 505 LEU A O 1
ATOM 4314 N N . GLN A 1 506 ? 28.642 -7.841 -27.589 1.00 84.75 506 GLN A N 1
ATOM 4315 C CA . GLN A 1 506 ? 29.036 -6.693 -28.413 1.00 84.75 506 GLN A CA 1
ATOM 4316 C C . GLN A 1 506 ? 27.959 -5.601 -28.464 1.00 84.75 506 GLN A C 1
ATOM 4318 O O . GLN A 1 506 ? 28.284 -4.420 -28.327 1.00 84.75 506 GLN A O 1
ATOM 4323 N N . GLU A 1 507 ? 26.690 -5.973 -28.648 1.00 84.94 507 GLU A N 1
ATOM 4324 C CA . GLU A 1 507 ? 25.576 -5.014 -28.646 1.00 84.94 507 GLU A CA 1
ATOM 4325 C C . GLU A 1 507 ? 25.393 -4.375 -27.262 1.00 84.94 507 GLU A C 1
ATOM 4327 O O . GLU A 1 507 ? 25.236 -3.158 -27.165 1.00 84.94 507 GLU A O 1
ATOM 4332 N N . LEU A 1 508 ? 25.494 -5.158 -26.182 1.00 86.69 508 LEU A N 1
ATOM 4333 C CA . LEU A 1 508 ? 25.429 -4.630 -24.817 1.00 86.69 508 LEU A CA 1
ATOM 4334 C C . LEU A 1 508 ? 26.585 -3.660 -24.532 1.00 86.69 508 LEU A C 1
ATOM 4336 O O . LEU A 1 508 ? 26.357 -2.545 -24.072 1.00 86.69 508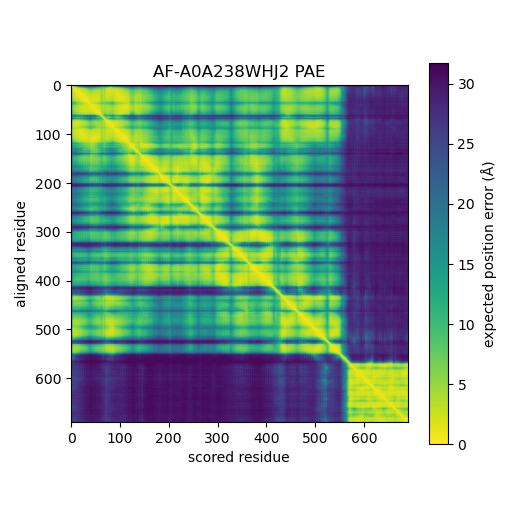 LEU A O 1
ATOM 4340 N N . LEU A 1 509 ? 27.819 -4.040 -24.871 1.00 86.75 509 LEU A N 1
ATOM 4341 C CA . LEU A 1 509 ? 29.006 -3.202 -24.699 1.00 86.75 509 LEU A CA 1
ATOM 4342 C C . LEU A 1 509 ? 28.891 -1.880 -25.468 1.00 86.75 509 LEU A C 1
ATOM 4344 O O . LEU A 1 509 ? 29.307 -0.832 -24.973 1.00 86.75 509 LEU A O 1
ATOM 4348 N N . LYS A 1 510 ? 28.332 -1.919 -26.681 1.00 84.75 510 LYS A N 1
ATOM 4349 C CA . LYS A 1 510 ? 28.077 -0.724 -27.487 1.00 84.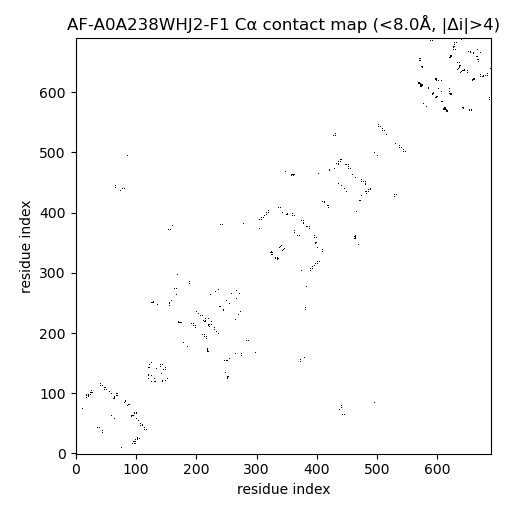75 510 LYS A CA 1
ATOM 4350 C C . LYS A 1 510 ? 27.097 0.218 -26.790 1.00 84.75 510 LYS A C 1
ATOM 4352 O O . LYS A 1 510 ? 27.364 1.414 -26.738 1.00 84.75 510 LYS A O 1
ATOM 4357 N N . GLU A 1 511 ? 25.998 -0.305 -26.250 1.00 82.81 511 GLU A N 1
ATOM 4358 C CA . GLU A 1 511 ? 25.005 0.497 -25.524 1.00 82.81 511 GLU A CA 1
ATOM 4359 C C . GLU A 1 511 ? 25.587 1.129 -24.257 1.00 82.81 511 GLU A C 1
ATOM 4361 O O . GLU A 1 511 ? 25.405 2.322 -24.051 1.00 82.81 511 GLU A O 1
ATOM 4366 N N . LEU A 1 512 ? 26.356 0.378 -23.462 1.00 82.38 512 LEU A N 1
ATOM 4367 C CA . LEU A 1 512 ? 26.992 0.910 -22.249 1.00 82.38 512 LEU A CA 1
ATOM 4368 C C . LEU A 1 512 ? 28.024 2.004 -22.554 1.00 82.38 512 LEU A C 1
ATOM 4370 O O . LEU A 1 512 ? 28.136 2.982 -21.819 1.00 82.38 512 LEU A O 1
ATOM 4374 N N . LYS A 1 513 ? 28.784 1.861 -23.647 1.00 80.94 513 LYS A N 1
ATOM 4375 C CA . LYS A 1 513 ? 29.753 2.881 -24.076 1.00 80.94 513 LYS A CA 1
ATOM 4376 C C . LYS A 1 513 ? 29.076 4.159 -24.562 1.00 80.94 513 LYS A C 1
ATOM 4378 O O . LYS A 1 513 ? 29.621 5.229 -24.322 1.00 80.94 513 LYS A O 1
ATOM 4383 N N . LEU A 1 514 ? 27.934 4.046 -25.243 1.00 76.38 514 LEU A N 1
ATOM 4384 C CA . LEU A 1 514 ? 27.138 5.205 -25.654 1.00 76.38 514 LEU A CA 1
ATOM 4385 C C . LEU A 1 514 ? 26.564 5.927 -24.437 1.00 76.38 514 LEU A C 1
ATOM 4387 O O . LEU A 1 514 ? 26.776 7.127 -24.320 1.00 76.38 514 LEU A O 1
ATOM 4391 N N . GLU A 1 515 ? 25.977 5.186 -23.495 1.00 74.50 515 GLU A N 1
ATOM 4392 C CA . GLU A 1 515 ? 25.466 5.757 -22.246 1.00 74.50 515 GLU A CA 1
ATOM 4393 C C . GLU A 1 515 ? 26.567 6.514 -21.499 1.00 74.50 515 GLU A C 1
ATOM 4395 O O . GLU A 1 515 ? 26.397 7.673 -21.153 1.00 74.50 515 GLU A O 1
ATOM 4400 N N . LYS A 1 516 ? 27.757 5.912 -21.355 1.00 70.75 516 LYS A N 1
ATOM 4401 C CA . LYS A 1 516 ? 28.917 6.552 -20.714 1.00 70.75 516 LYS A CA 1
ATOM 4402 C C . LYS A 1 516 ? 29.358 7.847 -21.410 1.00 70.75 516 LYS A C 1
ATOM 4404 O O . LYS A 1 516 ? 29.929 8.724 -20.764 1.00 70.75 516 LYS A O 1
ATOM 4409 N N . ILE A 1 517 ? 29.182 7.951 -22.727 1.00 64.94 517 ILE A N 1
ATOM 4410 C CA . ILE A 1 517 ? 29.497 9.170 -23.483 1.00 64.94 517 ILE A CA 1
ATOM 4411 C C . ILE A 1 517 ? 28.433 10.235 -23.218 1.00 64.94 517 ILE A C 1
ATOM 4413 O O . ILE A 1 517 ? 28.798 11.378 -22.949 1.00 64.94 517 ILE A O 1
ATOM 4417 N N . ASP A 1 518 ? 27.155 9.863 -23.250 1.00 61.78 518 ASP A N 1
ATOM 4418 C CA . ASP A 1 518 ? 26.040 10.772 -22.979 1.00 61.78 518 ASP A CA 1
ATOM 4419 C C . ASP A 1 518 ? 26.112 11.312 -21.535 1.00 61.78 518 ASP A C 1
ATOM 4421 O O . ASP A 1 518 ? 26.066 12.525 -21.328 1.00 61.78 518 ASP A O 1
ATOM 4425 N N . ASP A 1 519 ? 26.422 10.449 -20.561 1.00 60.66 519 ASP A N 1
ATOM 4426 C CA . ASP A 1 519 ? 26.635 10.795 -19.147 1.00 60.66 519 ASP A CA 1
ATOM 4427 C C . ASP A 1 519 ? 27.763 11.834 -18.950 1.00 60.66 519 ASP A C 1
ATOM 4429 O O . ASP A 1 519 ? 27.680 12.723 -18.098 1.00 60.66 519 ASP A O 1
ATOM 4433 N N . LYS A 1 520 ? 28.835 11.739 -19.754 1.00 59.81 520 LYS A N 1
ATOM 4434 C CA . LYS A 1 520 ? 29.964 12.688 -19.754 1.00 59.81 520 LYS A CA 1
ATOM 4435 C C . LYS A 1 520 ? 29.644 14.008 -20.453 1.00 59.81 520 LYS A C 1
ATOM 4437 O O . LYS A 1 520 ? 30.268 15.017 -20.141 1.00 59.81 520 LYS A O 1
ATOM 4442 N N . LEU A 1 521 ? 28.730 14.004 -21.421 1.00 51.34 521 LEU A N 1
ATOM 4443 C CA . LEU A 1 521 ? 28.327 15.198 -22.167 1.00 51.34 521 LEU A CA 1
ATOM 4444 C C . LEU A 1 521 ? 27.306 16.043 -21.395 1.00 51.34 521 LEU A C 1
ATOM 4446 O O . LEU A 1 521 ? 27.258 17.256 -21.592 1.00 51.34 521 LEU A O 1
ATOM 4450 N N . GLU A 1 522 ? 26.516 15.426 -20.514 1.00 52.84 522 GLU A N 1
ATOM 4451 C CA . GLU A 1 522 ? 25.540 16.124 -19.669 1.00 52.84 522 GLU A CA 1
ATOM 4452 C C . GLU A 1 522 ? 26.139 16.729 -18.383 1.00 52.84 522 GLU A C 1
ATOM 4454 O O . GLU A 1 522 ? 25.547 17.651 -17.821 1.00 52.84 522 GLU A O 1
ATOM 4459 N N . LYS A 1 523 ? 27.318 16.281 -17.918 1.00 50.91 523 LYS A N 1
ATOM 4460 C CA . LYS A 1 523 ? 27.914 16.704 -16.632 1.00 50.91 523 LYS A CA 1
ATOM 4461 C C . LYS A 1 523 ? 29.248 17.443 -16.816 1.00 50.91 523 LYS A C 1
ATOM 4463 O O . LYS A 1 523 ? 30.214 16.884 -17.319 1.00 50.91 523 LYS A O 1
ATOM 4468 N N . SER A 1 524 ? 29.342 18.679 -16.316 1.00 38.50 524 SER A N 1
ATOM 4469 C CA . SER A 1 524 ? 30.590 19.466 -16.249 1.00 38.50 524 SER A CA 1
ATOM 4470 C C . SER A 1 524 ? 31.451 19.189 -15.003 1.00 38.50 524 SER A C 1
ATOM 4472 O O . SER A 1 524 ? 32.339 19.981 -14.699 1.00 38.50 524 SER A O 1
ATOM 4474 N N . LEU A 1 525 ? 31.197 18.106 -14.263 1.00 39.50 525 LEU A N 1
ATOM 4475 C CA . LEU A 1 525 ? 31.954 17.722 -13.068 1.00 39.50 525 LEU A CA 1
ATOM 4476 C C . LEU A 1 525 ? 32.176 16.205 -13.054 1.00 39.50 525 LEU A C 1
ATOM 4478 O O . LEU A 1 525 ? 31.233 15.424 -13.215 1.00 39.50 525 LEU A O 1
ATOM 4482 N N . GLU A 1 526 ? 33.436 15.804 -12.871 1.00 45.59 526 GLU A N 1
ATOM 4483 C CA . GLU A 1 526 ? 33.847 14.424 -12.615 1.00 45.59 526 GLU A CA 1
ATOM 4484 C C . GLU A 1 526 ? 33.083 13.903 -11.394 1.00 45.59 526 GLU A C 1
ATOM 4486 O O . GLU A 1 526 ? 33.277 14.371 -10.276 1.00 45.59 526 GLU A O 1
ATOM 4491 N N . SER A 1 527 ? 32.174 12.956 -11.608 1.00 43.38 527 SER A N 1
ATOM 4492 C CA . SER A 1 527 ? 31.436 12.313 -10.525 1.00 43.38 527 SER A CA 1
ATOM 4493 C C . SER A 1 527 ? 31.837 10.847 -10.442 1.00 43.38 527 SER A C 1
ATOM 4495 O O . SER A 1 527 ? 32.029 10.182 -11.459 1.00 43.38 527 SER A O 1
ATOM 4497 N N . THR A 1 528 ? 31.903 10.333 -9.216 1.00 45.28 528 THR A N 1
ATOM 4498 C CA . THR A 1 528 ? 32.130 8.936 -8.785 1.00 45.28 528 THR A CA 1
ATOM 4499 C C . THR A 1 528 ? 31.145 7.901 -9.377 1.00 45.28 528 THR A C 1
ATOM 4501 O O . THR A 1 528 ? 31.175 6.726 -9.021 1.00 45.28 528 THR A O 1
ATOM 4504 N N . ASN A 1 529 ? 30.307 8.324 -10.328 1.00 50.94 529 ASN A N 1
ATOM 4505 C CA . ASN A 1 529 ? 29.175 7.632 -10.942 1.00 50.94 529 ASN A CA 1
ATOM 4506 C C . ASN A 1 529 ? 29.550 6.587 -12.018 1.00 50.94 529 ASN A C 1
ATOM 4508 O O . ASN A 1 529 ? 28.653 5.932 -12.552 1.00 50.94 529 ASN A O 1
ATOM 4512 N N . SER A 1 530 ? 30.835 6.412 -12.365 1.00 59.03 530 SER A N 1
ATOM 4513 C CA . SER A 1 530 ? 31.257 5.504 -13.449 1.00 59.03 530 SER A CA 1
ATOM 4514 C C . SER A 1 530 ? 31.593 4.079 -13.000 1.00 59.03 530 SER A C 1
ATOM 4516 O O . SER A 1 530 ? 31.691 3.202 -13.850 1.00 59.03 530 SER A O 1
ATOM 4518 N N . ILE A 1 531 ? 31.721 3.804 -11.696 1.00 66.06 531 ILE A N 1
ATOM 4519 C CA . ILE A 1 531 ? 32.319 2.547 -11.203 1.00 66.06 531 ILE A CA 1
ATOM 4520 C C . ILE A 1 531 ? 31.531 1.303 -11.646 1.00 66.06 531 ILE A C 1
ATOM 4522 O O . ILE A 1 531 ? 32.136 0.355 -12.142 1.00 66.06 531 ILE A O 1
ATOM 4526 N N . TYR A 1 532 ? 30.198 1.289 -11.519 1.00 71.81 532 TYR A N 1
ATOM 4527 C CA . TYR A 1 532 ? 29.387 0.124 -11.908 1.00 71.81 532 TYR A CA 1
ATOM 4528 C C . TYR A 1 532 ? 29.354 -0.100 -13.426 1.00 71.81 532 TYR A C 1
ATOM 4530 O O . TYR A 1 532 ? 29.468 -1.237 -13.885 1.00 71.81 532 TYR A O 1
ATOM 4538 N N . ILE A 1 533 ? 29.220 0.979 -14.206 1.00 75.81 533 ILE A N 1
ATOM 4539 C CA . ILE A 1 533 ? 29.232 0.913 -15.675 1.00 75.81 533 ILE A CA 1
ATOM 4540 C C . ILE A 1 533 ? 30.606 0.445 -16.162 1.00 75.81 533 ILE A C 1
ATOM 4542 O O . ILE A 1 533 ? 30.681 -0.430 -17.019 1.00 75.81 533 ILE A O 1
ATOM 4546 N N . ASP A 1 534 ? 31.679 0.987 -15.589 1.00 78.81 534 ASP A N 1
ATOM 4547 C CA . ASP A 1 534 ? 33.059 0.650 -15.936 1.00 78.81 534 ASP A CA 1
ATOM 4548 C C . ASP A 1 534 ? 33.372 -0.801 -15.588 1.00 78.81 534 ASP A C 1
ATOM 4550 O O . ASP A 1 534 ? 33.822 -1.547 -16.452 1.00 78.81 534 ASP A O 1
ATOM 4554 N N . SER A 1 535 ? 32.997 -1.240 -14.385 1.00 80.12 535 SER A N 1
ATOM 4555 C CA . SER A 1 535 ? 33.156 -2.636 -13.963 1.00 80.12 535 SER A CA 1
ATOM 4556 C C . SER A 1 535 ? 32.400 -3.602 -14.879 1.00 80.12 535 SER A C 1
ATOM 4558 O O . SER A 1 535 ? 32.917 -4.664 -15.227 1.00 80.12 535 SER A O 1
ATOM 4560 N N . LEU A 1 536 ? 31.180 -3.245 -15.308 1.00 83.69 536 LEU A N 1
ATOM 4561 C CA . LEU A 1 536 ? 30.423 -4.068 -16.250 1.00 83.69 536 LEU A CA 1
ATOM 4562 C C . LEU A 1 536 ? 31.071 -4.065 -17.640 1.00 83.69 536 LEU A C 1
ATOM 4564 O O . LEU A 1 536 ? 31.172 -5.121 -18.256 1.00 83.69 536 LEU A O 1
ATOM 4568 N N . ILE A 1 537 ? 31.531 -2.915 -18.139 1.00 85.69 537 ILE A N 1
ATOM 4569 C CA . ILE A 1 537 ? 32.260 -2.812 -19.412 1.00 85.69 537 ILE A CA 1
ATOM 4570 C C . ILE A 1 537 ? 33.500 -3.711 -19.397 1.00 85.69 537 ILE A C 1
ATOM 4572 O O . ILE A 1 537 ? 33.677 -4.491 -20.336 1.00 85.69 537 ILE A O 1
ATOM 4576 N N . ASP A 1 538 ? 34.304 -3.643 -18.337 1.00 85.50 538 ASP A N 1
ATOM 4577 C CA . ASP A 1 538 ? 35.524 -4.433 -18.182 1.00 85.50 538 ASP A CA 1
ATOM 4578 C C . ASP A 1 538 ? 35.200 -5.932 -18.152 1.00 85.50 538 ASP A C 1
ATOM 4580 O O . ASP A 1 538 ? 35.787 -6.714 -18.903 1.00 85.50 538 ASP A O 1
ATOM 4584 N N . PHE A 1 539 ? 34.188 -6.336 -17.375 1.00 87.62 539 PHE A N 1
ATOM 4585 C CA . PHE A 1 539 ? 33.698 -7.716 -17.358 1.00 87.62 539 PHE A CA 1
ATOM 4586 C C . PHE A 1 539 ? 33.286 -8.201 -18.758 1.00 87.62 539 PHE A C 1
ATOM 4588 O O . PHE A 1 539 ? 33.697 -9.280 -19.190 1.00 87.62 539 PHE A O 1
ATOM 4595 N N . LEU A 1 540 ? 32.497 -7.412 -19.495 1.00 88.25 540 LEU A N 1
ATOM 4596 C CA . LEU A 1 540 ? 32.038 -7.783 -20.838 1.00 88.25 540 LEU A CA 1
ATOM 4597 C C . LEU A 1 540 ? 33.203 -7.900 -21.831 1.00 88.25 540 LEU A C 1
ATOM 4599 O O . LEU A 1 540 ? 33.153 -8.742 -22.728 1.00 88.25 540 LEU A O 1
ATOM 4603 N N . GLN A 1 541 ? 34.243 -7.073 -21.689 1.00 88.25 541 GLN A N 1
ATOM 4604 C CA . GLN A 1 541 ? 35.449 -7.154 -22.515 1.00 88.25 541 GLN A CA 1
ATOM 4605 C C . GLN A 1 541 ? 36.234 -8.438 -22.239 1.00 88.25 541 GLN A C 1
ATOM 4607 O O . GLN A 1 541 ? 36.546 -9.153 -23.188 1.00 88.25 541 GLN A O 1
ATOM 4612 N N . VAL A 1 542 ? 36.450 -8.781 -20.967 1.00 87.56 542 VAL A N 1
ATOM 4613 C CA . VAL A 1 542 ? 37.102 -10.040 -20.568 1.00 87.56 542 VAL A CA 1
ATOM 4614 C C . VAL A 1 542 ? 36.351 -11.252 -21.126 1.00 87.56 542 VAL A C 1
ATOM 4616 O O . VAL A 1 542 ? 36.963 -12.158 -21.687 1.00 87.56 542 VAL A O 1
ATOM 4619 N N . GLN A 1 543 ? 35.018 -11.255 -21.037 1.00 85.75 543 GLN A N 1
ATOM 4620 C CA . GLN A 1 543 ? 34.189 -12.332 -21.589 1.00 85.75 543 GLN A CA 1
ATOM 4621 C C . GLN A 1 543 ? 34.312 -12.444 -23.115 1.00 85.75 543 GLN A C 1
ATOM 4623 O O . GLN A 1 543 ? 34.426 -13.544 -23.654 1.00 85.75 543 GLN A O 1
ATOM 4628 N N . LEU A 1 544 ? 34.319 -11.315 -23.829 1.00 86.31 544 LEU A N 1
ATOM 4629 C CA . LEU A 1 544 ? 34.503 -11.299 -25.281 1.00 86.31 544 LEU A CA 1
ATOM 4630 C C . LEU A 1 544 ? 35.873 -11.832 -25.704 1.00 86.31 544 LEU A C 1
ATOM 4632 O O . LEU A 1 544 ? 35.952 -12.553 -26.700 1.00 86.31 544 LEU A O 1
ATOM 4636 N N . ASP A 1 545 ? 36.929 -11.490 -24.971 1.00 84.31 545 ASP A N 1
ATOM 4637 C CA . ASP A 1 545 ? 38.279 -11.975 -25.253 1.00 84.31 545 ASP A CA 1
ATOM 4638 C C . ASP A 1 545 ? 38.392 -13.481 -24.971 1.00 84.31 545 ASP A C 1
ATOM 4640 O O . ASP A 1 545 ? 38.851 -14.225 -25.834 1.00 84.31 545 ASP A O 1
ATOM 4644 N N . HIS A 1 546 ? 37.802 -13.974 -23.877 1.00 83.31 546 HIS A N 1
ATOM 4645 C CA . HIS A 1 546 ? 37.719 -15.413 -23.608 1.00 83.31 546 HIS A CA 1
ATOM 4646 C C . HIS A 1 546 ? 36.982 -16.193 -24.715 1.00 83.31 546 HIS A C 1
ATOM 4648 O O . HIS A 1 546 ? 37.414 -17.275 -25.120 1.00 83.31 546 HIS A O 1
ATOM 4654 N N . ILE A 1 547 ? 35.875 -15.662 -25.252 1.00 81.06 547 ILE A N 1
ATOM 4655 C CA . ILE A 1 547 ? 35.163 -16.294 -26.379 1.00 81.06 547 ILE A CA 1
ATOM 4656 C C . ILE A 1 547 ? 36.058 -16.351 -27.621 1.00 81.06 547 ILE A C 1
ATOM 4658 O O . ILE A 1 547 ? 36.082 -17.373 -28.308 1.00 81.06 547 ILE A O 1
ATOM 4662 N N . ARG A 1 548 ? 36.795 -15.274 -27.920 1.00 79.25 548 ARG A N 1
ATOM 4663 C CA . ARG A 1 548 ? 37.718 -15.222 -29.066 1.00 79.25 548 ARG A CA 1
ATOM 4664 C C . ARG A 1 548 ? 38.822 -16.266 -28.942 1.00 79.25 548 ARG A C 1
ATOM 4666 O O . ARG A 1 548 ? 39.086 -16.964 -29.919 1.00 79.25 548 ARG A O 1
ATOM 4673 N N . ASP A 1 549 ? 39.388 -16.408 -27.749 1.00 77.00 549 ASP A N 1
ATOM 4674 C CA . ASP A 1 549 ? 40.491 -17.330 -27.477 1.00 77.00 549 ASP A CA 1
ATOM 4675 C C . ASP A 1 549 ? 40.040 -18.801 -27.478 1.00 77.00 549 ASP A C 1
ATOM 4677 O O . ASP A 1 549 ? 40.773 -19.680 -27.927 1.00 77.00 549 ASP A O 1
ATOM 4681 N N . SER A 1 550 ? 38.814 -19.085 -27.025 1.00 70.31 550 SER A N 1
ATOM 4682 C CA . SER A 1 550 ? 38.303 -20.457 -26.871 1.00 70.31 550 SER A CA 1
ATOM 4683 C C . SER A 1 550 ? 37.691 -21.074 -28.133 1.00 70.31 550 SER A C 1
ATOM 4685 O O . SER A 1 550 ? 37.599 -22.298 -28.222 1.00 70.31 550 SER A O 1
ATOM 4687 N N . THR A 1 551 ? 37.256 -20.277 -29.115 1.00 58.00 551 THR A N 1
ATOM 4688 C CA . THR A 1 551 ? 36.392 -20.793 -30.196 1.00 58.00 551 THR A CA 1
ATOM 4689 C C . THR A 1 551 ? 37.038 -20.944 -31.573 1.00 58.00 551 THR A C 1
ATOM 4691 O O . THR A 1 551 ? 36.370 -21.451 -32.472 1.00 58.00 551 THR A O 1
ATOM 4694 N N . ASN A 1 552 ? 38.301 -20.548 -31.797 1.00 53.66 552 ASN A N 1
ATOM 4695 C CA . ASN A 1 552 ? 38.918 -20.531 -33.145 1.00 53.66 552 ASN A CA 1
ATOM 4696 C C . ASN A 1 552 ? 37.992 -19.899 -34.221 1.00 53.66 552 ASN A C 1
ATOM 4698 O O . ASN A 1 552 ? 38.069 -20.207 -35.414 1.00 53.66 552 ASN A O 1
ATOM 4702 N N . TYR A 1 553 ? 37.069 -19.024 -33.802 1.00 43.22 553 TYR A N 1
ATOM 4703 C CA . TYR A 1 553 ? 36.057 -18.424 -34.659 1.00 43.22 553 TYR A CA 1
ATOM 4704 C C . TYR A 1 553 ? 36.699 -17.270 -35.429 1.00 43.22 553 TYR A C 1
ATOM 4706 O O . TYR A 1 553 ? 36.600 -16.100 -35.063 1.00 43.22 553 TYR A O 1
ATOM 4714 N N . ASN A 1 554 ? 37.310 -17.600 -36.564 1.00 43.03 554 ASN A N 1
ATOM 4715 C CA . ASN A 1 554 ? 37.571 -16.650 -37.641 1.00 43.03 554 ASN A CA 1
ATOM 4716 C C . ASN A 1 554 ? 36.252 -16.307 -38.356 1.00 43.03 554 ASN A C 1
ATOM 4718 O O . ASN A 1 554 ? 36.068 -16.601 -39.535 1.00 43.03 554 ASN A O 1
ATOM 4722 N N . SER A 1 555 ? 35.301 -15.699 -37.647 1.00 35.44 555 SER A N 1
ATOM 4723 C CA . SER A 1 555 ? 34.233 -14.940 -38.300 1.00 35.44 555 SER A CA 1
ATOM 4724 C C . SER A 1 555 ? 34.703 -13.490 -38.381 1.00 35.44 555 SER A C 1
ATOM 4726 O O . SER A 1 555 ? 35.237 -12.991 -37.386 1.00 35.44 555 SER A O 1
ATOM 4728 N N . PRO A 1 556 ? 34.585 -12.811 -39.538 1.00 33.59 556 PRO A N 1
ATOM 4729 C CA . PRO A 1 556 ? 35.156 -11.491 -39.723 1.00 33.59 556 PRO A CA 1
ATOM 4730 C C . PRO A 1 556 ? 34.579 -10.538 -38.686 1.00 33.59 556 PRO A C 1
ATOM 4732 O O . PRO A 1 556 ? 33.416 -10.138 -38.713 1.00 33.59 556 PRO A O 1
ATOM 4735 N N . LEU A 1 557 ? 35.462 -10.180 -37.770 1.00 32.88 557 LEU A N 1
ATOM 4736 C CA . LEU A 1 557 ? 35.359 -9.048 -36.890 1.00 32.88 557 LEU A CA 1
ATOM 4737 C C . LEU A 1 557 ? 35.032 -7.815 -37.744 1.00 32.88 557 LEU A C 1
ATOM 4739 O O . LEU A 1 557 ? 35.918 -7.227 -38.354 1.00 32.88 557 LEU A O 1
ATOM 4743 N N . THR A 1 558 ? 33.804 -7.308 -37.661 1.00 31.28 558 THR A N 1
ATOM 4744 C CA . THR A 1 558 ? 33.661 -5.866 -37.425 1.00 31.28 558 THR A CA 1
ATOM 4745 C C . THR A 1 558 ? 34.008 -5.606 -35.965 1.00 31.28 558 THR A C 1
ATOM 4747 O O . THR A 1 558 ? 33.186 -5.168 -35.167 1.00 31.28 558 THR A O 1
ATOM 4750 N N . LEU A 1 559 ? 35.266 -5.884 -35.609 1.00 29.02 559 LEU A N 1
ATOM 4751 C CA . LEU A 1 559 ? 35.945 -5.083 -34.614 1.00 29.02 559 LEU A CA 1
ATOM 4752 C C . LEU A 1 559 ? 35.817 -3.665 -35.148 1.00 29.02 559 LEU A C 1
ATOM 4754 O O . LEU A 1 559 ? 36.392 -3.325 -36.184 1.00 29.02 559 LEU A O 1
ATOM 4758 N N . ILE A 1 560 ? 35.117 -2.820 -34.403 1.00 28.11 560 ILE A N 1
ATOM 4759 C CA . ILE A 1 560 ? 35.523 -1.427 -34.294 1.00 28.11 560 ILE A CA 1
ATOM 4760 C C . ILE A 1 560 ? 36.896 -1.480 -33.609 1.00 28.11 560 ILE A C 1
ATOM 4762 O O . ILE A 1 560 ? 37.048 -1.242 -32.416 1.00 28.11 560 ILE A O 1
ATOM 4766 N N . ASN A 1 561 ? 37.899 -1.915 -34.372 1.00 24.67 561 ASN A N 1
ATOM 4767 C CA . ASN A 1 561 ? 39.284 -1.660 -34.094 1.00 24.67 561 ASN A CA 1
ATOM 4768 C C . ASN A 1 561 ? 39.399 -0.165 -34.329 1.00 24.67 561 ASN A C 1
ATOM 4770 O O . ASN A 1 561 ? 39.533 0.302 -35.458 1.00 24.67 561 ASN A O 1
ATOM 4774 N N . THR A 1 562 ? 39.380 0.587 -33.239 1.00 27.69 562 THR A N 1
ATOM 4775 C CA . THR A 1 562 ? 40.048 1.877 -33.148 1.00 27.69 562 THR A CA 1
ATOM 4776 C C . THR A 1 562 ? 41.561 1.662 -33.269 1.00 27.69 562 THR A C 1
ATOM 4778 O O . THR A 1 562 ? 42.335 2.021 -32.392 1.00 27.69 562 THR A O 1
ATOM 4781 N N . LYS A 1 563 ? 42.011 1.073 -34.380 1.00 25.56 563 LYS A N 1
ATOM 4782 C CA . LYS A 1 563 ? 43.256 1.486 -35.005 1.00 25.56 563 LYS A CA 1
ATOM 4783 C C . LYS A 1 563 ? 42.828 2.458 -36.084 1.00 25.56 563 LYS A C 1
ATOM 4785 O O . LYS A 1 563 ? 42.321 2.060 -37.128 1.00 25.56 563 LYS A O 1
ATOM 4790 N N . LYS A 1 564 ? 42.985 3.743 -35.764 1.00 32.66 564 LYS A N 1
ATOM 4791 C CA . LYS A 1 564 ? 42.942 4.852 -36.711 1.00 32.66 564 LYS A CA 1
ATOM 4792 C C . LYS A 1 564 ? 43.695 4.446 -37.987 1.00 32.66 564 LYS A C 1
ATOM 4794 O O . LYS A 1 564 ? 44.913 4.561 -38.042 1.00 32.66 564 LYS A O 1
ATOM 4799 N N . SER A 1 565 ? 42.977 4.049 -39.035 1.00 26.78 565 SER A N 1
ATOM 4800 C CA . SER A 1 565 ? 43.283 4.635 -40.332 1.00 26.78 565 SER A CA 1
ATOM 4801 C C . SER A 1 565 ? 42.619 6.000 -40.291 1.00 26.78 565 SER A C 1
ATOM 4803 O O . SER A 1 565 ? 41.391 6.089 -40.268 1.00 26.78 565 SER A O 1
ATOM 4805 N N . ILE A 1 566 ? 43.425 7.049 -40.178 1.00 30.67 566 ILE A N 1
ATOM 4806 C CA . ILE A 1 566 ? 42.968 8.433 -40.243 1.00 30.67 566 ILE A CA 1
ATOM 4807 C C . ILE A 1 566 ? 42.336 8.626 -41.629 1.00 30.67 566 ILE A C 1
ATOM 4809 O O . ILE A 1 566 ? 43.018 8.946 -42.597 1.00 30.67 566 ILE A O 1
ATOM 4813 N N . LYS A 1 567 ? 41.024 8.406 -41.745 1.00 39.44 567 LYS A N 1
ATOM 4814 C CA . LYS A 1 567 ? 40.222 9.185 -42.680 1.00 39.44 567 LYS A CA 1
ATOM 4815 C C . LYS A 1 567 ? 40.006 10.503 -41.959 1.00 39.44 567 LYS A C 1
ATOM 4817 O O . LYS A 1 567 ? 39.341 10.511 -40.932 1.00 39.44 567 LYS A O 1
ATOM 4822 N N . LYS A 1 568 ? 40.667 11.559 -42.438 1.00 39.44 568 LYS A N 1
ATOM 4823 C CA . LYS A 1 568 ? 40.503 12.927 -41.930 1.00 39.44 568 LYS A CA 1
ATOM 4824 C C . LYS A 1 568 ? 39.002 13.205 -41.797 1.00 39.44 568 LYS A C 1
ATOM 4826 O O . LYS A 1 568 ? 38.310 13.145 -42.814 1.00 39.44 568 LYS A O 1
ATOM 4831 N N . GLY A 1 569 ? 38.508 13.417 -40.577 1.00 49.47 569 GLY A N 1
ATOM 4832 C CA . GLY A 1 569 ? 37.138 13.865 -40.371 1.00 49.47 569 GLY A CA 1
ATOM 4833 C C . GLY A 1 569 ? 36.929 15.214 -41.056 1.00 49.47 569 GLY A C 1
ATOM 4834 O O . GLY A 1 569 ? 37.877 15.987 -41.228 1.00 49.47 569 GLY A O 1
ATOM 4835 N N . GLY A 1 570 ? 35.704 15.464 -41.515 1.00 65.25 570 GLY A N 1
ATOM 4836 C CA . GLY A 1 570 ? 35.355 16.737 -42.140 1.00 65.25 570 GLY A CA 1
ATOM 4837 C C . GLY A 1 570 ? 35.421 17.874 -41.118 1.00 65.25 570 GLY A C 1
ATOM 4838 O O . GLY A 1 570 ? 35.118 17.667 -39.940 1.00 65.25 570 GLY A O 1
ATOM 4839 N N . LYS A 1 571 ? 35.825 19.072 -41.543 1.00 86.12 571 LYS A N 1
ATOM 4840 C CA . LYS A 1 571 ? 35.849 20.258 -40.672 1.00 86.12 571 LYS A CA 1
ATOM 4841 C C . LYS A 1 571 ? 34.414 20.669 -40.295 1.00 86.12 571 LYS A C 1
ATOM 4843 O O . LYS A 1 571 ? 33.505 20.513 -41.106 1.00 86.12 571 LYS A O 1
ATOM 4848 N N . SER A 1 572 ? 34.214 21.242 -39.105 1.00 90.88 572 SER A N 1
ATOM 4849 C CA . SER A 1 572 ? 32.946 21.873 -38.692 1.00 90.88 572 SER A CA 1
ATOM 4850 C C . SER A 1 572 ? 33.074 23.392 -38.545 1.00 90.88 572 SER A C 1
ATOM 4852 O O . SER A 1 572 ? 34.172 23.951 -38.602 1.00 90.88 572 SER A O 1
ATOM 4854 N N . PHE A 1 573 ? 31.939 24.078 -38.389 1.00 90.94 573 PHE A N 1
ATOM 4855 C CA . PHE A 1 573 ? 31.923 25.466 -37.939 1.00 90.94 573 PHE A CA 1
ATOM 4856 C C . PHE A 1 573 ? 32.089 25.516 -36.417 1.00 90.94 573 PHE A C 1
ATOM 4858 O O . PHE A 1 573 ? 31.647 24.606 -35.723 1.00 90.94 573 PHE A O 1
ATOM 4865 N N . THR A 1 574 ? 32.647 26.607 -35.892 1.00 91.81 574 THR A N 1
ATOM 4866 C CA . THR A 1 574 ? 32.690 26.871 -34.446 1.00 91.81 574 THR A CA 1
ATOM 4867 C C . THR A 1 574 ? 31.727 28.005 -34.121 1.00 91.81 574 THR A C 1
ATOM 4869 O O . THR A 1 574 ? 31.939 29.134 -34.557 1.00 91.81 574 THR A O 1
ATOM 4872 N N . TYR A 1 575 ? 30.653 27.742 -33.380 1.00 92.69 575 TYR A N 1
ATOM 4873 C CA . TYR A 1 575 ? 29.726 28.783 -32.929 1.00 92.69 575 TYR A CA 1
ATOM 4874 C C . TYR A 1 575 ? 30.347 29.606 -31.788 1.00 92.69 575 TYR A C 1
ATOM 4876 O O . TYR A 1 575 ? 30.797 29.053 -30.785 1.00 92.69 575 TYR A O 1
ATOM 4884 N N . ILE A 1 576 ? 30.357 30.938 -31.907 1.00 87.25 576 ILE A N 1
ATOM 4885 C CA . ILE A 1 576 ? 31.120 31.822 -30.999 1.00 87.25 576 ILE A CA 1
ATOM 4886 C C . ILE A 1 576 ? 30.647 31.777 -29.533 1.00 87.25 576 ILE A C 1
ATOM 4888 O O . ILE A 1 576 ? 31.395 32.142 -28.628 1.00 87.25 576 ILE A O 1
ATOM 4892 N N . HIS A 1 577 ? 29.418 31.317 -29.277 1.00 85.44 577 HIS A N 1
ATOM 4893 C CA . HIS A 1 577 ? 28.855 31.161 -27.931 1.00 85.44 577 HIS A CA 1
ATOM 4894 C C . HIS A 1 577 ? 28.570 29.697 -27.563 1.00 85.44 577 HIS A C 1
ATOM 4896 O O . HIS A 1 577 ? 27.767 29.437 -26.665 1.00 85.44 577 HIS A O 1
ATOM 4902 N N . TYR A 1 578 ? 29.246 28.737 -28.208 1.00 81.31 578 TYR A N 1
ATOM 4903 C CA . TYR A 1 578 ? 28.996 27.299 -28.042 1.00 81.31 578 TYR A CA 1
ATOM 4904 C C . TYR A 1 578 ? 28.993 26.833 -26.580 1.00 81.31 578 TYR A C 1
ATOM 4906 O O . TYR A 1 578 ? 28.114 26.074 -26.187 1.00 81.31 578 TYR A O 1
ATOM 4914 N N . LYS A 1 579 ? 29.907 27.349 -25.747 1.00 76.56 579 LYS A N 1
ATOM 4915 C CA . LYS A 1 579 ? 30.010 26.971 -24.326 1.00 76.56 579 LYS A CA 1
ATOM 4916 C C . LYS A 1 579 ? 28.864 27.491 -23.448 1.00 76.56 579 LYS A C 1
ATOM 4918 O O . LYS A 1 579 ? 28.504 26.832 -22.484 1.00 76.56 579 LYS A O 1
ATOM 4923 N N . ASN A 1 580 ? 28.284 28.648 -23.782 1.00 77.38 580 ASN A N 1
ATOM 4924 C CA . ASN A 1 580 ? 27.380 29.373 -22.877 1.00 77.38 580 ASN A CA 1
ATOM 4925 C C . ASN A 1 580 ? 25.932 29.453 -23.390 1.00 77.38 580 ASN A C 1
ATOM 4927 O O . ASN A 1 580 ? 25.044 29.840 -22.635 1.00 77.38 580 ASN A O 1
ATOM 4931 N N . ARG A 1 581 ? 25.678 29.141 -24.672 1.00 80.19 581 ARG A N 1
ATOM 4932 C CA . ARG A 1 581 ? 24.358 29.280 -25.321 1.00 80.19 581 ARG A CA 1
ATOM 4933 C C . ARG A 1 581 ? 24.013 28.116 -26.257 1.00 80.19 581 ARG A C 1
ATOM 4935 O O . ARG A 1 581 ? 23.390 28.300 -27.298 1.00 80.19 581 ARG A O 1
ATOM 4942 N N . ILE A 1 582 ? 24.389 26.891 -25.883 1.00 78.56 582 ILE A N 1
ATOM 4943 C CA . ILE A 1 582 ? 24.148 25.684 -26.697 1.00 78.56 582 ILE A CA 1
ATOM 4944 C C . ILE A 1 582 ? 22.656 25.379 -26.937 1.00 78.56 582 ILE A C 1
ATOM 4946 O O . ILE A 1 582 ? 22.308 24.699 -27.905 1.00 78.56 582 ILE A O 1
ATOM 4950 N N . SER A 1 583 ? 21.760 25.890 -26.085 1.00 81.38 583 SER A N 1
ATOM 4951 C CA . SER A 1 583 ? 20.306 25.795 -26.269 1.00 81.38 583 SER A CA 1
ATOM 4952 C C . SER A 1 583 ? 19.823 26.517 -27.531 1.00 81.38 583 SER A C 1
ATOM 4954 O O . SER A 1 583 ? 18.928 26.011 -28.195 1.00 81.38 583 SER A O 1
ATOM 4956 N N . GLN A 1 584 ? 20.475 27.602 -27.955 1.00 86.50 584 GLN A N 1
ATOM 4957 C CA . GLN A 1 584 ? 20.080 28.347 -29.159 1.00 86.50 584 GLN A CA 1
ATOM 4958 C C . GLN A 1 584 ? 20.288 27.529 -30.446 1.00 86.50 584 GLN A C 1
ATOM 4960 O O . GLN A 1 584 ? 19.549 27.668 -31.419 1.00 86.50 584 GLN A O 1
ATOM 4965 N N . ILE A 1 585 ? 21.252 26.599 -30.448 1.00 90.06 585 ILE A N 1
ATOM 4966 C CA . ILE A 1 585 ? 21.461 25.663 -31.565 1.00 90.06 585 ILE A CA 1
ATOM 4967 C C . ILE A 1 585 ? 20.279 24.685 -31.689 1.00 90.06 585 ILE A C 1
ATOM 4969 O O . ILE A 1 585 ? 19.937 24.273 -32.798 1.00 90.06 585 ILE A O 1
ATOM 4973 N N . LEU A 1 586 ? 19.636 24.323 -30.571 1.00 89.69 586 LEU A N 1
ATOM 4974 C CA . LEU A 1 586 ? 18.410 23.522 -30.595 1.00 89.69 586 LEU A CA 1
ATOM 4975 C C . LEU A 1 586 ? 17.254 24.325 -31.205 1.00 89.69 586 LEU A C 1
ATOM 4977 O O . LEU A 1 586 ? 16.553 23.788 -32.061 1.00 89.69 586 LEU A O 1
ATOM 4981 N N . ASP A 1 587 ? 17.112 25.602 -30.847 1.00 90.50 587 ASP A N 1
ATOM 4982 C CA . ASP A 1 587 ? 16.089 26.488 -31.422 1.00 90.50 587 ASP A CA 1
ATOM 4983 C C . ASP A 1 587 ? 16.269 26.644 -32.939 1.00 90.50 587 ASP A C 1
ATOM 4985 O O . ASP A 1 587 ? 15.308 26.502 -33.701 1.00 90.50 587 ASP A O 1
ATOM 4989 N N . LEU A 1 588 ? 17.514 26.822 -33.399 1.00 93.19 588 LEU A N 1
ATOM 4990 C CA . LEU A 1 588 ? 17.856 26.814 -34.822 1.00 93.19 588 LEU A CA 1
ATOM 4991 C C . LEU A 1 588 ? 17.473 25.486 -35.495 1.00 93.19 588 LEU A C 1
ATOM 4993 O O . LEU A 1 588 ? 16.891 25.499 -36.579 1.00 93.19 588 LEU A O 1
ATOM 4997 N N . MET A 1 589 ? 17.768 24.338 -34.874 1.00 93.75 589 MET A N 1
ATOM 4998 C CA . MET A 1 589 ? 17.421 23.028 -35.438 1.00 93.75 589 MET A CA 1
ATOM 4999 C C . MET A 1 589 ? 15.906 22.851 -35.574 1.00 93.75 589 MET A C 1
ATOM 5001 O O . MET A 1 589 ? 15.431 22.402 -36.617 1.00 93.75 589 MET A O 1
ATOM 5005 N N . ILE A 1 590 ? 15.152 23.196 -34.527 1.00 92.12 590 ILE A N 1
ATOM 5006 C CA . ILE A 1 590 ? 13.688 23.103 -34.510 1.00 92.12 590 ILE A CA 1
ATOM 5007 C C . ILE A 1 590 ? 13.103 23.996 -35.606 1.00 92.12 590 ILE A C 1
ATOM 5009 O O . ILE A 1 590 ? 12.230 23.556 -36.354 1.00 92.12 590 ILE A O 1
ATOM 5013 N N . PHE A 1 591 ? 13.623 25.216 -35.755 1.00 92.88 591 PHE A N 1
ATOM 5014 C CA . PHE A 1 591 ? 13.194 26.135 -36.802 1.00 92.88 591 PHE A CA 1
ATOM 5015 C C . PHE A 1 591 ? 13.491 25.592 -38.207 1.00 92.88 591 PHE A C 1
ATOM 5017 O O . PHE A 1 591 ? 12.610 25.581 -39.062 1.00 92.88 591 PHE A O 1
ATOM 5024 N N . LEU A 1 592 ? 14.703 25.083 -38.454 1.00 92.88 592 LEU A N 1
ATOM 5025 C CA . LEU A 1 592 ? 15.075 24.535 -39.763 1.00 92.88 592 LEU A CA 1
ATOM 5026 C C . LEU A 1 592 ? 14.301 23.260 -40.128 1.00 92.88 592 LEU A C 1
ATOM 5028 O O . LEU A 1 592 ? 14.076 23.026 -41.314 1.00 92.88 592 LEU A O 1
ATOM 5032 N N . LYS A 1 593 ? 13.896 22.442 -39.146 1.00 94.38 593 LYS A N 1
ATOM 5033 C CA . LYS A 1 593 ? 12.993 21.300 -39.371 1.00 94.38 593 LYS A CA 1
ATOM 5034 C C . LYS A 1 593 ? 11.593 21.768 -39.753 1.00 94.38 593 LYS A C 1
ATOM 5036 O O . LYS A 1 593 ? 11.071 21.343 -40.778 1.00 94.38 593 LYS A O 1
ATOM 5041 N N . LYS A 1 594 ? 11.040 22.706 -38.976 1.00 93.62 594 LYS A N 1
ATOM 5042 C CA . LYS A 1 594 ? 9.707 23.278 -39.198 1.00 93.62 594 LYS A CA 1
ATOM 5043 C C . LYS A 1 594 ? 9.560 23.909 -40.585 1.00 93.62 594 LYS A C 1
ATOM 5045 O O . LYS A 1 594 ? 8.530 23.733 -41.221 1.00 93.62 594 LYS A O 1
ATOM 5050 N N . GLU A 1 595 ? 10.586 24.620 -41.046 1.00 91.69 595 GLU A N 1
ATOM 5051 C CA . GLU A 1 595 ? 10.613 25.258 -42.371 1.00 91.69 595 GLU A CA 1
ATOM 5052 C C . GLU A 1 595 ? 11.155 24.327 -43.478 1.00 91.69 595 GLU A C 1
ATOM 5054 O O . GLU A 1 595 ? 11.495 24.784 -44.568 1.00 91.69 595 GLU A O 1
ATOM 5059 N N . GLU A 1 596 ? 11.273 23.024 -43.195 1.00 90.81 596 GLU A N 1
ATOM 5060 C CA . GLU A 1 596 ? 11.690 21.965 -44.122 1.00 90.81 596 GLU A CA 1
ATOM 5061 C C . GLU A 1 596 ? 13.059 22.180 -44.796 1.00 90.81 596 GLU A C 1
ATOM 5063 O O . GLU A 1 596 ? 13.320 21.653 -45.876 1.00 90.81 596 GLU A O 1
ATOM 5068 N N . PHE A 1 597 ? 13.982 22.920 -44.175 1.00 91.56 597 PHE A N 1
ATOM 5069 C CA . PHE A 1 597 ? 15.347 23.078 -44.690 1.00 91.56 597 PHE A CA 1
ATOM 5070 C C . PHE A 1 597 ? 16.232 21.861 -44.409 1.00 91.56 597 PHE A C 1
ATOM 5072 O O . PHE A 1 597 ? 17.155 21.589 -45.178 1.00 91.56 597 PHE A O 1
ATOM 5079 N N . ILE A 1 598 ? 15.947 21.120 -43.336 1.00 94.31 598 ILE A N 1
ATOM 5080 C CA . ILE A 1 598 ? 16.644 19.883 -42.958 1.00 94.31 598 ILE A CA 1
ATOM 5081 C C . ILE A 1 598 ? 15.642 18.762 -42.675 1.00 94.31 598 ILE A C 1
ATOM 5083 O O . ILE A 1 598 ? 14.459 19.004 -42.446 1.00 94.31 598 ILE A O 1
ATOM 5087 N N . THR A 1 599 ? 16.106 17.513 -42.680 1.00 88.06 599 THR A N 1
ATOM 5088 C CA . THR A 1 599 ? 15.242 16.350 -42.419 1.00 88.06 599 THR A CA 1
ATOM 5089 C C . THR A 1 599 ? 14.746 16.285 -40.972 1.00 88.06 599 THR A C 1
ATOM 5091 O O . THR A 1 599 ? 15.513 16.547 -40.041 1.00 88.06 599 THR A O 1
ATOM 5094 N N . GLU A 1 600 ? 13.506 15.831 -40.762 1.00 87.12 600 GLU A N 1
ATOM 5095 C CA . GLU A 1 600 ? 12.939 15.564 -39.425 1.00 87.12 600 GLU A CA 1
ATOM 5096 C C . GLU A 1 600 ? 13.752 14.524 -38.639 1.00 87.12 600 GLU A C 1
ATOM 5098 O O . GLU A 1 600 ? 13.863 14.591 -37.415 1.00 87.12 600 GLU A O 1
ATOM 5103 N N . GLN A 1 601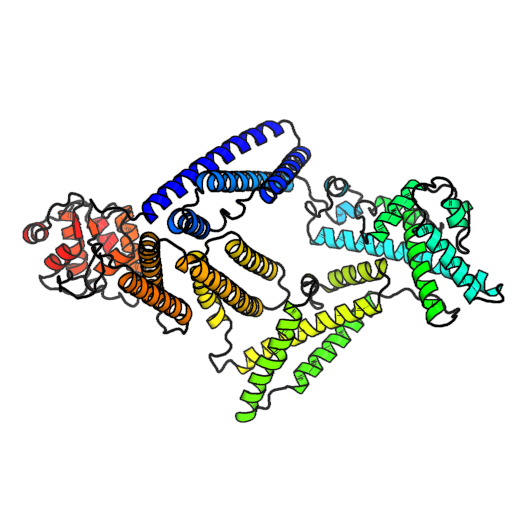 ? 14.406 13.605 -39.351 1.00 83.56 601 GLN A N 1
ATOM 5104 C CA . GLN A 1 601 ? 15.282 12.574 -38.794 1.00 83.56 601 GLN A CA 1
ATOM 5105 C C . GLN A 1 601 ? 16.641 13.120 -38.324 1.00 83.56 601 GLN A C 1
ATOM 5107 O O . GLN A 1 601 ? 17.430 12.367 -37.761 1.00 83.56 601 GLN A O 1
ATOM 5112 N N . THR A 1 602 ? 16.933 14.410 -38.538 1.00 86.06 602 THR A N 1
ATOM 5113 C CA . THR A 1 602 ? 18.172 15.031 -38.053 1.00 86.06 602 THR A CA 1
ATOM 5114 C C . THR A 1 602 ? 18.201 15.005 -36.526 1.00 86.06 602 THR A C 1
ATOM 5116 O O . THR A 1 602 ? 17.397 15.669 -35.869 1.00 86.06 602 THR A O 1
ATOM 5119 N N . GLU A 1 603 ? 19.126 14.250 -35.943 1.00 87.50 603 GLU A N 1
ATOM 5120 C CA . GLU A 1 603 ? 19.308 14.203 -34.492 1.00 87.50 603 GLU A CA 1
ATOM 5121 C C . GLU A 1 603 ? 20.095 15.423 -33.991 1.00 87.50 603 GLU A C 1
ATOM 5123 O O . GLU A 1 603 ? 21.080 15.842 -34.609 1.00 87.50 603 GLU A O 1
ATOM 5128 N N . ILE A 1 604 ? 19.714 15.954 -32.822 1.00 87.19 604 ILE A N 1
ATOM 5129 C CA . ILE A 1 604 ? 20.362 17.132 -32.216 1.00 87.19 604 ILE A CA 1
ATOM 5130 C C . ILE A 1 604 ? 21.865 16.935 -32.004 1.00 87.19 604 ILE A C 1
ATOM 5132 O O . ILE A 1 604 ? 22.633 17.883 -32.147 1.00 87.19 604 ILE A O 1
ATOM 5136 N N . LYS A 1 605 ? 22.310 15.700 -31.738 1.00 85.44 605 LYS A N 1
ATOM 5137 C CA . LYS A 1 605 ? 23.730 15.370 -31.559 1.00 85.44 605 LYS A CA 1
ATOM 5138 C C . LYS A 1 605 ? 24.561 15.659 -32.814 1.00 85.44 605 LYS A C 1
ATOM 5140 O O . LYS A 1 605 ? 25.647 16.225 -32.720 1.00 85.44 605 LYS A O 1
ATOM 5145 N N . HIS A 1 606 ? 24.032 15.329 -33.992 1.00 88.25 606 HIS A N 1
ATOM 5146 C CA . HIS A 1 606 ? 24.702 15.565 -35.270 1.00 88.25 606 HIS A CA 1
ATOM 5147 C C . HIS A 1 606 ? 24.610 17.038 -35.663 1.00 88.25 606 HIS A C 1
ATOM 5149 O O . HIS A 1 606 ? 25.584 17.616 -36.139 1.00 88.25 606 HIS A O 1
ATOM 5155 N N . PHE A 1 607 ? 23.472 17.674 -35.384 1.00 91.62 607 PHE A N 1
ATOM 5156 C CA . PHE A 1 607 ? 23.289 19.093 -35.664 1.00 91.62 607 PHE A CA 1
ATOM 5157 C C . PHE A 1 607 ? 24.143 19.998 -34.762 1.00 91.62 607 PHE A C 1
ATOM 5159 O O . PHE A 1 607 ? 24.655 21.010 -35.216 1.00 91.62 607 PHE A O 1
ATOM 5166 N N . ARG A 1 608 ? 24.384 19.638 -33.498 1.00 90.62 608 ARG A N 1
ATOM 5167 C CA . ARG A 1 608 ? 25.341 20.365 -32.642 1.00 90.62 608 ARG A CA 1
ATOM 5168 C C . ARG A 1 608 ? 26.779 20.193 -33.119 1.00 90.62 608 ARG A C 1
ATOM 5170 O O . ARG A 1 608 ? 27.550 21.149 -33.081 1.00 90.62 608 ARG A O 1
ATOM 5177 N N . ARG A 1 609 ? 27.124 19.002 -33.620 1.00 90.38 609 ARG A N 1
ATOM 5178 C CA . ARG A 1 609 ? 28.476 18.679 -34.093 1.00 90.38 609 ARG A CA 1
ATOM 5179 C C . ARG A 1 609 ? 28.950 19.632 -35.194 1.00 90.38 609 ARG A C 1
ATOM 5181 O O . ARG A 1 609 ? 30.098 20.061 -35.141 1.00 90.38 609 ARG A O 1
ATOM 5188 N N . ILE A 1 610 ? 28.072 20.046 -36.112 1.00 93.81 610 ILE A N 1
ATOM 5189 C CA . ILE A 1 610 ? 28.430 20.994 -37.184 1.00 93.81 610 ILE A CA 1
ATOM 5190 C C . ILE A 1 610 ? 28.784 22.411 -36.687 1.00 93.81 610 ILE A C 1
ATOM 5192 O O . ILE A 1 610 ? 29.333 23.180 -37.471 1.00 93.81 610 ILE A O 1
ATOM 5196 N N . PHE A 1 611 ? 28.507 22.745 -35.419 1.00 93.06 611 PHE A N 1
ATOM 5197 C CA . PHE A 1 611 ? 28.810 24.038 -34.778 1.00 93.06 611 PHE A CA 1
ATOM 5198 C C . PHE A 1 611 ? 29.857 23.948 -33.651 1.00 93.06 611 PHE A C 1
ATOM 5200 O O . PHE A 1 611 ? 30.112 24.943 -32.968 1.00 93.06 611 PHE A O 1
ATOM 5207 N N . SER A 1 612 ? 30.438 22.768 -33.431 1.00 86.56 612 SER A N 1
ATOM 5208 C CA . SER A 1 612 ? 31.297 22.481 -32.275 1.00 86.56 612 SER A CA 1
ATOM 5209 C C . SER A 1 612 ? 32.775 22.843 -32.451 1.00 86.56 612 SER A C 1
ATOM 5211 O O . SER A 1 612 ? 33.494 22.915 -31.460 1.00 86.56 612 SER A O 1
ATOM 5213 N N . GLY A 1 613 ? 33.246 23.040 -33.686 1.00 83.19 613 GLY A N 1
ATOM 5214 C CA . GLY A 1 613 ? 34.676 23.102 -34.014 1.00 83.19 613 GLY A CA 1
ATOM 5215 C C . GLY A 1 613 ? 35.377 21.731 -34.060 1.00 83.19 613 GLY A C 1
ATOM 5216 O O . GLY A 1 613 ? 36.542 21.652 -34.445 1.00 83.19 613 GLY A O 1
ATOM 5217 N N . GLU A 1 614 ? 34.682 20.639 -33.712 1.00 84.69 614 GLU A N 1
ATOM 5218 C CA . GLU A 1 614 ? 35.193 19.260 -33.756 1.00 84.69 614 GLU A CA 1
ATOM 5219 C C . GLU A 1 614 ? 34.887 18.569 -35.101 1.00 84.69 614 GLU A C 1
ATOM 5221 O O . GLU A 1 614 ? 34.114 19.077 -35.915 1.00 84.69 614 GLU A O 1
ATOM 5226 N N . GLU A 1 615 ? 35.484 17.404 -35.365 1.00 84.69 615 GLU A N 1
ATOM 5227 C CA . GLU A 1 615 ? 35.294 16.679 -36.633 1.00 84.69 615 GLU A CA 1
ATOM 5228 C C . GLU A 1 615 ? 33.835 16.226 -36.850 1.00 84.69 615 GLU A C 1
ATOM 5230 O O . GLU A 1 615 ? 33.167 15.729 -35.938 1.00 84.69 615 GLU A O 1
ATOM 5235 N N . VAL A 1 616 ? 33.335 16.370 -38.083 1.00 84.81 616 VAL A N 1
ATOM 5236 C CA . VAL A 1 616 ? 31.985 15.936 -38.478 1.00 84.81 616 VAL A CA 1
ATOM 5237 C C . VAL A 1 616 ? 32.023 14.517 -39.034 1.00 84.81 616 VAL A C 1
ATOM 5239 O O . VAL A 1 616 ? 32.574 14.263 -40.105 1.00 84.81 616 VAL A O 1
ATOM 5242 N N . GLU A 1 617 ? 31.377 13.594 -38.322 1.00 82.81 617 GLU A N 1
ATOM 5243 C CA . GLU A 1 617 ? 31.239 12.192 -38.742 1.00 82.81 617 GLU A CA 1
ATOM 5244 C C . GLU A 1 617 ? 29.983 11.941 -39.594 1.00 82.81 617 GLU A C 1
ATOM 5246 O O . GLU A 1 617 ? 29.971 11.060 -40.455 1.00 82.81 617 GLU A O 1
ATOM 5251 N N . VAL A 1 618 ? 28.917 12.717 -39.364 1.00 85.56 618 VAL A N 1
ATOM 5252 C CA . VAL A 1 618 ? 27.610 12.556 -40.018 1.00 85.56 618 VAL A CA 1
ATOM 5253 C C . VAL A 1 618 ? 27.158 13.894 -40.587 1.00 85.56 618 VAL A C 1
ATOM 5255 O O . VAL A 1 618 ? 26.967 14.855 -39.843 1.00 85.56 618 VAL A O 1
ATOM 5258 N N . LYS A 1 619 ? 26.965 13.937 -41.909 1.00 91.31 619 LYS A N 1
ATOM 5259 C CA . LYS A 1 619 ? 26.495 15.130 -42.618 1.00 91.31 619 LYS A CA 1
ATOM 5260 C C . LYS A 1 619 ? 25.000 15.343 -42.410 1.00 91.31 619 LYS A C 1
ATOM 5262 O O . LYS A 1 619 ? 24.225 14.387 -42.394 1.00 91.31 619 LYS A O 1
ATOM 5267 N N . ILE A 1 620 ? 24.595 16.601 -42.311 1.00 93.88 620 ILE A N 1
ATOM 5268 C CA . ILE A 1 620 ? 23.194 17.004 -42.217 1.00 93.88 620 ILE A CA 1
ATOM 5269 C C . ILE A 1 620 ? 22.577 17.007 -43.612 1.00 93.88 620 ILE A C 1
ATOM 5271 O O . ILE A 1 620 ? 23.111 17.624 -44.537 1.00 93.88 620 ILE A O 1
ATOM 5275 N N . VAL A 1 621 ? 21.441 16.328 -43.758 1.00 94.38 621 VAL A N 1
ATOM 5276 C CA . VAL A 1 621 ? 20.689 16.306 -45.014 1.00 94.38 621 VAL A CA 1
ATOM 5277 C C . VAL A 1 621 ? 19.920 17.618 -45.158 1.00 94.38 621 VAL A C 1
ATOM 5279 O O . VAL A 1 621 ? 19.008 17.907 -44.380 1.00 94.38 621 VAL A O 1
ATOM 5282 N N . TRP A 1 622 ? 20.301 18.409 -46.157 1.00 94.31 622 TRP A N 1
ATOM 5283 C CA . TRP A 1 622 ? 19.669 19.667 -46.526 1.00 94.31 622 TRP A CA 1
ATOM 5284 C C . TRP A 1 622 ? 18.630 19.431 -47.627 1.00 94.31 622 TRP A C 1
ATOM 5286 O O . TRP A 1 622 ? 18.956 18.945 -48.711 1.00 94.31 622 TRP A O 1
ATOM 5296 N N . ARG A 1 623 ? 17.376 19.788 -47.348 1.00 91.69 623 ARG A N 1
ATOM 5297 C CA . ARG A 1 623 ? 16.223 19.597 -48.246 1.00 91.69 623 ARG A CA 1
ATOM 5298 C C . ARG A 1 623 ? 15.917 20.832 -49.099 1.00 91.69 623 ARG A C 1
ATOM 5300 O O . ARG A 1 623 ? 15.269 20.746 -50.136 1.00 91.69 623 ARG A O 1
ATOM 5307 N N . GLY A 1 624 ? 16.405 22.006 -48.691 1.00 87.00 624 GLY A N 1
ATOM 5308 C CA . GLY A 1 624 ? 16.246 23.233 -49.472 1.00 87.00 624 GLY A CA 1
ATOM 5309 C C . GLY A 1 624 ? 17.091 23.240 -50.754 1.00 87.00 624 GLY A C 1
ATOM 5310 O O . GLY A 1 624 ? 18.046 22.488 -50.905 1.00 87.00 624 GLY A O 1
ATOM 5311 N N . LYS A 1 625 ? 16.816 24.174 -51.673 1.00 90.31 625 LYS A N 1
ATOM 5312 C CA . LYS A 1 625 ? 17.668 24.381 -52.863 1.00 90.31 625 LYS A CA 1
ATOM 5313 C C . LYS A 1 625 ? 19.099 24.769 -52.462 1.00 90.31 625 LYS A C 1
ATOM 5315 O O . LYS A 1 625 ? 19.300 25.450 -51.456 1.00 90.31 625 LYS A O 1
ATOM 5320 N N . ILE A 1 626 ? 20.085 24.468 -53.310 1.00 90.94 626 ILE A N 1
ATOM 5321 C CA . ILE A 1 626 ? 21.497 24.844 -53.085 1.00 90.94 626 ILE A CA 1
ATOM 5322 C C . ILE A 1 626 ? 21.698 26.357 -52.869 1.00 90.94 626 ILE A C 1
ATOM 5324 O O . ILE A 1 626 ? 22.581 26.777 -52.123 1.00 90.94 626 ILE A O 1
ATOM 5328 N N . SER A 1 627 ? 20.841 27.195 -53.466 1.00 91.56 627 SER A N 1
ATOM 5329 C CA . SER A 1 627 ? 20.816 28.643 -53.228 1.00 91.56 627 SER A CA 1
ATOM 5330 C C . SER A 1 627 ? 20.440 29.012 -51.794 1.00 91.56 627 SER A C 1
ATOM 5332 O O . SER A 1 627 ? 20.975 29.981 -51.264 1.00 91.56 627 SER A O 1
ATOM 5334 N N . ALA A 1 628 ? 19.558 28.237 -51.157 1.00 92.00 628 ALA A N 1
ATOM 5335 C CA . ALA A 1 628 ? 19.194 28.410 -49.756 1.00 92.00 628 ALA A CA 1
ATOM 5336 C C . ALA A 1 628 ? 20.338 27.998 -48.826 1.00 92.00 628 ALA A C 1
ATOM 5338 O O . ALA A 1 628 ? 20.699 28.778 -47.952 1.00 92.00 628 ALA A O 1
ATOM 5339 N N . LEU A 1 629 ? 20.982 26.850 -49.073 1.00 94.94 629 LEU A N 1
ATOM 5340 C CA . LEU A 1 629 ? 22.156 26.430 -48.296 1.00 94.94 629 LEU A CA 1
ATOM 5341 C C . LEU A 1 629 ? 23.299 27.449 -48.414 1.00 94.94 629 LEU A C 1
ATOM 5343 O O . LEU A 1 629 ? 23.868 27.879 -47.415 1.00 94.94 629 LEU A O 1
ATOM 5347 N N . SER A 1 630 ? 23.595 27.905 -49.636 1.00 94.38 630 SER A N 1
ATOM 5348 C CA . SER A 1 630 ? 24.607 28.939 -49.877 1.00 94.38 630 SER A CA 1
ATOM 5349 C C . SER A 1 630 ? 24.303 30.237 -49.126 1.00 94.38 630 SER A C 1
ATOM 5351 O O . SER A 1 630 ? 25.200 30.827 -48.521 1.00 94.38 630 SER A O 1
ATOM 5353 N N . TYR A 1 631 ? 23.043 30.684 -49.139 1.00 95.44 631 TYR A N 1
ATOM 5354 C CA . TYR A 1 631 ? 22.639 31.895 -48.430 1.00 95.44 631 TYR A CA 1
ATOM 5355 C C . TYR A 1 631 ? 22.691 31.725 -46.911 1.00 95.44 631 TYR A C 1
ATOM 5357 O O . TYR A 1 631 ? 23.182 32.622 -46.235 1.00 95.44 631 TYR A O 1
ATOM 5365 N N . PHE A 1 632 ? 22.276 30.568 -46.387 1.00 95.75 632 PHE A N 1
ATOM 5366 C CA . PHE A 1 632 ? 22.372 30.232 -44.966 1.00 95.75 632 PHE A CA 1
ATOM 5367 C C . PHE A 1 632 ? 23.810 30.348 -44.466 1.00 95.75 632 PHE A C 1
ATOM 5369 O O . PHE A 1 632 ? 24.065 31.090 -43.522 1.00 95.75 632 PHE A O 1
ATOM 5376 N N . ILE A 1 633 ? 24.771 29.739 -45.164 1.00 95.69 633 ILE A N 1
ATOM 5377 C CA . ILE A 1 633 ? 26.186 29.811 -44.778 1.00 95.69 633 ILE A CA 1
ATOM 5378 C C . ILE A 1 633 ? 26.753 31.227 -44.942 1.00 95.69 633 ILE A C 1
ATOM 5380 O O . ILE A 1 633 ? 27.455 31.711 -44.054 1.00 95.69 633 ILE A O 1
ATOM 5384 N N . LYS A 1 634 ? 26.429 31.939 -46.033 1.00 93.06 634 LYS A N 1
ATOM 5385 C CA . LYS A 1 634 ? 26.854 33.342 -46.219 1.00 93.06 634 LYS A CA 1
ATOM 5386 C C . LYS A 1 634 ? 26.331 34.235 -45.098 1.00 93.06 634 LYS A C 1
ATOM 5388 O O . LYS A 1 634 ? 27.083 35.067 -44.594 1.00 93.06 634 LYS A O 1
ATOM 5393 N N . TYR A 1 635 ? 25.069 34.077 -44.712 1.00 92.69 635 TYR A N 1
ATOM 5394 C CA . TYR A 1 635 ? 24.464 34.892 -43.670 1.00 92.69 635 TYR A CA 1
ATOM 5395 C C . TYR A 1 635 ? 25.025 34.538 -42.291 1.00 92.69 635 TYR A C 1
ATOM 5397 O O . TYR A 1 635 ? 25.435 35.441 -41.567 1.00 92.69 635 TYR A O 1
ATOM 5405 N N . LEU A 1 636 ? 25.156 33.247 -41.973 1.00 93.50 636 LEU A N 1
ATOM 5406 C CA . LEU A 1 636 ? 25.754 32.720 -40.741 1.00 93.50 636 LEU A CA 1
ATOM 5407 C C . LEU A 1 636 ? 27.207 33.189 -40.525 1.00 93.50 636 LEU A C 1
ATOM 5409 O O . LEU A 1 636 ? 27.564 33.630 -39.434 1.00 93.50 636 LEU A O 1
ATOM 5413 N N . HIS A 1 637 ? 28.040 33.119 -41.567 1.00 92.62 637 HIS A N 1
ATOM 5414 C CA . HIS A 1 637 ? 29.480 33.383 -41.477 1.00 92.62 637 HIS A CA 1
ATOM 5415 C C . HIS A 1 637 ? 29.866 34.841 -41.798 1.00 92.62 637 HIS A C 1
ATOM 5417 O O . HIS A 1 637 ? 30.632 35.447 -41.054 1.00 92.62 637 HIS A O 1
ATOM 5423 N N . ASN A 1 638 ? 29.354 35.434 -42.887 1.00 88.19 638 ASN A N 1
ATOM 5424 C CA . ASN A 1 638 ? 29.807 36.758 -43.353 1.00 88.19 638 ASN A CA 1
ATOM 5425 C C . ASN A 1 638 ? 28.983 37.922 -42.782 1.00 88.19 638 ASN A C 1
ATOM 5427 O O . ASN A 1 638 ? 29.557 38.960 -42.456 1.00 88.19 638 ASN A O 1
ATOM 5431 N N . HIS A 1 639 ? 27.655 37.773 -42.696 1.00 87.00 639 HIS A N 1
ATOM 5432 C CA . HIS A 1 639 ? 26.758 38.876 -42.319 1.00 87.00 639 HIS A CA 1
ATOM 5433 C C . HIS A 1 639 ? 26.504 38.942 -40.811 1.00 87.00 639 HIS A C 1
ATOM 5435 O O . HIS A 1 639 ? 26.767 39.966 -40.189 1.00 87.00 639 HIS A O 1
ATOM 5441 N N . SER A 1 640 ? 26.023 37.847 -40.224 1.00 86.81 640 SER A N 1
ATOM 5442 C CA . SER A 1 640 ? 25.675 37.756 -38.799 1.00 86.81 640 SER A CA 1
ATOM 5443 C C . SER A 1 640 ? 26.857 37.367 -37.904 1.00 86.81 640 SER A C 1
ATOM 5445 O O . SER A 1 640 ? 26.786 37.563 -36.693 1.00 86.81 640 SER A O 1
ATOM 5447 N N . LYS A 1 641 ? 27.943 36.840 -38.499 1.00 91.19 641 LYS A N 1
ATOM 5448 C CA . LYS A 1 641 ? 29.203 36.450 -37.834 1.00 91.19 641 LYS A CA 1
ATOM 5449 C C . LYS A 1 641 ? 28.987 35.589 -36.580 1.00 91.19 641 LYS A C 1
ATOM 5451 O O . LYS A 1 641 ? 29.666 35.769 -35.574 1.00 91.19 641 LYS A O 1
ATOM 5456 N N . LYS A 1 642 ? 28.027 34.662 -36.635 1.00 89.56 642 LYS A N 1
ATOM 5457 C CA . LYS A 1 642 ? 27.674 33.781 -35.506 1.00 89.56 642 LYS A CA 1
ATOM 5458 C C . LYS A 1 642 ? 28.667 32.641 -35.313 1.00 89.56 642 LYS A C 1
ATOM 5460 O O . LYS A 1 642 ? 28.718 32.036 -34.250 1.00 89.56 642 LYS A O 1
ATOM 5465 N N . VAL A 1 643 ? 29.471 32.351 -36.326 1.00 91.69 643 VAL A N 1
ATOM 5466 C CA . VAL A 1 643 ? 30.538 31.351 -36.267 1.00 91.69 643 VAL A CA 1
ATOM 5467 C C . VAL A 1 643 ? 31.901 32.016 -36.419 1.00 91.69 643 VAL A C 1
ATOM 5469 O O . VAL A 1 643 ? 31.998 33.120 -36.960 1.00 91.69 643 VAL A O 1
ATOM 5472 N N . GLU A 1 644 ? 32.951 31.349 -35.947 1.00 88.94 644 GLU A N 1
ATOM 5473 C CA . GLU A 1 644 ? 34.331 31.788 -36.137 1.00 88.94 644 GLU A CA 1
ATOM 5474 C C . GLU A 1 644 ? 34.634 32.051 -37.617 1.00 88.94 644 GLU A C 1
ATOM 5476 O O . GLU A 1 644 ? 34.128 31.382 -38.523 1.00 88.94 644 GLU A O 1
ATOM 5481 N N . TYR A 1 645 ? 35.461 33.064 -37.867 1.00 87.50 645 TYR A N 1
ATOM 5482 C CA . TYR A 1 645 ? 35.750 33.517 -39.220 1.00 87.50 645 TYR A CA 1
ATOM 5483 C C . TYR A 1 645 ? 36.765 32.597 -39.917 1.00 87.50 645 TYR A C 1
ATOM 5485 O O . TYR A 1 645 ? 37.967 32.651 -39.668 1.00 87.50 645 TYR A O 1
ATOM 5493 N N . LEU A 1 646 ? 36.277 31.800 -40.863 1.00 85.69 646 LEU A N 1
ATOM 5494 C CA . LEU A 1 646 ? 36.995 30.805 -41.665 1.00 85.69 646 LEU A CA 1
ATOM 5495 C C . LEU A 1 646 ? 37.493 31.341 -43.023 1.00 85.69 646 LEU A C 1
ATOM 5497 O O . LEU A 1 646 ? 37.837 30.564 -43.917 1.00 85.69 646 LEU A O 1
ATOM 5501 N N . LYS A 1 647 ? 37.522 32.665 -43.236 1.00 85.75 647 LYS A N 1
ATOM 5502 C CA . LYS A 1 647 ? 37.927 33.298 -44.512 1.00 85.75 647 LYS A CA 1
ATOM 5503 C C . LYS A 1 647 ? 37.207 32.661 -45.718 1.00 85.75 647 LYS A C 1
ATOM 5505 O O . LYS A 1 647 ? 35.987 32.743 -45.818 1.00 85.75 647 LYS A O 1
ATOM 5510 N N . GLN A 1 648 ? 37.942 32.036 -46.645 1.00 80.94 648 GLN A N 1
ATOM 5511 C CA . GLN A 1 648 ? 37.395 31.387 -47.845 1.00 80.94 648 GLN A CA 1
ATOM 5512 C C . GLN A 1 648 ? 37.100 29.886 -47.663 1.00 80.94 648 GLN A C 1
ATOM 5514 O O . GLN A 1 648 ? 36.582 29.266 -48.594 1.00 80.94 648 GLN A O 1
ATOM 5519 N N . GLU A 1 649 ? 37.411 29.306 -46.500 1.00 86.31 649 GLU A N 1
ATOM 5520 C CA . GLU A 1 649 ? 37.269 27.867 -46.232 1.00 86.31 649 GLU A CA 1
ATOM 5521 C C . GLU A 1 649 ? 35.855 27.460 -45.805 1.00 86.31 649 GLU A C 1
ATOM 5523 O O . GLU A 1 649 ? 35.546 26.273 -45.808 1.00 86.31 649 GLU A O 1
ATOM 5528 N N . HIS A 1 650 ? 34.963 28.415 -45.513 1.00 89.56 650 HIS A N 1
ATOM 5529 C CA . HIS A 1 650 ? 33.580 28.127 -45.111 1.00 89.56 650 HIS A CA 1
ATOM 5530 C C . HIS A 1 650 ? 32.827 27.234 -46.114 1.00 89.56 650 HIS A C 1
ATOM 5532 O O . HIS A 1 650 ? 31.932 26.496 -45.716 1.00 89.56 650 HIS A O 1
ATOM 5538 N N . TRP A 1 651 ? 33.201 27.242 -47.400 1.00 93.19 651 TRP A N 1
ATOM 5539 C CA . TRP A 1 651 ? 32.623 26.332 -48.394 1.00 93.19 651 TRP A CA 1
ATOM 5540 C C . TRP A 1 651 ? 33.099 24.890 -48.266 1.00 93.19 651 TRP A C 1
ATOM 5542 O O . TRP A 1 651 ? 32.286 23.989 -48.428 1.00 93.19 651 TRP A O 1
ATOM 5552 N N . GLU A 1 652 ? 34.373 24.674 -47.944 1.00 90.25 652 GLU A N 1
ATOM 5553 C CA . GLU A 1 652 ? 34.902 23.325 -47.709 1.00 90.25 652 GLU A CA 1
ATOM 5554 C C . GLU A 1 652 ? 34.270 22.740 -46.441 1.00 90.25 652 GLU A C 1
ATOM 5556 O O . GLU A 1 652 ? 33.752 21.629 -46.456 1.00 90.25 652 GLU A O 1
ATOM 5561 N N . VAL A 1 653 ? 34.157 23.559 -45.388 1.00 91.00 653 VAL A N 1
ATOM 5562 C CA . VAL A 1 653 ? 33.434 23.195 -44.158 1.00 91.00 653 VAL A CA 1
ATOM 5563 C C . VAL A 1 653 ? 31.953 22.909 -44.432 1.00 91.00 653 VAL A C 1
ATOM 5565 O O . VAL A 1 653 ? 31.380 21.980 -43.877 1.00 91.00 653 VAL A O 1
ATOM 5568 N N . THR A 1 654 ? 31.310 23.654 -45.336 1.00 92.94 654 THR A N 1
ATOM 5569 C CA . THR A 1 654 ? 29.917 23.371 -45.730 1.00 92.94 654 THR A CA 1
ATOM 5570 C C . THR A 1 654 ? 29.786 22.003 -46.395 1.00 92.94 654 THR A C 1
ATOM 5572 O O . THR A 1 654 ? 28.852 21.266 -46.091 1.00 92.94 654 THR A O 1
ATOM 5575 N N . ILE A 1 655 ? 30.710 21.661 -47.295 1.00 91.75 655 ILE A N 1
ATOM 5576 C CA . ILE A 1 655 ? 30.725 20.365 -47.985 1.00 91.75 655 ILE A CA 1
ATOM 5577 C C . ILE A 1 655 ? 30.951 19.233 -46.979 1.00 91.75 655 ILE A C 1
ATOM 5579 O O . ILE A 1 655 ? 30.363 18.162 -47.127 1.00 91.75 655 ILE A O 1
ATOM 5583 N N . ASP A 1 656 ? 31.755 19.467 -45.946 1.00 90.50 656 ASP A N 1
ATOM 5584 C CA . ASP A 1 656 ? 32.005 18.516 -44.864 1.00 90.50 656 ASP A CA 1
ATOM 5585 C C . ASP A 1 656 ? 30.805 18.349 -43.919 1.00 90.50 656 ASP A C 1
ATOM 5587 O O . ASP A 1 656 ? 30.549 17.238 -43.459 1.00 90.50 656 ASP A O 1
ATOM 5591 N N . CYS A 1 657 ? 30.025 19.408 -43.694 1.00 92.69 657 CYS A N 1
ATOM 5592 C CA . CYS A 1 657 ? 28.875 19.412 -42.786 1.00 92.69 657 CYS A CA 1
ATOM 5593 C C . CYS A 1 657 ? 27.554 18.950 -43.419 1.00 92.69 657 CYS A C 1
ATOM 5595 O O . CYS A 1 657 ? 26.697 18.436 -42.701 1.00 92.69 657 CYS A O 1
ATOM 5597 N N . PHE A 1 658 ? 27.347 19.153 -44.724 1.00 93.00 658 PHE A N 1
ATOM 5598 C CA . PHE A 1 658 ? 26.035 18.999 -45.365 1.00 93.00 658 PHE A CA 1
ATOM 5599 C C . PHE A 1 658 ? 26.056 18.062 -46.577 1.00 93.00 658 PHE A C 1
ATOM 5601 O O . PHE A 1 658 ? 27.067 17.887 -47.255 1.00 93.00 658 PHE A O 1
ATOM 5608 N N . VAL A 1 659 ? 24.900 17.473 -46.870 1.00 93.44 659 VAL A N 1
ATOM 5609 C CA . VAL A 1 659 ? 24.611 16.739 -48.108 1.00 93.44 659 VAL A CA 1
ATOM 5610 C C . VAL A 1 659 ? 23.213 17.120 -48.591 1.00 93.44 659 VAL A C 1
ATOM 5612 O O . VAL A 1 659 ? 22.343 17.402 -47.772 1.00 93.44 659 VAL A O 1
ATOM 5615 N N . MET A 1 660 ? 22.989 17.171 -49.901 1.00 88.50 660 MET A N 1
ATOM 5616 C CA . MET A 1 660 ? 21.662 17.454 -50.458 1.00 88.50 660 MET A CA 1
ATOM 5617 C C . MET A 1 660 ? 20.748 16.220 -50.349 1.00 88.50 660 MET A C 1
ATOM 5619 O O . MET A 1 660 ? 21.233 15.090 -50.386 1.00 88.50 660 MET A O 1
ATOM 5623 N N . GLU A 1 661 ? 19.431 16.415 -50.218 1.00 86.75 661 GLU A N 1
ATOM 5624 C CA . GLU A 1 661 ? 18.438 15.322 -50.112 1.00 86.75 661 GLU A CA 1
ATOM 5625 C C . GLU A 1 661 ? 18.441 14.369 -51.323 1.00 86.75 661 GLU A C 1
ATOM 5627 O O . GLU A 1 661 ? 18.240 13.165 -51.174 1.00 86.75 661 GLU A O 1
ATOM 5632 N N . ASP A 1 662 ? 18.743 14.886 -52.511 1.00 78.75 662 ASP A N 1
ATOM 5633 C CA . ASP A 1 662 ? 18.894 14.131 -53.761 1.00 78.75 662 ASP A CA 1
ATOM 5634 C C . ASP A 1 662 ? 20.269 13.445 -53.909 1.00 78.75 662 ASP A C 1
ATOM 5636 O O . ASP A 1 662 ? 20.540 12.801 -54.924 1.00 78.75 662 ASP A O 1
ATOM 5640 N N . ASN A 1 663 ? 21.134 13.543 -52.892 1.00 75.31 663 ASN A N 1
ATOM 5641 C CA . ASN A 1 663 ? 22.547 13.159 -52.928 1.00 75.31 663 ASN A CA 1
ATOM 5642 C C . ASN A 1 663 ? 23.351 13.846 -54.048 1.00 75.31 663 ASN A C 1
ATOM 5644 O O . ASN A 1 663 ? 24.416 13.341 -54.423 1.00 75.31 663 ASN A O 1
ATOM 5648 N N . GLU A 1 664 ? 22.905 14.995 -54.576 1.00 77.38 664 GLU A N 1
ATOM 5649 C CA . GLU A 1 664 ? 23.739 15.769 -55.490 1.00 77.38 664 GLU A CA 1
ATOM 5650 C C . GLU A 1 664 ? 25.033 16.204 -54.777 1.00 77.38 664 GLU A C 1
ATOM 5652 O O . GLU A 1 664 ? 24.991 16.760 -53.670 1.00 77.38 664 GLU A O 1
ATOM 5657 N N . PRO A 1 665 ? 26.209 15.982 -55.394 1.00 78.44 665 PRO A N 1
ATOM 5658 C CA . PRO A 1 665 ? 27.469 16.376 -54.792 1.00 78.44 665 PRO A CA 1
ATOM 5659 C C . PRO A 1 665 ? 27.540 17.901 -54.673 1.00 78.44 665 PRO A C 1
ATOM 5661 O O . PRO A 1 665 ? 27.418 18.637 -55.661 1.00 78.44 665 PRO A O 1
ATOM 5664 N N . LEU A 1 666 ? 27.768 18.372 -53.444 1.00 87.00 666 LEU A N 1
ATOM 5665 C CA . LEU A 1 666 ? 28.047 19.774 -53.175 1.00 87.00 666 LEU A CA 1
ATOM 5666 C C . LEU A 1 666 ? 29.406 20.143 -53.770 1.00 87.00 666 LEU A C 1
ATOM 5668 O O . LEU A 1 666 ? 30.427 19.535 -53.458 1.00 87.00 666 LEU A O 1
ATOM 5672 N N . ASP A 1 667 ? 29.404 21.168 -54.615 1.00 86.62 667 ASP A N 1
ATOM 5673 C CA . ASP A 1 667 ? 30.602 21.711 -55.243 1.00 86.62 667 ASP A CA 1
ATOM 5674 C C . ASP A 1 667 ? 30.823 23.160 -54.795 1.00 86.62 667 ASP A C 1
ATOM 5676 O O . ASP A 1 667 ? 29.893 23.977 -54.740 1.00 86.62 667 ASP A O 1
ATOM 5680 N N . ARG A 1 668 ? 32.081 23.502 -54.509 1.00 88.12 668 ARG A N 1
ATOM 5681 C CA . ARG A 1 668 ? 32.468 24.831 -54.025 1.00 88.12 668 ARG A CA 1
ATOM 5682 C C . ARG A 1 668 ? 32.124 25.938 -55.018 1.00 88.12 668 ARG A C 1
ATOM 5684 O O . ARG A 1 668 ? 31.712 27.025 -54.603 1.00 88.12 668 ARG A O 1
ATOM 5691 N N . ASN A 1 669 ? 32.271 25.706 -56.324 1.00 85.38 669 ASN A N 1
ATOM 5692 C CA . ASN A 1 669 ? 31.935 26.717 -57.326 1.00 85.38 669 ASN A CA 1
ATOM 5693 C C . ASN A 1 669 ? 30.420 26.921 -57.435 1.00 85.38 669 ASN A C 1
ATOM 5695 O O . ASN A 1 669 ? 29.989 28.075 -57.547 1.00 85.38 669 ASN A O 1
ATOM 5699 N N . LYS A 1 670 ? 29.623 25.849 -57.326 1.00 86.50 670 LYS A N 1
ATOM 5700 C CA . LYS A 1 670 ? 28.153 25.929 -57.258 1.00 86.50 670 LYS A CA 1
ATOM 5701 C C . LYS A 1 670 ? 27.684 26.720 -56.034 1.00 86.50 670 LYS A C 1
ATOM 5703 O O . LYS A 1 670 ? 26.907 27.663 -56.186 1.00 86.50 670 LYS A O 1
ATOM 5708 N N . LEU A 1 671 ? 28.202 26.409 -54.842 1.00 89.06 671 LEU A N 1
ATOM 5709 C CA . LEU A 1 671 ? 27.855 27.116 -53.602 1.00 89.06 671 LEU A CA 1
ATOM 5710 C C . LEU A 1 671 ? 28.250 28.599 -53.653 1.00 89.06 671 LEU A C 1
ATOM 5712 O O . LEU A 1 671 ? 27.459 29.468 -53.284 1.00 89.06 671 LEU A O 1
ATOM 5716 N N . ARG A 1 672 ? 29.435 28.926 -54.182 1.00 86.50 672 ARG A N 1
ATOM 5717 C CA . ARG A 1 672 ? 29.910 30.315 -54.276 1.00 86.50 672 ARG A CA 1
ATOM 5718 C C . ARG A 1 672 ? 29.046 31.170 -55.211 1.00 86.50 672 ARG A C 1
ATOM 5720 O O . ARG A 1 672 ? 28.697 32.295 -54.844 1.00 86.50 672 ARG A O 1
ATOM 5727 N N . ARG A 1 673 ? 28.696 30.642 -56.392 1.00 86.19 673 ARG A N 1
ATOM 5728 C CA . ARG A 1 673 ? 27.964 31.355 -57.461 1.00 86.19 673 ARG A CA 1
ATOM 5729 C C . ARG A 1 673 ? 26.441 31.361 -57.290 1.00 86.19 673 ARG A C 1
ATOM 5731 O O . ARG A 1 673 ? 25.755 32.005 -58.081 1.00 86.19 673 ARG A O 1
ATOM 5738 N N . ALA A 1 674 ? 25.903 30.666 -56.287 1.00 87.81 674 ALA A N 1
ATOM 5739 C CA . ALA A 1 674 ? 24.463 30.612 -56.080 1.00 87.81 674 ALA A CA 1
ATOM 5740 C C . ALA A 1 674 ? 23.875 32.000 -55.758 1.00 87.81 674 ALA A C 1
ATOM 5742 O O . ALA A 1 674 ? 24.423 32.759 -54.947 1.00 87.81 674 ALA A O 1
ATOM 5743 N N . LYS A 1 675 ? 22.753 32.319 -56.419 1.00 87.25 675 LYS A N 1
ATOM 5744 C CA . LYS A 1 675 ? 22.011 33.576 -56.251 1.00 87.25 675 LYS A CA 1
ATOM 5745 C C . LYS A 1 675 ? 21.238 33.585 -54.930 1.00 87.25 675 LYS A C 1
ATOM 5747 O O . LYS A 1 675 ? 20.922 32.527 -54.386 1.00 87.25 675 LYS A O 1
ATOM 5752 N N . LYS A 1 676 ? 20.909 34.786 -54.445 1.00 89.38 676 LYS A N 1
ATOM 5753 C CA . LYS A 1 676 ? 20.037 34.984 -53.279 1.00 89.38 676 LYS A CA 1
ATOM 5754 C C . LYS A 1 676 ? 18.689 34.270 -53.514 1.00 89.38 676 LYS A C 1
ATOM 5756 O O . LYS A 1 676 ? 18.083 34.490 -54.565 1.00 89.38 676 LYS A O 1
ATOM 5761 N N . PRO A 1 677 ? 18.243 33.388 -52.604 1.00 91.00 677 PRO A N 1
ATOM 5762 C CA . PRO A 1 677 ? 17.007 32.632 -52.767 1.00 91.00 677 PRO A CA 1
ATOM 5763 C C . PRO A 1 677 ? 15.778 33.503 -52.459 1.00 91.00 677 PRO A C 1
ATOM 5765 O O . PRO A 1 677 ? 15.870 34.486 -51.725 1.00 91.00 677 PRO A O 1
ATOM 5768 N N . ALA A 1 678 ? 14.610 33.121 -52.985 1.00 84.94 678 ALA A N 1
ATOM 5769 C CA . ALA A 1 678 ? 13.358 33.842 -52.733 1.00 84.94 678 ALA A CA 1
ATOM 5770 C C . ALA A 1 678 ? 12.984 33.856 -51.235 1.00 84.94 678 ALA A C 1
ATOM 5772 O O . ALA A 1 678 ? 12.595 34.889 -50.706 1.00 84.94 678 ALA A O 1
ATOM 5773 N N . ASN A 1 679 ? 13.210 32.747 -50.527 1.00 87.62 679 ASN A N 1
ATOM 5774 C CA . ASN A 1 679 ? 12.901 32.563 -49.104 1.00 87.62 679 ASN A CA 1
ATOM 5775 C C . ASN A 1 679 ? 14.022 33.018 -48.146 1.00 87.62 679 ASN A C 1
ATOM 5777 O O . ASN A 1 679 ? 14.160 32.485 -47.047 1.00 87.62 679 ASN A O 1
ATOM 5781 N N . HIS A 1 680 ? 14.844 33.985 -48.557 1.00 89.81 680 HIS A N 1
ATOM 5782 C CA . HIS A 1 680 ? 15.974 34.466 -47.762 1.00 89.81 680 HIS A CA 1
ATOM 5783 C C . HIS A 1 680 ? 15.578 34.981 -46.368 1.00 89.81 680 HIS A C 1
ATOM 5785 O O . HIS A 1 680 ? 16.309 34.737 -45.418 1.00 89.81 680 HIS A O 1
ATOM 5791 N N . GLU A 1 681 ? 14.412 35.613 -46.215 1.00 91.56 681 GLU A N 1
ATOM 5792 C CA . GLU A 1 681 ? 13.939 36.139 -44.925 1.00 91.56 681 GLU A CA 1
ATOM 5793 C C . GLU A 1 681 ? 13.779 35.046 -43.856 1.00 91.56 681 GLU A C 1
ATOM 5795 O O . GLU A 1 681 ? 14.066 35.276 -42.683 1.00 91.56 681 GLU A O 1
ATOM 5800 N N . LEU A 1 682 ? 13.368 33.834 -44.249 1.00 90.44 682 LEU A N 1
ATOM 5801 C CA . LEU A 1 682 ? 13.261 32.692 -43.332 1.00 90.44 682 LEU A CA 1
ATOM 5802 C C . LEU A 1 682 ? 14.639 32.217 -42.869 1.00 90.44 682 LEU A C 1
ATOM 5804 O O . LEU A 1 682 ? 14.818 31.851 -41.712 1.00 90.44 682 LEU A O 1
ATOM 5808 N N . ILE A 1 683 ? 15.627 32.275 -43.760 1.00 92.38 683 ILE A N 1
ATOM 5809 C CA . ILE A 1 683 ? 17.012 31.910 -43.459 1.00 92.38 683 ILE A CA 1
ATOM 5810 C C . ILE A 1 683 ? 17.634 32.924 -42.490 1.00 92.38 683 ILE A C 1
ATOM 5812 O O . ILE A 1 683 ? 18.335 32.537 -41.559 1.00 92.38 683 ILE A O 1
ATOM 5816 N N . GLU A 1 684 ? 17.351 34.214 -42.671 1.00 93.81 684 GLU A N 1
ATOM 5817 C CA . GLU A 1 684 ? 17.806 35.264 -41.754 1.00 93.81 684 GLU A CA 1
ATOM 5818 C C . GLU A 1 684 ? 17.161 35.117 -40.373 1.00 93.81 684 GLU A C 1
ATOM 5820 O O . GLU A 1 684 ? 17.861 35.171 -39.363 1.00 93.81 684 GLU A O 1
ATOM 5825 N N . LYS A 1 685 ? 15.849 34.838 -40.321 1.00 92.12 685 LYS A N 1
ATOM 5826 C CA . LYS A 1 685 ? 15.146 34.508 -39.071 1.00 92.12 685 LYS A CA 1
ATOM 5827 C C . LYS A 1 685 ? 15.770 33.306 -38.369 1.00 92.12 685 LYS A C 1
ATOM 5829 O O . LYS A 1 685 ? 16.011 33.396 -37.172 1.00 92.12 685 LYS A O 1
ATOM 5834 N N . ALA A 1 686 ? 16.073 32.233 -39.103 1.00 91.81 686 ALA A N 1
ATOM 5835 C CA . ALA A 1 686 ? 16.706 31.039 -38.550 1.00 91.81 686 ALA A CA 1
ATOM 5836 C C . ALA A 1 686 ? 18.048 31.376 -37.887 1.00 91.81 686 ALA A C 1
ATOM 5838 O O . ALA A 1 686 ? 18.270 31.049 -36.726 1.00 91.81 686 ALA A O 1
ATOM 5839 N N . VAL A 1 687 ? 18.933 32.076 -38.603 1.00 91.56 687 VAL A N 1
ATOM 5840 C CA . VAL A 1 687 ? 20.272 32.416 -38.100 1.00 91.56 687 VAL A CA 1
ATOM 5841 C C . VAL A 1 687 ? 20.222 33.393 -36.924 1.00 91.56 687 VAL A C 1
ATOM 5843 O O . VAL A 1 687 ? 21.073 33.314 -36.048 1.00 91.56 687 VAL A O 1
ATOM 5846 N N . ASN A 1 688 ? 19.231 34.282 -36.857 1.00 90.75 688 ASN A N 1
ATOM 5847 C CA . ASN A 1 688 ? 19.093 35.227 -35.745 1.00 90.75 688 ASN A CA 1
ATOM 5848 C C . ASN A 1 688 ? 18.612 34.585 -34.429 1.00 90.75 688 ASN A C 1
ATOM 5850 O O . ASN A 1 688 ? 18.593 35.271 -33.407 1.00 90.75 688 ASN A O 1
ATOM 5854 N N . LEU A 1 689 ? 18.248 33.295 -34.431 1.00 86.69 689 LEU A N 1
ATOM 5855 C CA . LEU A 1 689 ? 17.967 32.531 -33.207 1.00 86.69 689 LEU A CA 1
ATOM 5856 C C . LEU A 1 689 ? 19.239 32.197 -32.413 1.00 86.69 689 LEU A C 1
ATOM 5858 O O . LEU A 1 689 ? 19.152 31.970 -31.206 1.00 86.69 689 LEU A O 1
ATOM 5862 N N . ILE A 1 690 ? 20.400 32.179 -33.080 1.00 83.81 690 ILE A N 1
ATOM 5863 C CA . ILE A 1 690 ? 21.725 31.914 -32.494 1.00 83.81 690 ILE A CA 1
ATOM 5864 C C . ILE A 1 690 ? 22.589 33.166 -32.473 1.00 83.81 690 ILE A C 1
ATOM 5866 O O . ILE A 1 690 ? 22.289 34.142 -33.191 1.00 83.81 690 ILE A O 1
#